Protein AF-A0A286G5F3-F1 (afdb_monomer_lite)

Structure (mmCIF, N/CA/C/O backbone):
data_AF-A0A286G5F3-F1
#
_entry.id   AF-A0A286G5F3-F1
#
loop_
_atom_site.group_PDB
_atom_site.id
_atom_site.type_symbol
_atom_site.label_atom_id
_atom_site.label_alt_id
_atom_site.label_comp_id
_atom_site.label_asym_id
_atom_site.label_entity_id
_atom_site.label_seq_id
_atom_site.pdbx_PDB_ins_code
_atom_site.Cartn_x
_atom_site.Cartn_y
_atom_site.Cartn_z
_atom_site.occupancy
_atom_site.B_iso_or_equiv
_atom_site.auth_seq_id
_atom_site.auth_comp_id
_atom_site.auth_asym_id
_atom_site.auth_atom_id
_atom_site.pdbx_PDB_model_num
ATOM 1 N N . MET A 1 1 ? -25.667 -11.606 20.851 1.00 68.31 1 MET A N 1
ATOM 2 C CA . MET A 1 1 ? -24.449 -10.849 20.526 1.00 68.31 1 MET A CA 1
ATOM 3 C C . MET A 1 1 ? -24.757 -9.372 20.740 1.00 68.31 1 MET A C 1
ATOM 5 O O . MET A 1 1 ? -25.639 -8.865 20.052 1.00 68.31 1 MET A O 1
ATOM 9 N N . PRO A 1 2 ? -24.122 -8.729 21.731 1.00 85.06 2 PRO A N 1
ATOM 10 C CA . PRO A 1 2 ? -24.279 -7.332 22.110 1.00 85.06 2 PRO A CA 1
ATOM 11 C C . PRO A 1 2 ? -23.702 -6.394 21.044 1.00 85.06 2 PRO A C 1
ATOM 13 O O . PRO A 1 2 ? -24.195 -5.283 20.865 1.00 85.06 2 PRO A O 1
ATOM 16 N N . PHE A 1 3 ? -22.714 -6.848 20.267 1.00 90.81 3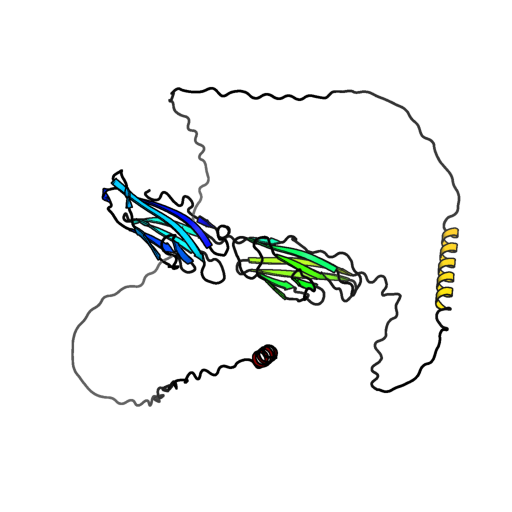 PHE A N 1
ATOM 17 C CA . PHE A 1 3 ? -22.141 -6.073 19.172 1.00 90.81 3 PHE A CA 1
ATOM 18 C C . PHE A 1 3 ? -23.091 -5.984 17.975 1.00 90.81 3 PHE A C 1
ATOM 20 O O . PHE A 1 3 ? -23.419 -6.990 17.344 1.00 90.81 3 PHE A O 1
ATOM 27 N N . ARG A 1 4 ? -23.487 -4.757 17.627 1.00 89.94 4 ARG A N 1
ATOM 28 C CA . ARG A 1 4 ? -24.246 -4.446 16.405 1.00 89.94 4 ARG A CA 1
ATOM 29 C C . ARG A 1 4 ? -23.333 -3.984 15.274 1.00 89.94 4 ARG A C 1
ATOM 31 O O . ARG A 1 4 ? -23.594 -4.296 14.114 1.00 89.94 4 ARG A O 1
ATOM 38 N N . TYR A 1 5 ? -22.260 -3.268 15.615 1.00 90.94 5 TYR A N 1
ATOM 39 C CA . TYR A 1 5 ? -21.271 -2.780 14.659 1.00 90.94 5 TYR A CA 1
ATOM 40 C C . TYR A 1 5 ? -19.834 -2.917 15.181 1.00 90.94 5 TYR A C 1
ATOM 42 O O . TYR A 1 5 ? -19.602 -2.750 16.382 1.00 90.94 5 TYR A O 1
ATOM 50 N N . PRO A 1 6 ? -18.863 -3.123 14.271 1.00 85.44 6 PRO A N 1
ATOM 51 C CA . PRO A 1 6 ? -19.042 -3.256 12.819 1.00 85.44 6 PRO A CA 1
ATOM 52 C C . PRO A 1 6 ? -19.539 -4.650 12.400 1.00 85.44 6 PRO A C 1
ATOM 54 O O . PRO A 1 6 ? -19.291 -5.643 13.074 1.00 85.44 6 PRO A O 1
ATOM 57 N N . SER A 1 7 ? -20.223 -4.724 11.254 1.00 83.56 7 SER A N 1
ATOM 58 C CA . SER A 1 7 ? -20.675 -5.994 10.661 1.00 83.56 7 SER A CA 1
ATOM 59 C C . SER A 1 7 ? -19.549 -6.764 9.962 1.00 83.56 7 SER A C 1
ATOM 61 O O . SER A 1 7 ? -19.626 -7.979 9.793 1.00 83.56 7 SER A O 1
ATOM 63 N N . ALA A 1 8 ? -18.493 -6.062 9.545 1.00 82.12 8 ALA A N 1
ATOM 64 C CA . ALA A 1 8 ? -17.309 -6.661 8.950 1.00 82.12 8 ALA A CA 1
ATOM 65 C C . ALA A 1 8 ? -16.333 -7.130 10.036 1.00 82.12 8 ALA A C 1
ATOM 67 O O . ALA A 1 8 ? -16.039 -6.383 10.962 1.00 82.12 8 ALA A O 1
ATOM 68 N N . THR A 1 9 ? -15.763 -8.325 9.873 1.00 88.94 9 THR A N 1
ATOM 69 C CA . THR A 1 9 ? -14.736 -8.892 10.770 1.00 88.94 9 THR A CA 1
ATOM 70 C C . THR A 1 9 ? -13.304 -8.676 10.271 1.00 88.94 9 THR A C 1
ATOM 72 O O . THR A 1 9 ? -12.340 -8.998 10.967 1.00 88.94 9 THR A O 1
ATOM 75 N N . ILE A 1 10 ? -13.141 -8.141 9.056 1.00 93.75 10 ILE A N 1
ATOM 76 C CA . ILE A 1 10 ? -11.840 -7.909 8.422 1.00 93.75 10 ILE A CA 1
ATOM 77 C C . ILE A 1 10 ? -11.785 -6.479 7.883 1.00 93.75 10 ILE A C 1
ATOM 79 O O . ILE A 1 10 ? -12.596 -6.080 7.047 1.00 93.75 10 ILE A O 1
ATOM 83 N N . ILE A 1 11 ? -10.784 -5.729 8.331 1.00 93.00 11 ILE A N 1
ATOM 84 C CA . ILE A 1 11 ? -10.383 -4.433 7.797 1.00 93.00 11 ILE A CA 1
ATOM 85 C C . ILE A 1 11 ? -9.268 -4.695 6.788 1.00 93.00 11 ILE A C 1
ATOM 87 O O . ILE A 1 11 ? -8.189 -5.163 7.144 1.00 93.00 11 ILE A O 1
ATOM 91 N N . ARG A 1 12 ? -9.523 -4.416 5.514 1.00 91.12 12 ARG A N 1
ATOM 92 C CA . ARG A 1 12 ? -8.544 -4.623 4.445 1.00 91.12 12 ARG A CA 1
ATOM 93 C C . ARG A 1 12 ? -7.738 -3.355 4.229 1.00 91.12 12 ARG A C 1
ATOM 95 O O . ARG A 1 12 ? -8.239 -2.249 4.422 1.00 91.12 12 ARG A O 1
ATOM 102 N N . SER A 1 13 ? -6.490 -3.505 3.812 1.00 87.81 13 SER A N 1
ATOM 103 C CA . SER A 1 13 ? -5.578 -2.372 3.660 1.00 87.81 13 SER A CA 1
ATOM 104 C C . SER A 1 13 ? -6.043 -1.321 2.647 1.00 87.81 13 SER A C 1
ATOM 106 O O . SER A 1 13 ? -5.749 -0.145 2.824 1.00 87.81 13 SER A O 1
ATOM 108 N N . TYR A 1 14 ? -6.828 -1.699 1.632 1.00 84.12 14 TYR A N 1
ATOM 109 C CA . TYR A 1 14 ? -7.424 -0.746 0.686 1.00 84.12 14 TYR A CA 1
ATOM 110 C C . TYR A 1 14 ? -8.568 0.094 1.278 1.00 84.12 14 TYR A C 1
ATOM 112 O O . TYR A 1 14 ? -9.009 1.046 0.639 1.00 84.12 14 TYR A O 1
ATOM 120 N N . HIS A 1 15 ? -9.064 -0.233 2.477 1.00 88.81 15 HIS A N 1
ATOM 121 C CA . HIS A 1 15 ? -10.005 0.631 3.188 1.00 88.81 15 HIS A CA 1
ATOM 122 C C . HIS A 1 15 ? -9.321 1.872 3.780 1.00 88.81 15 HIS A C 1
ATOM 124 O O . HIS A 1 15 ? -10.004 2.853 4.068 1.00 88.81 15 HIS A O 1
ATOM 130 N N . PHE A 1 16 ? -7.995 1.846 3.957 1.00 88.31 16 PHE A N 1
ATOM 131 C CA . PHE A 1 16 ? -7.256 2.987 4.484 1.00 88.31 16 PHE A CA 1
ATOM 132 C C . PHE A 1 16 ? -7.082 4.058 3.404 1.00 88.31 16 PHE A C 1
ATOM 134 O O . PHE A 1 16 ? -6.540 3.788 2.330 1.00 88.31 16 PHE A O 1
ATOM 141 N N . ARG A 1 17 ? -7.487 5.288 3.717 1.00 84.56 17 ARG A N 1
ATOM 142 C CA . ARG A 1 17 ? -7.207 6.497 2.933 1.00 84.56 17 ARG A CA 1
ATOM 143 C C . ARG A 1 17 ? -6.276 7.370 3.742 1.00 84.56 17 ARG A C 1
ATOM 145 O O . ARG A 1 17 ? -6.522 7.562 4.924 1.00 84.56 17 ARG A O 1
ATOM 152 N N . ASP A 1 18 ? -5.173 7.804 3.144 1.00 83.81 18 ASP A N 1
ATOM 153 C CA . ASP A 1 18 ? -4.150 8.588 3.848 1.00 83.81 18 ASP A CA 1
ATOM 154 C C . ASP A 1 18 ? -3.731 7.966 5.190 1.00 83.81 18 ASP A C 1
ATOM 156 O O . ASP A 1 18 ? -3.372 8.652 6.139 1.00 83.81 18 ASP A O 1
ATOM 160 N N . ARG A 1 19 ? -3.717 6.621 5.233 1.00 87.25 19 ARG A N 1
ATOM 161 C CA . ARG A 1 19 ? -3.332 5.798 6.397 1.00 87.25 19 ARG A CA 1
ATOM 162 C C . ARG A 1 19 ? -4.330 5.813 7.554 1.00 87.25 19 ARG A C 1
ATOM 164 O O . ARG A 1 19 ? -4.018 5.309 8.635 1.00 87.25 19 ARG A O 1
ATOM 171 N N . GLU A 1 20 ? -5.540 6.277 7.289 1.00 92.75 20 GLU A N 1
ATOM 172 C CA . GLU A 1 20 ? -6.655 6.298 8.221 1.00 92.75 20 GLU A CA 1
ATOM 173 C C . GLU A 1 20 ? -7.813 5.448 7.700 1.00 92.75 20 GLU A C 1
ATOM 175 O O . GLU A 1 20 ? -8.099 5.402 6.502 1.00 92.75 20 GLU A O 1
ATOM 180 N N . TYR A 1 21 ? -8.492 4.757 8.608 1.00 94.31 21 TYR A N 1
ATOM 181 C CA . TYR A 1 21 ? -9.730 4.052 8.308 1.00 94.31 21 TYR A CA 1
ATOM 182 C C . TYR A 1 21 ? -10.765 4.318 9.394 1.00 94.31 21 TYR A C 1
ATOM 184 O O . TYR A 1 21 ? -10.538 4.013 10.565 1.00 94.31 21 TYR A O 1
ATOM 192 N N . THR A 1 22 ? -11.914 4.854 8.997 1.00 95.69 22 THR A N 1
ATOM 193 C CA . THR A 1 22 ? -12.997 5.209 9.913 1.00 95.69 22 THR A CA 1
ATOM 194 C C . THR A 1 22 ? -14.133 4.196 9.835 1.00 95.69 22 THR A C 1
ATOM 196 O O . THR A 1 22 ? -14.591 3.853 8.745 1.00 95.69 22 THR A O 1
ATOM 199 N N . PHE A 1 23 ? -14.615 3.731 10.987 1.00 95.94 23 PHE A N 1
ATOM 200 C CA . PHE A 1 23 ? -15.735 2.798 11.082 1.00 95.94 23 PHE A CA 1
ATOM 201 C C . PHE A 1 23 ? -16.573 3.026 12.352 1.00 95.94 23 PHE A C 1
ATOM 203 O O . PHE A 1 23 ? -16.050 3.473 13.378 1.00 95.94 23 PHE A O 1
ATOM 210 N N . PRO A 1 24 ? -17.885 2.732 12.308 1.00 96.31 24 PRO A N 1
ATOM 211 C CA . PRO A 1 24 ? -18.743 2.824 13.479 1.00 96.31 24 PRO A CA 1
ATOM 212 C C . PRO A 1 24 ? -18.552 1.620 14.407 1.00 96.31 24 PRO A C 1
ATOM 214 O O . PRO A 1 24 ? -18.344 0.490 13.957 1.00 96.31 24 PRO A O 1
ATOM 217 N N . VAL A 1 25 ? -18.700 1.867 15.705 1.00 96.00 25 VAL A N 1
ATOM 218 C CA . VAL A 1 25 ? -18.761 0.849 16.753 1.00 96.00 25 VAL A CA 1
ATOM 219 C C . VAL A 1 25 ? -20.033 1.039 17.559 1.00 96.00 25 VAL A C 1
ATOM 221 O O . VAL A 1 25 ? -20.364 2.156 17.962 1.00 96.00 25 VAL A O 1
ATOM 224 N N . GLU A 1 26 ? -20.736 -0.065 17.794 1.00 96.25 26 GLU A N 1
ATOM 225 C CA . GLU A 1 26 ? -21.972 -0.080 18.566 1.00 96.25 26 GLU A CA 1
ATOM 226 C C . GLU A 1 26 ? -22.107 -1.402 19.319 1.00 96.25 26 GLU A C 1
ATOM 228 O O . GLU A 1 26 ? -22.065 -2.478 18.713 1.00 96.25 26 GLU A O 1
ATOM 233 N N . SER A 1 27 ? -22.287 -1.304 20.633 1.00 96.12 27 SER A N 1
ATOM 234 C CA . SER A 1 27 ? -22.524 -2.437 21.523 1.00 96.12 27 SER A CA 1
ATOM 235 C C . SER A 1 27 ? -23.689 -2.128 22.456 1.00 96.12 27 SER A C 1
ATOM 237 O O . SER A 1 27 ? -23.747 -1.039 23.033 1.00 96.12 27 SER A O 1
ATOM 239 N N . THR A 1 28 ? -24.620 -3.067 22.594 1.00 95.94 28 THR A N 1
ATOM 240 C CA . THR A 1 28 ? -25.788 -2.968 23.475 1.00 95.94 28 THR A CA 1
ATOM 241 C C . THR A 1 28 ? -25.760 -4.099 24.491 1.00 95.94 28 THR A C 1
ATOM 243 O O . THR A 1 28 ? -25.717 -5.261 24.100 1.00 95.94 28 THR A O 1
ATOM 246 N N . VAL A 1 29 ? -25.833 -3.757 25.773 1.00 95.19 29 VAL A N 1
ATOM 247 C CA . VAL A 1 29 ? -25.855 -4.702 26.898 1.00 95.19 29 VAL A CA 1
ATOM 248 C C . VAL A 1 29 ? -27.181 -4.570 27.655 1.00 95.19 29 VAL A C 1
ATOM 250 O O . VAL A 1 29 ? -27.823 -3.514 27.635 1.00 95.19 29 VAL A O 1
ATOM 253 N N . GLY A 1 30 ? -27.651 -5.667 28.234 1.00 93.19 30 GLY A N 1
ATOM 254 C CA . GLY A 1 30 ? -28.902 -5.755 28.971 1.00 93.19 30 GLY A CA 1
ATOM 255 C C . GLY A 1 30 ? -28.889 -4.971 30.292 1.00 93.19 30 GLY A C 1
ATOM 256 O O . GLY A 1 30 ? -27.832 -4.574 30.787 1.00 93.19 30 GLY A O 1
ATOM 257 N N . PRO A 1 31 ? -30.070 -4.752 30.896 1.00 90.12 31 PRO A N 1
ATOM 258 C CA . PRO A 1 31 ? -30.207 -4.007 32.151 1.00 90.12 31 PRO A CA 1
ATOM 259 C C . PRO A 1 31 ? -29.450 -4.648 33.324 1.00 90.12 31 PRO A C 1
ATOM 261 O O . PRO A 1 31 ? -28.993 -3.938 34.217 1.00 90.12 31 PRO A O 1
ATOM 264 N N . GLU A 1 32 ? -29.304 -5.976 33.328 1.00 88.00 32 GLU A N 1
ATOM 265 C CA . GLU A 1 32 ? -28.667 -6.726 34.422 1.00 88.00 32 GLU A CA 1
ATOM 266 C C . GLU A 1 32 ? -27.138 -6.574 34.453 1.00 88.00 32 GLU A C 1
ATOM 268 O O . GLU A 1 32 ? -26.501 -6.841 35.470 1.00 88.00 32 GLU A O 1
ATOM 273 N N . GLU A 1 33 ? -26.545 -6.116 33.352 1.00 83.38 33 GLU A N 1
ATOM 274 C CA . GLU A 1 33 ? -25.093 -6.079 33.155 1.00 83.38 33 GLU A CA 1
ATOM 275 C C . GLU A 1 33 ? -24.469 -4.751 33.636 1.00 83.38 33 GLU A C 1
ATOM 277 O O . GLU A 1 33 ? -23.268 -4.680 33.907 1.00 83.38 33 GLU A O 1
ATOM 282 N N . GLY A 1 34 ? -25.295 -3.714 33.831 1.00 76.81 34 GLY A N 1
ATOM 283 C CA . GLY A 1 34 ? -24.922 -2.433 34.437 1.00 76.81 34 GLY A CA 1
ATOM 284 C C . GLY A 1 34 ? -24.158 -1.453 33.530 1.00 76.81 34 GLY A C 1
ATOM 285 O O . GLY A 1 34 ? -23.875 -1.705 32.361 1.00 76.81 34 GLY A O 1
ATOM 286 N N . ALA A 1 35 ? -23.804 -0.291 34.098 1.00 79.56 35 ALA A N 1
ATOM 287 C CA . ALA A 1 35 ? -23.141 0.831 33.414 1.00 79.56 35 ALA A CA 1
ATOM 288 C C . ALA A 1 35 ? -21.619 0.627 33.233 1.00 79.56 35 ALA A C 1
ATOM 290 O O . ALA A 1 35 ? -20.808 1.456 33.655 1.00 79.56 35 ALA A O 1
ATOM 291 N N . GLY A 1 36 ? -21.223 -0.507 32.651 1.00 90.50 36 GLY A N 1
ATOM 292 C CA . GLY A 1 36 ? -19.822 -0.831 32.384 1.00 90.50 36 GLY A CA 1
ATOM 293 C C . GLY A 1 36 ? -19.172 0.053 31.309 1.00 90.50 36 GLY A C 1
ATOM 294 O O . GLY A 1 36 ? -19.683 1.104 30.914 1.00 90.50 36 GLY A O 1
ATOM 295 N N . GLN A 1 37 ? -18.011 -0.378 30.816 1.00 95.81 37 GLN A N 1
ATOM 296 C CA . GLN A 1 37 ? -17.289 0.289 29.730 1.00 95.81 37 GLN A CA 1
ATOM 297 C C . GLN A 1 37 ? -16.999 -0.698 28.603 1.00 95.81 37 GLN A C 1
ATOM 299 O O . GLN A 1 37 ? -16.720 -1.869 28.849 1.00 95.81 37 GLN A O 1
ATOM 304 N N . LEU A 1 38 ? -17.058 -0.214 27.366 1.00 96.31 38 LEU A N 1
ATOM 305 C CA . LEU A 1 38 ? -16.579 -0.939 26.199 1.00 96.31 38 LEU A CA 1
ATOM 306 C C . LEU A 1 38 ? -15.095 -0.613 26.029 1.00 96.31 38 LEU A C 1
ATOM 308 O O . LEU A 1 38 ? -14.748 0.537 25.755 1.00 96.31 38 LEU A O 1
ATOM 312 N N . LEU A 1 39 ? -14.236 -1.614 26.202 1.00 97.44 39 LEU A N 1
ATOM 313 C CA . LEU A 1 39 ? -12.796 -1.490 25.996 1.00 97.44 39 LEU A CA 1
ATOM 314 C C . LEU A 1 39 ? -12.461 -1.796 24.537 1.00 97.44 39 LEU A C 1
ATOM 316 O O . LEU A 1 39 ? -12.933 -2.789 23.979 1.00 97.44 39 LEU A O 1
ATOM 320 N N . ILE A 1 40 ? -11.641 -0.951 23.922 1.00 97.75 40 ILE A N 1
ATOM 321 C CA . ILE A 1 40 ? -11.211 -1.102 22.537 1.00 97.75 40 ILE A CA 1
ATOM 322 C C . ILE A 1 40 ? -9.692 -1.020 22.492 1.00 97.75 40 ILE A C 1
ATOM 324 O O . ILE A 1 40 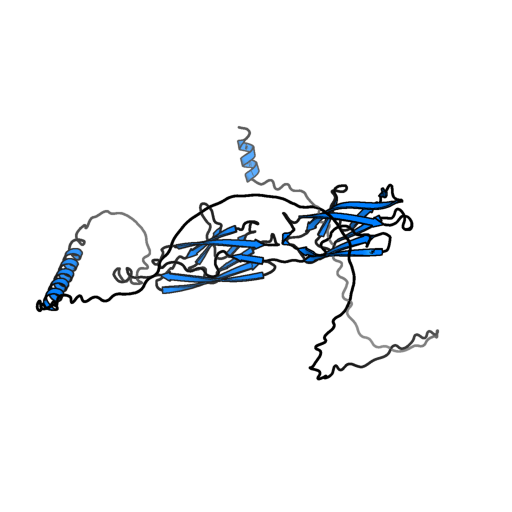? -9.117 0.038 22.726 1.00 97.75 40 ILE A O 1
ATOM 328 N N . ASP A 1 41 ? -9.052 -2.122 22.124 1.00 98.19 41 ASP A N 1
ATOM 329 C CA . ASP A 1 41 ? -7.601 -2.225 22.024 1.00 98.19 41 ASP A CA 1
ATOM 330 C C . ASP A 1 41 ? -7.168 -2.441 20.576 1.00 98.19 41 ASP A C 1
ATOM 332 O O . ASP A 1 41 ? -7.799 -3.189 19.823 1.00 98.19 41 ASP A O 1
ATOM 336 N N . VAL A 1 42 ? -6.046 -1.840 20.184 1.00 98.00 42 VAL A N 1
ATOM 337 C CA . VAL A 1 42 ? -5.424 -2.073 18.876 1.00 98.00 42 VAL A CA 1
ATOM 338 C C . VAL A 1 42 ? -4.036 -2.666 18.999 1.00 98.00 42 VAL A C 1
ATOM 340 O O . VAL A 1 42 ? -3.311 -2.467 19.971 1.00 98.00 42 VAL A O 1
ATOM 343 N N . SER A 1 43 ? -3.665 -3.433 17.979 1.00 97.50 43 SER A N 1
ATOM 344 C CA . SER A 1 43 ? -2.321 -3.996 17.872 1.00 97.50 43 SER A CA 1
ATOM 345 C C . SER A 1 43 ? -1.265 -2.901 17.677 1.00 97.50 43 SER A C 1
ATOM 347 O O . SER A 1 43 ? -1.586 -1.838 17.140 1.00 97.50 43 SER A O 1
ATOM 349 N N . PRO A 1 44 ? 0.007 -3.165 18.036 1.00 96.06 44 PRO A N 1
ATOM 350 C CA . PRO A 1 44 ? 1.120 -2.293 17.667 1.00 96.06 44 PRO A CA 1
ATOM 351 C C . PRO A 1 44 ? 1.097 -1.959 16.171 1.00 96.06 44 PRO A C 1
ATOM 353 O O . PRO A 1 44 ? 0.648 -2.773 15.368 1.00 96.06 44 PRO A O 1
ATOM 356 N N . GLY A 1 45 ? 1.569 -0.766 15.802 1.00 93.69 45 GLY A N 1
ATOM 357 C CA . GLY A 1 45 ? 1.456 -0.244 14.432 1.00 93.69 45 GLY A CA 1
ATOM 358 C C . GLY A 1 45 ? 0.142 0.485 14.144 1.00 93.69 45 GLY A C 1
ATOM 359 O O . GLY A 1 45 ? -0.024 1.030 13.056 1.00 93.69 45 GLY A O 1
ATOM 360 N N . TYR A 1 46 ? -0.765 0.557 15.120 1.00 96.75 46 TYR A N 1
ATOM 361 C CA . TYR A 1 46 ? -2.037 1.259 15.005 1.00 96.75 46 TYR A CA 1
ATOM 362 C C . TYR A 1 46 ? -2.341 2.090 16.249 1.00 96.75 46 TYR A C 1
ATOM 364 O O . TYR A 1 46 ? -1.944 1.739 17.359 1.00 96.75 46 TYR A O 1
ATOM 372 N N . LEU A 1 47 ? -3.061 3.188 16.049 1.00 97.69 47 LEU A N 1
ATOM 373 C CA . LEU A 1 47 ? -3.645 4.019 17.095 1.00 97.69 47 LEU A CA 1
ATOM 374 C C . LEU A 1 47 ? -5.119 4.273 16.772 1.00 97.69 47 LEU A C 1
ATOM 376 O O . LEU A 1 47 ? -5.538 4.205 15.619 1.00 97.69 47 LEU A O 1
ATOM 380 N N . LEU A 1 48 ? -5.899 4.561 17.801 1.00 97.38 48 LEU A N 1
ATOM 381 C CA . LEU A 1 48 ? -7.310 4.896 17.729 1.00 97.38 48 LEU A CA 1
ATOM 382 C C . LEU A 1 48 ? -7.522 6.360 18.070 1.00 97.38 48 LEU A C 1
ATOM 384 O O . LEU A 1 48 ? -6.988 6.867 19.058 1.00 97.38 48 LEU A O 1
ATOM 388 N N . VAL A 1 49 ? -8.379 6.984 17.279 1.00 96.94 49 VAL A N 1
ATOM 389 C CA . VAL A 1 49 ? -8.969 8.294 17.524 1.00 96.94 49 VAL A CA 1
ATOM 390 C C . VAL A 1 49 ? -10.483 8.120 17.548 1.00 96.94 49 VAL A C 1
ATOM 392 O O . VAL A 1 49 ? -11.027 7.278 16.829 1.00 96.94 49 VAL A O 1
ATOM 395 N N . THR A 1 50 ? -11.178 8.893 18.375 1.00 94.69 50 THR A N 1
ATOM 396 C CA . THR A 1 50 ? -12.644 8.902 18.418 1.00 94.69 50 THR A CA 1
ATOM 397 C C . THR A 1 50 ? -13.168 10.306 18.143 1.00 94.69 50 THR A C 1
ATOM 399 O O . THR A 1 50 ? -12.432 11.287 18.226 1.00 94.69 50 THR A O 1
ATOM 402 N N . SER A 1 51 ? -14.461 10.430 17.846 1.00 87.38 51 SER A N 1
ATOM 403 C CA . SER A 1 51 ? -15.098 11.746 17.704 1.00 87.38 51 SER A CA 1
ATOM 404 C C . SER A 1 51 ? -15.045 12.594 18.984 1.00 87.38 51 SER A C 1
ATOM 406 O O . SER A 1 51 ? -15.129 13.814 18.901 1.00 87.38 51 SER A O 1
ATOM 408 N N . ALA A 1 52 ? -14.937 11.960 20.157 1.00 88.12 52 ALA A N 1
ATOM 409 C CA . ALA A 1 52 ? -14.869 12.640 21.451 1.00 88.12 52 ALA A CA 1
ATOM 410 C C . ALA A 1 52 ? -13.426 12.871 21.928 1.00 88.12 52 ALA A C 1
ATOM 412 O O . ALA A 1 52 ? -13.169 13.803 22.684 1.00 88.12 52 ALA A O 1
ATOM 413 N N . GLU A 1 53 ? -12.485 12.036 21.488 1.00 92.62 53 GLU A N 1
ATOM 414 C CA . GLU A 1 53 ? -11.080 12.115 21.865 1.00 92.62 53 GLU A CA 1
ATOM 415 C C . GLU A 1 53 ? -10.187 12.083 20.623 1.00 92.62 53 GLU A C 1
ATOM 417 O O . GLU A 1 53 ? -9.997 11.041 19.994 1.00 92.62 53 GLU A O 1
ATOM 422 N N . THR A 1 54 ? -9.606 13.243 20.305 1.00 92.06 54 THR A N 1
ATOM 423 C CA . THR A 1 54 ? -8.739 13.440 19.135 1.00 92.06 54 THR A CA 1
ATOM 424 C C . THR A 1 54 ? -7.320 12.914 19.338 1.00 92.06 54 THR A C 1
ATOM 426 O O . THR A 1 54 ? -6.575 12.775 18.373 1.00 92.06 54 THR A O 1
ATOM 429 N N . THR A 1 55 ? -6.920 12.647 20.584 1.00 95.38 55 THR A N 1
ATOM 430 C CA . THR A 1 55 ? -5.573 12.174 20.916 1.00 95.38 55 THR A CA 1
ATOM 431 C C . THR A 1 55 ? -5.428 10.695 20.538 1.00 95.38 55 THR A C 1
ATOM 433 O O . THR A 1 55 ? -6.131 9.863 21.117 1.00 95.38 55 THR A O 1
ATOM 436 N N . PRO A 1 56 ? -4.511 10.331 19.622 1.00 96.12 56 PRO A N 1
ATOM 437 C CA . PRO A 1 56 ? -4.330 8.942 19.210 1.00 96.12 56 PRO A CA 1
ATOM 438 C C . PRO A 1 56 ? -3.809 8.060 20.356 1.00 96.12 56 PRO A C 1
ATOM 440 O O . PRO A 1 56 ? -2.790 8.377 20.972 1.00 96.12 56 PRO A O 1
ATOM 443 N N . LYS A 1 57 ? -4.473 6.929 20.627 1.00 97.44 57 LYS A N 1
ATOM 444 C CA . LYS A 1 57 ? -4.092 5.973 21.689 1.00 97.44 57 LYS A CA 1
ATOM 445 C C . LYS A 1 57 ? -4.175 4.523 21.222 1.00 97.44 57 LYS A C 1
ATOM 447 O O . LYS A 1 57 ? -4.957 4.196 20.342 1.00 97.44 57 LYS A O 1
ATOM 452 N N . SER A 1 58 ? -3.408 3.627 21.838 1.00 97.25 58 SER A N 1
ATOM 453 C CA . SER A 1 58 ? -3.486 2.183 21.552 1.00 97.25 58 SER A CA 1
ATOM 454 C C . SER A 1 58 ? -4.690 1.488 22.201 1.00 97.25 58 SER A C 1
ATOM 456 O O . SER A 1 58 ? -4.995 0.348 21.861 1.00 97.25 58 SER A O 1
ATOM 458 N N . SER A 1 59 ? -5.344 2.154 23.153 1.00 97.44 59 SER A N 1
ATOM 459 C CA . SER A 1 59 ? -6.525 1.670 23.861 1.00 97.44 59 SER A CA 1
ATOM 460 C C . SER A 1 59 ? -7.482 2.834 24.109 1.00 97.44 59 SER A C 1
ATOM 462 O O . SER A 1 59 ? -7.039 3.952 24.392 1.00 97.44 59 SER A O 1
ATOM 464 N N . GLN A 1 60 ? -8.775 2.577 23.959 1.00 96.50 60 GLN A N 1
ATOM 465 C CA . GLN A 1 60 ? -9.864 3.535 24.108 1.00 96.50 60 GLN A CA 1
ATOM 466 C C . GLN A 1 60 ? -11.003 2.902 24.908 1.00 96.50 60 GLN A C 1
ATOM 468 O O . GLN A 1 60 ? -11.276 1.709 24.775 1.00 96.50 60 GLN A O 1
ATOM 473 N N . THR A 1 61 ? -11.689 3.704 25.719 1.00 96.56 61 THR A N 1
ATOM 474 C CA . THR A 1 61 ? -12.862 3.263 26.480 1.00 96.56 61 THR A CA 1
ATOM 475 C C . THR A 1 61 ? -14.081 4.086 26.096 1.00 96.56 61 THR A C 1
ATOM 477 O O . THR A 1 61 ? -14.021 5.309 25.987 1.00 96.56 61 THR A O 1
ATOM 480 N N . LEU A 1 62 ? -15.209 3.409 25.885 1.00 95.81 62 LEU A N 1
ATOM 481 C CA . LEU A 1 62 ? -16.498 4.053 25.644 1.00 95.81 62 LEU A CA 1
ATOM 482 C C . LEU A 1 62 ? -17.446 3.741 26.795 1.00 95.81 62 LEU A C 1
ATOM 484 O O . LEU A 1 62 ? -17.615 2.584 27.187 1.00 95.81 62 LEU A O 1
ATOM 488 N N . HIS A 1 63 ? -18.077 4.781 27.325 1.00 95.19 63 HIS A N 1
ATOM 489 C CA . HIS A 1 63 ? -19.074 4.635 28.374 1.00 95.19 63 HIS A CA 1
ATOM 490 C C . HIS A 1 63 ? -20.409 4.190 27.785 1.00 95.19 63 HIS A C 1
ATOM 492 O O . HIS A 1 63 ? -20.862 4.712 26.765 1.00 95.19 63 HIS A O 1
ATOM 498 N N . TYR A 1 64 ? -21.042 3.237 28.458 1.00 96.25 64 TYR A N 1
ATOM 499 C CA . TYR A 1 64 ? -22.404 2.843 28.150 1.00 96.25 64 TYR A CA 1
ATOM 500 C C . TYR A 1 64 ? -23.404 3.870 28.687 1.00 96.25 64 TYR A C 1
ATOM 502 O O . TYR A 1 64 ? -23.286 4.343 29.817 1.00 96.25 64 TYR A O 1
ATOM 510 N N . VAL A 1 65 ? -24.416 4.187 27.881 1.00 96.06 65 VAL A N 1
ATOM 511 C CA . VAL A 1 65 ? -25.487 5.131 28.215 1.00 96.06 65 VAL A CA 1
ATOM 512 C C . VAL A 1 65 ? -26.811 4.382 28.319 1.00 96.06 65 VAL A C 1
ATOM 514 O O . VAL A 1 65 ? -27.202 3.686 27.378 1.00 96.06 65 VAL A O 1
ATOM 517 N N . LEU A 1 66 ? -27.502 4.545 29.451 1.00 96.44 66 LEU A N 1
ATOM 518 C CA . LEU A 1 66 ? -28.815 3.948 29.698 1.00 96.44 66 LEU A CA 1
ATOM 519 C C . LEU A 1 66 ? -29.843 4.448 28.670 1.00 96.44 66 LEU A C 1
ATOM 521 O O . LEU A 1 66 ? -29.977 5.651 28.443 1.00 96.44 66 LEU A O 1
ATOM 525 N N . GLN A 1 67 ? -30.559 3.514 28.060 1.00 97.25 67 GLN A N 1
ATOM 526 C CA . GLN A 1 67 ? -31.625 3.738 27.092 1.00 97.25 67 GLN A CA 1
ATOM 527 C C . GLN A 1 67 ? -33.007 3.667 27.763 1.00 97.25 67 GLN A C 1
ATOM 529 O O . GLN A 1 67 ? -33.158 3.209 28.896 1.00 97.25 67 GLN A O 1
ATOM 534 N N . SER A 1 68 ? -34.046 4.107 27.047 1.00 96.19 68 SER A N 1
ATOM 535 C CA . SER A 1 68 ? -35.434 4.117 27.537 1.00 96.19 68 SER A CA 1
ATOM 536 C C . SER A 1 68 ? -36.015 2.730 27.820 1.00 96.19 68 SER A C 1
ATOM 538 O O . SER A 1 68 ? -36.963 2.615 28.588 1.00 96.19 68 SER A O 1
ATOM 540 N N . ASP A 1 69 ? -35.480 1.691 27.182 1.00 95.00 69 ASP A N 1
ATOM 541 C CA . ASP A 1 69 ? -35.895 0.296 27.357 1.00 95.00 69 ASP A CA 1
ATOM 542 C C . ASP A 1 69 ? -35.151 -0.409 28.507 1.00 95.00 69 ASP A C 1
ATOM 544 O O . ASP A 1 69 ? -35.339 -1.604 28.725 1.00 95.00 69 ASP A O 1
ATOM 548 N N . GLY A 1 70 ? -34.309 0.324 29.244 1.00 95.19 70 GLY A N 1
ATOM 549 C CA . GLY A 1 70 ? -33.473 -0.205 30.320 1.00 95.19 70 GLY A CA 1
ATOM 550 C C . GLY A 1 70 ? -32.155 -0.822 29.845 1.00 95.19 70 GLY A C 1
ATOM 551 O O . GLY A 1 70 ? -31.318 -1.152 30.681 1.00 95.19 70 GLY A O 1
ATOM 552 N N . SER A 1 71 ? -31.933 -0.959 28.535 1.00 95.25 71 SER A N 1
ATOM 553 C CA . SER A 1 71 ? -30.649 -1.415 28.000 1.00 95.25 71 SER A CA 1
ATOM 554 C C . SER A 1 71 ? -29.583 -0.325 28.090 1.00 95.25 71 SER A C 1
ATOM 556 O O . SER A 1 71 ? -29.866 0.859 28.261 1.00 95.25 71 SER A O 1
ATOM 558 N N . TYR A 1 72 ? -28.328 -0.718 27.951 1.00 96.50 72 TYR A N 1
ATOM 559 C CA . TYR A 1 72 ? -27.182 0.175 27.952 1.00 96.50 72 TYR A CA 1
ATOM 560 C C . TYR A 1 72 ? -26.532 0.153 26.568 1.00 96.50 72 TYR A C 1
ATOM 562 O O . TYR A 1 72 ? -26.239 -0.912 26.029 1.00 96.50 72 TYR A O 1
ATOM 570 N N . LEU A 1 73 ? -26.253 1.327 25.997 1.00 96.38 73 LEU A N 1
ATOM 571 C CA . LEU A 1 73 ? -25.673 1.469 24.657 1.00 96.38 73 LEU A CA 1
ATOM 572 C C . LEU A 1 73 ? -24.332 2.207 24.701 1.00 96.38 73 LEU A C 1
ATOM 574 O O . LEU A 1 73 ? -24.264 3.340 25.173 1.00 96.38 73 LEU A O 1
ATOM 578 N N . ALA A 1 74 ? -23.286 1.601 24.144 1.00 96.12 74 ALA A N 1
ATOM 579 C CA . ALA A 1 74 ? -22.029 2.270 23.825 1.00 96.12 74 ALA A CA 1
ATOM 580 C C . ALA A 1 74 ? -21.932 2.454 22.307 1.00 96.12 74 ALA A C 1
ATOM 582 O O . ALA A 1 74 ? -22.024 1.483 21.552 1.00 96.12 74 ALA A O 1
ATOM 583 N N . ARG A 1 75 ? -21.745 3.699 21.851 1.00 96.19 75 ARG A N 1
ATOM 584 C CA . ARG A 1 75 ? -21.695 4.039 20.423 1.00 96.19 75 ARG A CA 1
ATOM 585 C C . ARG A 1 75 ? -20.653 5.113 20.146 1.00 96.19 75 ARG A C 1
ATOM 587 O O . ARG A 1 75 ? -20.664 6.158 20.790 1.00 96.19 75 ARG A O 1
ATOM 594 N N . ALA A 1 76 ? -19.795 4.883 19.158 1.00 96.25 76 ALA A N 1
ATOM 595 C CA . ALA A 1 76 ? -18.857 5.890 18.672 1.00 96.25 76 ALA A CA 1
ATOM 596 C C . ALA A 1 76 ? -18.470 5.647 17.211 1.00 96.25 76 ALA A C 1
ATOM 598 O O . ALA A 1 76 ? -18.681 4.569 16.656 1.00 96.25 76 ALA A O 1
ATOM 599 N N . THR A 1 77 ? -17.858 6.660 16.602 1.00 96.50 77 THR A N 1
ATOM 600 C CA . THR A 1 77 ? -17.109 6.505 15.353 1.00 96.50 77 THR A CA 1
ATOM 601 C C . THR A 1 77 ? -15.626 6.467 15.693 1.00 96.50 77 THR A C 1
ATOM 603 O O . THR A 1 77 ? -15.124 7.386 16.344 1.00 96.50 77 THR A O 1
ATOM 606 N N . LEU A 1 78 ? -14.948 5.395 15.287 1.00 96.56 78 LEU A N 1
ATOM 607 C CA . LEU A 1 78 ? -13.519 5.207 15.506 1.00 96.56 78 LEU A CA 1
ATOM 608 C C . LEU A 1 78 ? -12.760 5.453 14.210 1.00 96.56 78 LEU A C 1
ATOM 610 O O . LEU A 1 78 ? -13.166 4.969 13.155 1.00 96.56 78 LEU A O 1
ATOM 614 N N . THR A 1 79 ? -11.623 6.129 14.313 1.00 97.31 79 THR A N 1
ATOM 615 C CA . THR A 1 79 ? -10.630 6.225 13.246 1.00 97.31 79 THR A CA 1
ATOM 616 C C . THR A 1 79 ? -9.387 5.459 13.670 1.00 97.31 79 THR A C 1
ATOM 618 O O . THR A 1 79 ? -8.743 5.778 14.668 1.00 97.31 79 THR A O 1
ATOM 621 N N . LEU A 1 80 ? -9.064 4.423 12.905 1.00 96.62 80 LEU A N 1
ATOM 622 C CA . LEU A 1 80 ? -7.850 3.637 13.035 1.00 96.62 80 LEU A CA 1
ATOM 623 C C . LEU A 1 80 ? -6.743 4.296 12.212 1.00 96.62 80 LEU A C 1
ATOM 625 O O . LEU A 1 80 ? -6.833 4.361 10.987 1.00 96.62 80 LEU A O 1
ATOM 629 N N . VAL A 1 81 ? -5.696 4.757 12.886 1.00 95.44 81 VAL A N 1
ATOM 630 C CA . VAL A 1 81 ? -4.553 5.459 12.297 1.00 95.44 81 VAL A CA 1
ATOM 631 C C . VAL A 1 81 ? -3.351 4.522 12.285 1.00 95.44 81 VAL A C 1
ATOM 633 O O . VAL A 1 81 ? -2.926 4.033 13.333 1.00 95.44 81 VAL A O 1
ATOM 636 N N . ALA A 1 82 ? -2.786 4.254 11.111 1.00 92.44 82 ALA A N 1
ATOM 637 C CA . ALA A 1 82 ? -1.593 3.421 10.999 1.00 92.44 82 ALA A CA 1
ATOM 638 C C . ALA A 1 82 ? -0.319 4.207 11.347 1.00 92.44 82 ALA A C 1
ATOM 640 O O . ALA A 1 82 ? -0.030 5.246 10.753 1.00 92.44 82 ALA A O 1
ATOM 641 N N . THR A 1 83 ? 0.490 3.674 12.259 1.00 90.06 83 THR A N 1
ATOM 642 C CA . THR A 1 83 ? 1.778 4.250 12.662 1.00 90.06 83 THR A CA 1
ATOM 643 C C . THR A 1 83 ? 2.936 3.587 11.909 1.00 90.06 83 THR A C 1
ATOM 645 O O . THR A 1 83 ? 2.893 2.405 11.584 1.00 90.06 83 THR A O 1
ATOM 648 N N . GLY A 1 84 ? 3.984 4.348 11.571 1.00 83.00 84 GLY A N 1
ATOM 649 C CA . GLY A 1 84 ? 5.177 3.834 10.870 1.00 83.00 84 GLY A CA 1
ATOM 650 C C . GLY A 1 84 ? 5.286 4.311 9.423 1.00 83.00 84 GLY A C 1
ATOM 651 O O . GLY A 1 84 ? 4.793 5.388 9.113 1.00 83.00 84 GLY A O 1
ATOM 652 N N . SER A 1 85 ? 5.899 3.540 8.524 1.00 71.44 85 SER A N 1
ATOM 653 C CA . SER A 1 85 ? 6.043 3.873 7.091 1.00 71.44 85 SER A CA 1
ATOM 654 C C . SER A 1 85 ? 5.149 3.045 6.159 1.00 71.44 85 SER A C 1
ATOM 656 O O . SER A 1 85 ? 5.086 3.342 4.972 1.00 71.44 85 SER A O 1
ATOM 658 N N . GLY A 1 86 ? 4.441 2.037 6.676 1.00 73.31 86 GLY A N 1
ATOM 659 C CA . GLY A 1 86 ? 3.535 1.178 5.912 1.00 73.31 86 GLY A CA 1
ATOM 660 C C . GLY A 1 86 ? 2.417 0.608 6.782 1.00 73.31 86 GLY A C 1
ATOM 661 O O . GLY A 1 86 ? 2.401 0.821 7.993 1.00 73.31 86 GLY A O 1
ATOM 662 N N . LEU A 1 87 ? 1.470 -0.093 6.157 1.00 84.00 87 LEU A N 1
ATOM 663 C CA . LEU A 1 87 ? 0.457 -0.881 6.866 1.00 84.00 87 LEU A CA 1
ATOM 664 C C . LEU A 1 87 ? 1.069 -2.219 7.288 1.00 84.00 87 LEU A C 1
ATOM 666 O O . LEU A 1 87 ? 1.907 -2.763 6.563 1.00 84.00 87 LEU A O 1
ATOM 670 N N . ILE A 1 88 ? 0.661 -2.740 8.444 1.00 88.81 88 ILE A N 1
ATOM 671 C CA . ILE A 1 88 ? 1.107 -4.039 8.961 1.00 88.81 88 ILE A CA 1
ATOM 672 C C . ILE A 1 88 ? -0.100 -4.920 9.309 1.00 88.81 88 ILE A C 1
ATOM 674 O O . ILE A 1 88 ? -1.208 -4.430 9.459 1.00 88.81 88 ILE A O 1
ATOM 678 N N . ASN A 1 89 ? 0.064 -6.236 9.421 1.00 92.44 89 ASN A N 1
ATOM 679 C CA . ASN A 1 89 ? -1.054 -7.068 9.862 1.00 92.44 89 ASN A CA 1
ATOM 680 C C . ASN A 1 89 ? -1.320 -6.770 11.338 1.00 92.44 89 ASN A C 1
ATOM 682 O O . ASN A 1 89 ? -0.384 -6.595 12.120 1.00 92.44 89 ASN A O 1
ATOM 686 N N . GLY A 1 90 ? -2.588 -6.722 11.724 1.00 95.00 90 GLY A N 1
ATOM 687 C CA . GLY A 1 90 ? -2.968 -6.355 13.080 1.00 95.00 90 GLY A CA 1
ATOM 688 C C . GLY A 1 90 ? -4.383 -6.781 13.419 1.00 95.00 90 GLY A C 1
ATOM 689 O O . GLY A 1 90 ? -5.028 -7.526 12.684 1.00 95.00 90 GLY A O 1
ATOM 690 N N . ARG A 1 91 ? -4.873 -6.299 14.554 1.00 96.56 91 ARG A N 1
ATOM 691 C CA . ARG A 1 91 ? -6.262 -6.468 14.970 1.00 96.56 91 ARG A CA 1
ATOM 692 C C . ARG A 1 91 ? -6.730 -5.319 15.850 1.00 96.56 91 ARG A C 1
ATOM 694 O O . ARG A 1 91 ? -5.927 -4.746 16.592 1.00 96.56 91 ARG A O 1
ATOM 701 N N . VAL A 1 92 ? -8.030 -5.064 15.795 1.00 97.50 92 VAL A N 1
ATOM 702 C CA . VAL A 1 92 ? -8.794 -4.274 16.763 1.00 97.50 92 VAL A CA 1
ATOM 703 C C . VAL A 1 92 ? -9.607 -5.258 17.600 1.00 97.50 92 VAL A C 1
ATOM 705 O O . VAL A 1 92 ? -10.255 -6.145 17.048 1.00 97.50 92 VAL A O 1
ATOM 708 N N . THR A 1 93 ? -9.550 -5.137 18.918 1.00 97.69 93 THR A N 1
ATOM 709 C CA . THR A 1 93 ? -10.279 -5.992 19.859 1.00 97.69 93 THR A CA 1
ATOM 710 C C . THR A 1 93 ? -11.263 -5.128 20.622 1.00 97.69 93 THR A C 1
ATOM 712 O O . THR A 1 93 ? -10.852 -4.178 21.276 1.00 97.69 93 THR A O 1
ATOM 715 N N . LEU A 1 94 ? -12.545 -5.454 20.535 1.00 97.19 94 LEU A N 1
ATOM 716 C CA . LEU A 1 94 ? -13.604 -4.826 21.308 1.00 97.19 94 LEU A CA 1
ATOM 717 C C . LEU A 1 94 ? -14.022 -5.811 22.392 1.00 97.19 94 LEU A C 1
ATOM 719 O O . LEU A 1 94 ? -14.292 -6.971 22.081 1.00 97.19 94 LEU A O 1
ATOM 723 N N . ARG A 1 95 ? -14.069 -5.367 23.645 1.00 97.00 95 ARG A N 1
ATOM 724 C CA . ARG A 1 95 ? -14.493 -6.178 24.785 1.00 97.00 95 ARG A CA 1
ATOM 725 C C . ARG A 1 95 ? -15.542 -5.435 25.588 1.00 97.00 95 ARG A C 1
ATOM 727 O O . ARG A 1 95 ? -15.282 -4.338 26.082 1.00 97.00 95 ARG A O 1
ATOM 734 N N . ASP A 1 96 ? -16.712 -6.039 25.707 1.00 95.06 96 ASP A N 1
ATOM 735 C CA . ASP A 1 96 ? -17.809 -5.484 26.485 1.00 95.06 96 ASP A CA 1
ATOM 736 C C . ASP A 1 96 ? -17.684 -5.838 27.992 1.00 95.06 96 ASP A C 1
ATOM 738 O O . ASP A 1 96 ? -16.787 -6.590 28.392 1.00 95.06 96 ASP A O 1
ATOM 742 N N . PRO A 1 97 ? -18.577 -5.314 28.849 1.00 94.00 97 PRO A N 1
ATOM 743 C CA . PRO A 1 97 ? -18.612 -5.647 30.273 1.00 94.00 97 PRO A CA 1
ATOM 744 C C . PRO A 1 97 ? -18.943 -7.117 30.571 1.00 94.00 97 PRO A C 1
ATOM 746 O O . PRO A 1 97 ? -18.602 -7.606 31.647 1.00 94.00 97 PRO A O 1
ATOM 749 N N . THR A 1 98 ? -19.578 -7.830 29.635 1.00 92.56 98 THR A N 1
ATOM 750 C CA . THR A 1 98 ? -19.932 -9.253 29.774 1.00 92.56 98 THR A CA 1
ATOM 751 C C . THR A 1 98 ? -18.777 -10.195 29.409 1.00 92.56 98 THR A C 1
ATOM 753 O O . THR A 1 98 ? -18.891 -11.411 29.562 1.00 92.56 98 THR A O 1
ATOM 756 N N . ASN A 1 99 ? -17.625 -9.637 29.010 1.00 92.75 99 ASN A N 1
ATOM 757 C CA . ASN A 1 99 ? -16.465 -10.321 28.433 1.00 92.75 99 ASN A CA 1
ATOM 758 C C . ASN A 1 99 ? -16.717 -10.953 27.055 1.00 92.75 99 ASN A C 1
ATOM 760 O O . ASN A 1 99 ? -15.898 -11.761 26.602 1.00 92.75 99 ASN A O 1
ATOM 764 N N . GLU A 1 100 ? -17.781 -10.573 26.349 1.00 94.12 100 GLU A N 1
ATOM 765 C CA . GLU A 1 100 ? -17.898 -10.876 24.930 1.00 94.12 100 GLU A CA 1
ATOM 766 C C . GLU A 1 100 ? -16.862 -10.059 24.146 1.00 94.12 100 GLU A C 1
ATOM 768 O O . GLU A 1 100 ? -16.616 -8.876 24.408 1.00 94.12 100 GLU A O 1
ATOM 773 N N . VAL A 1 101 ? -16.211 -10.714 23.183 1.00 95.25 101 VAL A N 1
ATOM 774 C CA . VAL A 1 101 ? -15.103 -10.134 22.421 1.00 95.25 101 VAL A CA 1
ATOM 775 C C . VAL A 1 101 ? -15.409 -10.170 20.930 1.00 95.25 101 VAL A C 1
ATOM 777 O O . VAL A 1 101 ? -15.622 -11.240 20.361 1.00 95.25 101 VAL A O 1
ATOM 780 N N . LEU A 1 102 ? -15.328 -9.010 20.280 1.00 96.06 102 LEU A N 1
ATOM 781 C CA . LEU A 1 102 ? -15.320 -8.886 18.825 1.00 96.06 102 LEU A CA 1
ATOM 782 C C . LEU A 1 102 ? -13.906 -8.545 18.347 1.00 96.06 102 LEU A C 1
ATOM 784 O O . LEU A 1 102 ? -13.292 -7.581 18.805 1.00 96.06 102 LEU A O 1
ATOM 788 N N . ILE A 1 103 ? -13.388 -9.334 17.406 1.00 96.44 103 ILE A N 1
ATOM 789 C CA . ILE A 1 103 ? -12.058 -9.134 16.821 1.00 96.44 103 ILE A CA 1
ATOM 790 C C . ILE A 1 103 ? -12.209 -8.723 15.361 1.00 96.44 103 ILE A C 1
ATOM 792 O O . ILE A 1 103 ? -12.805 -9.444 14.561 1.00 96.44 103 ILE A O 1
ATOM 796 N N . LEU A 1 104 ? -11.612 -7.586 15.013 1.00 96.50 104 LEU A N 1
ATOM 797 C CA . LEU A 1 104 ? -11.497 -7.092 13.647 1.00 96.50 104 LEU A CA 1
ATOM 798 C C . LEU A 1 104 ? -10.059 -7.293 13.189 1.00 96.50 104 LEU A C 1
ATOM 800 O O . LEU A 1 104 ? -9.153 -6.625 13.686 1.00 96.50 104 LEU A O 1
ATOM 804 N N . ASN A 1 105 ? -9.830 -8.205 12.252 1.00 96.75 105 ASN A N 1
ATOM 805 C CA . ASN A 1 105 ? -8.488 -8.441 11.727 1.00 96.75 105 ASN A CA 1
ATOM 806 C C . ASN A 1 105 ? -8.127 -7.365 10.704 1.00 96.75 105 ASN A C 1
ATOM 808 O O . ASN A 1 105 ? -8.887 -7.123 9.772 1.00 96.75 105 ASN A O 1
ATOM 812 N N . VAL A 1 106 ? -6.958 -6.749 10.845 1.00 94.25 106 VAL A N 1
ATOM 813 C CA . VAL A 1 106 ? -6.389 -5.844 9.845 1.00 94.25 106 VAL A CA 1
ATOM 814 C C . VAL A 1 106 ? -5.500 -6.667 8.919 1.00 94.25 106 VAL A C 1
ATOM 816 O O . VAL A 1 106 ? -4.438 -7.135 9.332 1.00 94.25 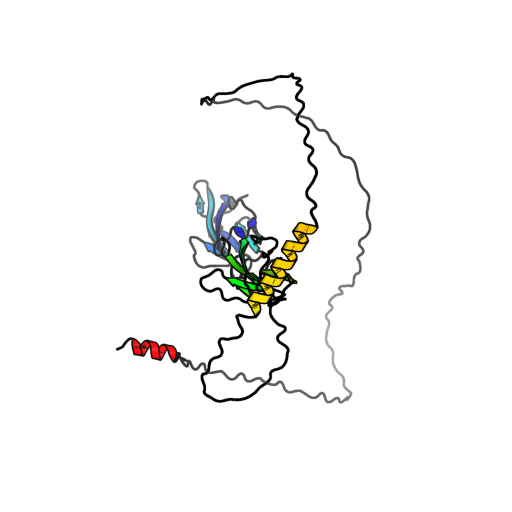106 VAL A O 1
ATOM 819 N N . ALA A 1 107 ? -5.958 -6.870 7.686 1.00 91.56 107 ALA A N 1
ATOM 820 C CA . ALA A 1 107 ? -5.283 -7.676 6.677 1.00 91.56 107 ALA A CA 1
ATOM 821 C C . ALA A 1 107 ? -4.614 -6.785 5.625 1.00 91.56 107 ALA A C 1
ATOM 823 O O . ALA A 1 107 ? -5.272 -5.971 4.965 1.00 91.56 107 ALA A O 1
ATOM 824 N N . ILE A 1 108 ? -3.303 -6.961 5.446 1.00 86.06 108 ILE A N 1
ATOM 825 C CA . ILE A 1 108 ? -2.567 -6.329 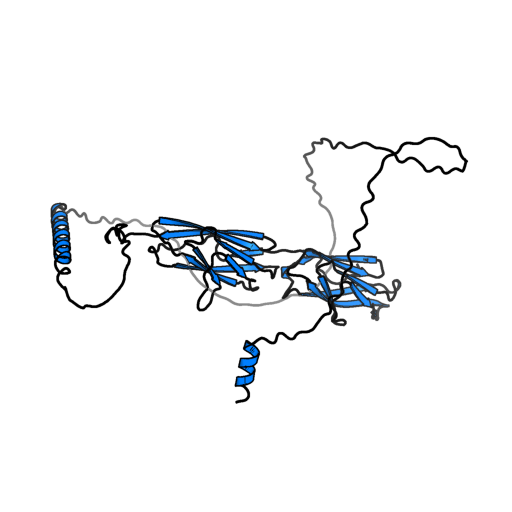4.354 1.00 86.06 108 ILE A CA 1
ATOM 826 C C . ILE A 1 108 ? -2.830 -7.100 3.065 1.00 86.06 108 ILE A C 1
ATOM 828 O O . ILE A 1 108 ? -2.305 -8.191 2.852 1.00 86.06 108 ILE A O 1
ATOM 832 N N . GLU A 1 109 ? -3.579 -6.485 2.164 1.00 84.94 109 GLU A N 1
ATOM 833 C CA . GLU A 1 109 ? -3.789 -6.986 0.814 1.00 84.94 109 GLU A CA 1
ATOM 834 C C . GLU A 1 109 ? -3.239 -5.954 -0.153 1.00 84.94 109 GLU A C 1
ATOM 836 O O . GLU A 1 109 ? -3.919 -5.015 -0.564 1.00 84.94 109 GLU A O 1
ATOM 841 N N . THR A 1 110 ? -1.951 -6.097 -0.458 1.00 82.81 110 THR A N 1
ATOM 842 C CA . THR A 1 110 ? -1.295 -5.206 -1.411 1.00 82.81 110 THR A CA 1
ATOM 843 C C . THR A 1 110 ? -1.288 -5.829 -2.784 1.00 82.81 110 THR A C 1
ATOM 845 O O . THR A 1 110 ? -1.002 -7.015 -2.955 1.00 82.81 110 THR A O 1
ATOM 848 N N . GLN A 1 111 ? -1.604 -5.012 -3.777 1.00 87.06 111 GLN A N 1
ATOM 849 C CA . GLN A 1 111 ? -1.569 -5.419 -5.170 1.00 87.06 111 GLN A CA 1
ATOM 850 C C . GLN A 1 111 ? -0.769 -4.389 -5.952 1.00 87.06 111 GLN A C 1
ATOM 852 O O . GLN A 1 111 ? -0.978 -3.184 -5.823 1.00 87.06 111 GLN A O 1
ATOM 857 N N . LEU A 1 112 ? 0.185 -4.881 -6.739 1.00 91.31 112 LEU A N 1
ATOM 858 C CA . LEU A 1 112 ? 1.034 -4.059 -7.589 1.00 91.31 112 LEU A CA 1
ATOM 859 C C . LEU A 1 112 ? 0.642 -4.283 -9.046 1.00 91.31 112 LEU A C 1
ATOM 861 O O . LEU A 1 112 ? 0.896 -5.348 -9.622 1.00 91.31 112 LEU A O 1
ATOM 865 N N . PHE A 1 113 ? 0.072 -3.251 -9.651 1.00 93.88 113 PHE A N 1
ATOM 866 C CA . PHE A 1 113 ? -0.321 -3.241 -11.048 1.00 93.88 113 PHE A CA 1
ATOM 867 C C . PHE A 1 113 ? 0.628 -2.391 -11.874 1.00 93.88 113 PHE A C 1
ATOM 869 O O . PHE A 1 113 ? 1.150 -1.368 -11.432 1.00 93.88 113 PHE A O 1
ATOM 876 N N . THR A 1 114 ? 0.819 -2.824 -13.111 1.00 96.62 114 THR A N 1
ATOM 877 C CA . THR A 1 114 ? 1.581 -2.103 -14.117 1.00 96.62 114 THR A CA 1
ATOM 878 C C . THR A 1 114 ? 0.767 -2.080 -15.398 1.00 96.62 114 THR A C 1
ATOM 880 O O . THR A 1 114 ? 0.173 -3.091 -15.769 1.00 96.62 114 THR A O 1
ATOM 883 N N . SER A 1 115 ? 0.755 -0.940 -16.086 1.00 97.25 115 SER A N 1
ATOM 884 C CA . SER A 1 115 ? 0.086 -0.785 -17.393 1.00 97.25 115 SER A CA 1
ATOM 885 C C . SER A 1 115 ? 0.601 -1.762 -18.457 1.00 97.25 115 SER A C 1
ATOM 887 O O . SER A 1 115 ? -0.120 -2.091 -19.391 1.00 97.25 115 SER A O 1
ATOM 889 N N . HIS A 1 116 ? 1.832 -2.252 -18.296 1.00 96.56 116 HIS A N 1
ATOM 890 C CA . HIS A 1 116 ? 2.471 -3.196 -19.202 1.00 96.56 116 HIS A CA 1
ATOM 891 C C . HIS A 1 116 ? 2.954 -4.433 -18.440 1.00 96.56 116 HIS A C 1
ATOM 893 O O . HIS A 1 116 ? 3.457 -4.329 -17.319 1.00 96.56 116 HIS A O 1
ATOM 899 N N . SER A 1 117 ? 2.842 -5.610 -19.054 1.00 96.50 117 SER A N 1
ATOM 900 C CA . SER A 1 117 ? 3.494 -6.843 -18.584 1.00 96.50 117 SER A CA 1
ATOM 901 C C . SER A 1 117 ? 4.915 -6.996 -19.137 1.00 96.50 117 SER A C 1
ATOM 903 O O . SER A 1 117 ? 5.741 -7.659 -18.517 1.00 96.50 117 SER A O 1
ATOM 905 N N . ALA A 1 118 ? 5.198 -6.355 -20.273 1.00 97.62 118 ALA A N 1
ATOM 906 C CA . ALA A 1 118 ? 6.481 -6.281 -20.962 1.00 97.62 118 ALA A CA 1
ATOM 907 C C . ALA A 1 118 ? 6.562 -4.955 -21.732 1.00 97.62 118 ALA A C 1
ATOM 909 O O . ALA A 1 118 ? 5.541 -4.473 -22.223 1.00 97.62 118 ALA A O 1
ATOM 910 N N . ILE A 1 119 ? 7.758 -4.384 -21.875 1.00 98.12 119 ILE A N 1
ATOM 911 C CA . ILE A 1 119 ? 7.976 -3.153 -22.646 1.00 98.12 119 ILE A CA 1
ATOM 912 C C . ILE A 1 119 ? 8.828 -3.496 -23.863 1.00 98.12 119 ILE A C 1
ATOM 914 O O . ILE A 1 119 ? 9.960 -3.957 -23.725 1.00 98.12 119 ILE A O 1
ATOM 918 N N . THR A 1 120 ? 8.279 -3.273 -25.056 1.00 98.25 120 THR A N 1
ATOM 919 C CA . THR A 1 120 ? 8.994 -3.460 -26.323 1.00 98.25 120 THR A CA 1
ATOM 920 C C . THR A 1 120 ? 9.056 -2.129 -27.049 1.00 98.25 120 THR A C 1
ATOM 922 O O . THR A 1 120 ? 8.023 -1.560 -27.390 1.00 98.25 120 THR A O 1
ATOM 925 N N . PHE A 1 121 ? 10.268 -1.630 -27.257 1.00 98.12 121 PHE A N 1
ATOM 926 C CA . PHE A 1 121 ? 10.514 -0.415 -28.013 1.00 98.12 121 PHE A CA 1
ATOM 927 C C . PHE A 1 121 ? 10.443 -0.705 -29.514 1.00 98.12 121 PHE A C 1
ATOM 929 O O . PHE A 1 121 ? 10.880 -1.780 -29.944 1.00 98.12 121 PHE A O 1
ATOM 936 N N . PRO A 1 122 ? 9.921 0.241 -30.316 1.00 96.06 122 PRO A N 1
ATOM 937 C CA . PRO A 1 122 ? 10.046 0.159 -31.762 1.00 96.06 122 PRO A CA 1
ATOM 938 C C . PRO A 1 122 ? 11.525 0.144 -32.163 1.00 96.06 122 PRO A C 1
ATOM 940 O O . PRO A 1 122 ? 12.408 0.520 -31.388 1.00 96.06 122 PRO A O 1
ATOM 943 N N . GLN A 1 123 ? 11.793 -0.313 -33.380 1.00 95.31 123 GLN A N 1
ATOM 944 C CA . GLN A 1 123 ? 13.135 -0.281 -33.946 1.00 95.31 123 GLN A CA 1
ATOM 945 C C . GLN A 1 123 ? 13.605 1.174 -34.096 1.00 95.31 123 GLN A C 1
ATOM 947 O O . GLN A 1 123 ? 12.873 1.991 -34.649 1.00 95.31 123 GLN A O 1
ATOM 952 N N . THR A 1 124 ? 14.812 1.482 -33.616 1.00 94.69 124 THR A N 1
ATOM 953 C CA . THR A 1 124 ? 15.416 2.826 -33.693 1.00 94.69 124 THR A CA 1
ATOM 954 C C . THR A 1 124 ? 16.815 2.779 -34.302 1.00 94.69 124 THR A C 1
ATOM 956 O O . THR A 1 124 ? 17.402 1.703 -34.473 1.00 94.69 124 THR A O 1
ATOM 959 N N . GLU A 1 125 ? 17.386 3.935 -34.623 1.00 93.12 125 GLU A N 1
ATOM 960 C CA . GLU A 1 125 ? 18.802 4.016 -34.977 1.00 93.12 125 GLU A CA 1
ATOM 961 C C . GLU A 1 125 ? 19.699 4.012 -33.724 1.00 93.12 125 GLU A C 1
ATOM 963 O O . GLU A 1 125 ? 19.252 4.354 -32.621 1.00 93.12 125 GLU A O 1
ATOM 968 N N . PRO A 1 126 ? 20.976 3.603 -33.841 1.00 93.75 126 PRO A N 1
ATOM 969 C CA . PRO A 1 126 ? 21.955 3.835 -32.785 1.00 93.75 126 PRO A CA 1
ATOM 970 C C . PRO A 1 126 ? 22.030 5.326 -32.422 1.00 93.75 126 PRO A C 1
ATOM 972 O O . PRO A 1 126 ? 22.017 6.175 -33.304 1.00 93.75 126 PRO A O 1
ATOM 975 N N . GLN A 1 127 ? 22.156 5.634 -31.130 1.00 92.44 127 GLN A N 1
ATOM 976 C CA . GLN A 1 127 ? 22.148 6.984 -30.536 1.00 92.44 127 GLN A CA 1
ATOM 977 C C . GLN A 1 127 ? 20.798 7.718 -30.553 1.00 92.44 127 GLN A C 1
ATOM 979 O O . GLN A 1 127 ? 20.653 8.728 -29.865 1.00 92.44 127 GLN A O 1
ATOM 984 N N . GLU A 1 128 ? 19.788 7.202 -31.250 1.00 94.44 128 GLU A N 1
ATOM 985 C CA . GLU A 1 128 ? 18.431 7.736 -31.184 1.00 94.44 128 GLU A CA 1
ATOM 986 C C . GLU A 1 128 ? 17.700 7.208 -29.943 1.00 94.44 128 GLU A C 1
ATOM 988 O O . GLU A 1 128 ? 17.841 6.046 -29.561 1.00 94.44 128 GLU A O 1
ATOM 993 N N . SER A 1 129 ? 16.911 8.057 -29.283 1.00 94.56 129 SER A N 1
ATOM 994 C CA . SER A 1 129 ? 16.180 7.666 -28.079 1.00 94.56 129 SER A CA 1
ATOM 995 C C . SER A 1 129 ? 14.691 7.455 -28.336 1.00 94.56 129 SER A C 1
ATOM 997 O O . SER A 1 129 ? 14.015 8.364 -28.810 1.00 94.56 129 SER A O 1
ATOM 999 N N . GLY A 1 130 ? 14.162 6.309 -27.908 1.00 94.88 130 GLY A N 1
ATOM 1000 C CA . GLY A 1 130 ? 12.725 6.059 -27.776 1.00 94.88 130 GLY A CA 1
ATOM 1001 C C . GLY A 1 130 ? 12.284 6.108 -26.313 1.00 94.88 130 GLY A C 1
ATOM 1002 O O . GLY A 1 130 ? 13.066 5.797 -25.414 1.00 94.88 130 GLY A O 1
ATOM 1003 N N . SER A 1 131 ? 11.028 6.473 -26.050 1.00 95.69 131 SER A N 1
ATOM 1004 C CA . SER A 1 131 ? 10.462 6.464 -24.695 1.00 95.69 131 SER A CA 1
ATOM 1005 C C . SER A 1 131 ? 9.066 5.848 -24.662 1.00 95.69 131 SER A C 1
ATOM 1007 O O . SER A 1 131 ? 8.289 6.007 -25.599 1.00 95.69 131 SER A O 1
ATOM 1009 N N . ILE A 1 132 ? 8.766 5.121 -23.586 1.00 96.62 132 ILE A N 1
ATOM 1010 C CA . ILE A 1 132 ? 7.458 4.522 -23.310 1.00 96.62 132 ILE A CA 1
ATOM 1011 C C . ILE A 1 132 ? 7.067 4.875 -21.877 1.00 96.62 132 ILE A C 1
ATOM 1013 O O . ILE A 1 132 ? 7.861 4.725 -20.945 1.00 96.62 132 ILE A O 1
ATOM 1017 N N . ASN A 1 133 ? 5.826 5.323 -21.698 1.00 96.69 133 ASN A N 1
ATOM 1018 C CA . ASN A 1 133 ? 5.273 5.602 -20.380 1.00 96.69 133 ASN A CA 1
ATOM 1019 C C . ASN A 1 133 ? 4.776 4.309 -19.725 1.00 96.69 133 ASN A C 1
ATOM 1021 O O . ASN A 1 133 ? 4.006 3.552 -20.314 1.00 96.69 133 ASN A O 1
ATOM 1025 N N . LEU A 1 134 ? 5.188 4.082 -18.481 1.00 96.81 134 LEU A N 1
ATOM 1026 C CA . LEU A 1 134 ? 4.727 2.992 -17.634 1.00 96.81 134 LEU A CA 1
ATOM 1027 C C . LEU A 1 134 ? 3.980 3.580 -16.436 1.00 96.81 134 LEU A C 1
ATOM 1029 O O . LEU A 1 134 ? 4.573 4.215 -15.569 1.00 96.81 134 LEU A O 1
ATOM 1033 N N . THR A 1 135 ? 2.680 3.329 -16.356 1.00 96.75 135 THR A N 1
ATOM 1034 C CA . THR A 1 135 ? 1.895 3.591 -15.144 1.00 96.75 135 THR A CA 1
ATOM 1035 C C . THR A 1 135 ? 2.032 2.428 -14.166 1.00 96.75 135 THR A C 1
ATOM 1037 O O . THR A 1 135 ? 1.866 1.268 -14.565 1.00 96.75 135 THR A O 1
ATOM 1040 N N . ILE A 1 136 ? 2.325 2.744 -12.905 1.00 95.81 136 ILE A N 1
ATOM 1041 C CA . ILE A 1 136 ? 2.435 1.810 -11.781 1.00 95.81 136 ILE A CA 1
ATOM 1042 C C . ILE A 1 136 ? 1.412 2.210 -10.722 1.00 95.81 136 ILE A C 1
ATOM 1044 O O . ILE A 1 136 ? 1.386 3.362 -10.292 1.00 95.81 136 ILE A O 1
ATOM 1048 N N . ILE A 1 137 ? 0.593 1.256 -10.288 1.00 92.62 137 ILE A N 1
ATOM 1049 C CA . ILE A 1 137 ? -0.423 1.452 -9.252 1.00 92.62 137 ILE A CA 1
ATOM 1050 C C . ILE A 1 137 ? -0.131 0.473 -8.120 1.00 92.62 137 ILE A C 1
ATOM 1052 O O . ILE A 1 137 ? 0.019 -0.728 -8.354 1.00 92.62 137 ILE A O 1
ATOM 1056 N N . GLN A 1 138 ? -0.072 0.982 -6.893 1.00 89.44 138 GLN A N 1
ATOM 1057 C CA . GLN A 1 138 ? 0.024 0.168 -5.688 1.00 89.44 138 GLN A CA 1
ATOM 1058 C C . GLN A 1 138 ? -1.270 0.323 -4.892 1.00 89.44 138 GLN A C 1
ATOM 1060 O O . GLN A 1 138 ? -1.539 1.376 -4.322 1.00 89.44 138 GLN A O 1
ATOM 1065 N N . GLN A 1 139 ? -2.085 -0.727 -4.871 1.00 85.06 139 GLN A N 1
ATOM 1066 C CA . GLN A 1 139 ? -3.316 -0.757 -4.088 1.00 85.06 139 GLN A CA 1
ATOM 1067 C C . GLN A 1 139 ? -3.050 -1.319 -2.696 1.00 85.06 139 GLN A C 1
ATOM 1069 O O . GLN A 1 139 ? -2.217 -2.211 -2.519 1.00 85.06 139 GLN A O 1
ATOM 1074 N N . GLY A 1 140 ? -3.774 -0.792 -1.708 1.00 78.25 140 GLY A N 1
ATOM 1075 C CA . GLY A 1 140 ? -3.711 -1.270 -0.329 1.00 78.25 140 GLY A CA 1
ATOM 1076 C C . GLY A 1 140 ? -2.399 -0.962 0.396 1.00 78.25 140 GLY A C 1
ATOM 1077 O O . GLY A 1 140 ? -2.145 -1.548 1.443 1.00 78.25 140 GLY A O 1
ATOM 1078 N N . ALA A 1 141 ? -1.548 -0.085 -0.141 1.00 79.50 141 ALA A N 1
ATOM 1079 C CA . ALA A 1 141 ? -0.384 0.450 0.556 1.00 79.50 141 ALA A CA 1
ATOM 1080 C C . ALA A 1 141 ? 0.055 1.781 -0.056 1.00 79.50 141 ALA A C 1
ATOM 1082 O O . ALA A 1 141 ? 0.056 1.937 -1.273 1.00 79.50 141 ALA A O 1
ATOM 1083 N N . HIS A 1 142 ? 0.491 2.699 0.805 1.00 80.56 142 HIS A N 1
ATOM 1084 C CA . HIS A 1 142 ? 1.127 3.952 0.415 1.00 80.56 142 HIS A CA 1
ATOM 1085 C C . HIS A 1 142 ? 2.584 3.930 0.881 1.00 80.56 142 HIS A C 1
ATOM 1087 O O . HIS A 1 142 ? 2.937 4.513 1.905 1.00 80.56 142 HIS A O 1
ATOM 1093 N N . THR A 1 143 ? 3.410 3.145 0.189 1.00 85.38 143 THR A N 1
ATOM 1094 C CA . THR A 1 143 ? 4.821 2.944 0.537 1.00 85.38 143 THR A CA 1
ATOM 1095 C C . THR A 1 143 ? 5.726 3.272 -0.650 1.00 85.38 143 THR A C 1
ATOM 1097 O O . THR A 1 143 ? 5.273 3.231 -1.793 1.00 85.38 143 THR A O 1
ATOM 1100 N N . PRO A 1 144 ? 7.007 3.614 -0.419 1.00 91.75 144 PRO A N 1
ATOM 1101 C CA . PRO A 1 144 ? 7.948 3.808 -1.513 1.00 91.75 144 PRO A CA 1
ATOM 1102 C C . PRO A 1 144 ? 8.115 2.533 -2.345 1.00 91.75 144 PRO A C 1
ATOM 1104 O O . PRO A 1 144 ? 8.268 1.437 -1.797 1.00 91.75 144 PRO A O 1
ATOM 1107 N N . ILE A 1 145 ? 8.141 2.700 -3.664 1.00 94.94 145 ILE A N 1
ATOM 1108 C CA . ILE A 1 145 ? 8.558 1.684 -4.624 1.00 94.94 145 ILE A CA 1
ATOM 1109 C C . ILE A 1 145 ? 9.961 2.015 -5.126 1.00 94.94 145 ILE A C 1
ATOM 1111 O O . ILE A 1 145 ? 10.288 3.178 -5.375 1.00 94.94 145 ILE A O 1
ATOM 1115 N N . VAL A 1 146 ? 10.784 0.984 -5.287 1.00 97.06 146 VAL A N 1
ATOM 1116 C CA . VAL A 1 146 ? 12.131 1.083 -5.851 1.00 97.06 146 VAL A CA 1
ATOM 1117 C C . VAL A 1 146 ? 12.127 0.410 -7.213 1.00 97.06 146 VAL A C 1
ATOM 1119 O O . VAL A 1 146 ? 11.736 -0.748 -7.353 1.00 97.06 146 VAL A O 1
ATOM 1122 N N . LEU A 1 147 ? 12.551 1.154 -8.223 1.00 98.06 147 LEU A N 1
ATOM 1123 C CA . LEU A 1 147 ? 12.641 0.723 -9.606 1.00 98.06 147 LEU A CA 1
ATOM 1124 C C . LEU A 1 147 ? 14.113 0.633 -9.985 1.00 98.06 147 LEU A C 1
ATOM 1126 O O . LEU A 1 147 ? 14.850 1.591 -9.753 1.00 98.06 147 LEU A O 1
ATOM 1130 N N . SER A 1 148 ? 14.539 -0.471 -10.585 1.00 98.12 148 SER A N 1
ATOM 1131 C CA . SER A 1 148 ? 15.916 -0.637 -11.053 1.00 98.12 148 SER A CA 1
ATOM 1132 C C . SER A 1 148 ? 15.982 -1.375 -12.384 1.00 98.12 148 SER A C 1
ATOM 1134 O O . SER A 1 148 ? 15.174 -2.263 -12.660 1.00 98.12 148 SER A O 1
ATOM 1136 N N . ILE A 1 149 ? 16.939 -0.991 -13.228 1.00 98.31 149 ILE A N 1
ATOM 1137 C CA . ILE A 1 149 ? 17.219 -1.666 -14.499 1.00 98.31 149 ILE A CA 1
ATOM 1138 C C . ILE A 1 149 ? 18.582 -2.359 -14.435 1.00 98.31 149 ILE A C 1
ATOM 1140 O O . ILE A 1 149 ? 19.575 -1.759 -14.031 1.00 98.31 149 ILE A O 1
ATOM 1144 N N . ASP A 1 150 ? 18.636 -3.613 -14.884 1.00 97.56 150 ASP A N 1
ATOM 1145 C CA . ASP A 1 150 ? 19.861 -4.424 -14.919 1.00 97.56 150 ASP A CA 1
ATOM 1146 C C . ASP A 1 150 ? 20.852 -4.045 -16.043 1.00 97.56 150 ASP A C 1
ATOM 1148 O O . ASP A 1 150 ? 22.048 -4.297 -15.915 1.00 97.56 150 ASP A O 1
ATOM 1152 N N . ASN A 1 151 ? 20.393 -3.391 -17.114 1.00 95.75 151 ASN A N 1
ATOM 1153 C CA . ASN A 1 151 ? 21.221 -2.889 -18.218 1.00 95.75 151 ASN A CA 1
ATOM 1154 C C . ASN A 1 151 ? 21.069 -1.360 -18.399 1.00 95.75 151 ASN A C 1
ATOM 1156 O O . ASN A 1 151 ? 20.379 -0.890 -19.313 1.00 95.75 151 ASN A O 1
ATOM 1160 N N . PRO A 1 152 ? 21.720 -0.559 -17.538 1.00 96.62 152 PRO A N 1
ATOM 1161 C CA . PRO A 1 152 ? 21.559 0.894 -17.517 1.00 96.62 152 PRO A CA 1
ATOM 1162 C C . PRO A 1 152 ? 22.265 1.621 -18.669 1.00 96.62 152 PRO A C 1
ATOM 1164 O O . PRO A 1 152 ? 22.065 2.817 -18.857 1.00 96.62 152 PRO A O 1
ATOM 1167 N N . GLN A 1 153 ? 23.104 0.924 -19.444 1.00 96.12 153 GLN A N 1
ATOM 1168 C CA . GLN A 1 153 ? 23.810 1.517 -20.585 1.00 96.12 153 GLN A CA 1
ATOM 1169 C C . GLN A 1 153 ? 22.865 1.858 -21.740 1.00 96.12 153 GLN A C 1
ATOM 1171 O O . GLN A 1 153 ? 23.173 2.722 -22.554 1.00 96.12 153 GLN A O 1
ATOM 1176 N N . GLN A 1 154 ? 21.740 1.148 -21.832 1.00 96.94 154 GLN A N 1
ATOM 1177 C CA . GLN A 1 154 ? 20.812 1.231 -22.962 1.00 96.94 154 GLN A CA 1
ATOM 1178 C C . GLN A 1 154 ? 19.414 1.647 -22.533 1.00 96.94 154 GLN A C 1
ATOM 1180 O O . GLN A 1 154 ? 18.648 2.148 -23.350 1.00 96.94 154 GLN A O 1
ATOM 1185 N N . PHE A 1 155 ? 19.076 1.437 -21.264 1.00 98.12 155 PHE A N 1
ATOM 1186 C CA . PHE A 1 155 ? 17.763 1.729 -20.725 1.00 98.12 155 PHE A CA 1
ATOM 1187 C C . PHE A 1 155 ? 17.891 2.631 -19.500 1.00 98.12 155 PHE A C 1
ATOM 1189 O O . PHE A 1 155 ? 18.788 2.464 -18.678 1.00 98.12 155 PHE A O 1
ATOM 1196 N N . SER A 1 156 ? 16.983 3.591 -19.367 1.00 97.75 156 SER A N 1
ATOM 1197 C CA . SER A 1 156 ? 16.951 4.511 -18.227 1.00 97.75 156 SER A CA 1
ATOM 1198 C C . SER A 1 156 ? 15.519 4.844 -17.821 1.00 97.75 156 SER A C 1
ATOM 1200 O O . SER A 1 156 ? 14.597 4.767 -18.631 1.00 97.75 156 SER A O 1
ATOM 1202 N N . LEU A 1 157 ? 15.333 5.213 -16.560 1.00 97.69 157 LEU A N 1
ATOM 1203 C CA . LEU A 1 157 ? 14.059 5.545 -15.931 1.00 97.69 157 LEU A CA 1
ATOM 1204 C C . LEU A 1 157 ? 14.015 7.023 -15.588 1.00 97.69 157 LEU A C 1
ATOM 1206 O O . LEU A 1 157 ? 15.034 7.594 -15.221 1.00 97.69 157 LEU A O 1
ATOM 1210 N N . ALA A 1 158 ? 12.837 7.624 -15.633 1.00 96.56 158 ALA A N 1
ATOM 1211 C CA . ALA A 1 158 ? 12.602 8.937 -15.055 1.00 96.56 158 ALA A CA 1
ATOM 1212 C C . ALA A 1 158 ? 11.149 9.086 -14.605 1.00 96.56 158 ALA A C 1
ATOM 1214 O O . ALA A 1 158 ? 10.260 8.390 -15.099 1.00 96.56 158 ALA A O 1
ATOM 1215 N N . THR A 1 159 ? 10.882 10.025 -13.703 1.00 92.88 159 THR A N 1
ATOM 1216 C CA . THR A 1 159 ? 9.510 10.472 -13.440 1.00 92.88 159 THR A CA 1
ATOM 1217 C C . THR A 1 159 ? 8.961 11.211 -14.660 1.00 92.88 159 THR A C 1
ATOM 1219 O O . THR A 1 159 ? 9.697 11.901 -15.368 1.00 92.88 159 THR A O 1
ATOM 1222 N N . ALA A 1 160 ? 7.664 11.059 -14.940 1.00 84.31 160 ALA A N 1
ATOM 1223 C CA . ALA A 1 160 ? 7.023 11.849 -15.984 1.00 84.31 160 ALA A CA 1
ATOM 1224 C C . ALA A 1 160 ? 7.010 13.334 -15.567 1.00 84.31 160 ALA A C 1
ATOM 1226 O O . ALA A 1 160 ? 6.500 13.679 -14.504 1.00 84.31 160 ALA A O 1
ATOM 1227 N N . GLY A 1 161 ? 7.596 14.213 -16.383 1.00 79.62 161 GLY A N 1
ATOM 1228 C CA . GLY A 1 161 ? 7.708 15.638 -16.074 1.00 79.62 161 GLY A CA 1
ATOM 1229 C C . GLY A 1 161 ? 8.388 16.443 -17.181 1.00 79.62 161 GLY A C 1
ATOM 1230 O O . GLY A 1 161 ? 8.878 15.891 -18.166 1.00 79.62 161 GLY A O 1
ATOM 1231 N N . LYS A 1 162 ? 8.419 17.770 -17.020 1.00 70.69 162 LYS A N 1
ATOM 1232 C CA . LYS A 1 162 ? 9.124 18.689 -17.923 1.00 70.69 162 LYS A CA 1
ATOM 1233 C C . LYS A 1 162 ? 10.617 18.626 -17.574 1.00 70.69 162 LYS A C 1
ATOM 1235 O O . LYS A 1 162 ? 11.015 19.175 -16.556 1.00 70.69 162 LYS A O 1
ATOM 1240 N N . ASN A 1 163 ? 11.412 17.943 -18.398 1.00 77.88 163 ASN A N 1
ATOM 1241 C CA . ASN A 1 163 ? 12.836 17.605 -18.188 1.00 77.88 163 ASN A CA 1
ATOM 1242 C C . ASN A 1 163 ? 13.077 16.424 -17.226 1.00 77.88 163 ASN A C 1
ATOM 1244 O O . ASN A 1 163 ? 13.600 16.609 -16.125 1.00 77.88 163 ASN A O 1
ATOM 1248 N N . PRO A 1 164 ? 12.716 15.198 -17.642 1.00 86.06 164 PRO A N 1
ATOM 1249 C CA . PRO A 1 164 ? 12.965 13.999 -16.852 1.00 86.06 164 PRO A CA 1
ATOM 1250 C C . PRO A 1 164 ? 14.466 13.784 -16.602 1.00 86.06 164 PRO A C 1
ATOM 1252 O O . PRO A 1 164 ? 15.263 13.710 -17.541 1.00 86.06 164 PRO A O 1
ATOM 1255 N N . HIS A 1 165 ? 14.858 13.637 -15.334 1.00 90.38 165 HIS A N 1
ATOM 1256 C CA . HIS A 1 165 ? 16.204 13.188 -14.984 1.00 90.38 165 HIS A CA 1
ATOM 1257 C C . HIS A 1 165 ? 16.277 11.665 -15.110 1.00 90.38 165 HIS A C 1
ATOM 1259 O O . HIS A 1 165 ? 15.630 10.942 -14.355 1.00 90.38 165 HIS A O 1
ATOM 1265 N N . HIS A 1 166 ? 17.037 11.190 -16.095 1.00 91.44 166 HIS A N 1
ATOM 1266 C CA . HIS A 1 166 ? 17.112 9.774 -16.429 1.00 91.44 166 HIS A CA 1
ATOM 1267 C C . HIS A 1 166 ? 18.198 9.047 -15.631 1.00 91.44 166 HIS A C 1
ATOM 1269 O O . HIS A 1 166 ? 19.377 9.380 -15.735 1.00 91.44 166 HIS A O 1
ATOM 1275 N N . THR A 1 167 ? 17.806 8.012 -14.894 1.00 95.81 167 THR A N 1
ATOM 1276 C CA . THR A 1 167 ? 18.671 7.224 -14.007 1.00 95.81 167 THR A CA 1
ATOM 1277 C C . THR A 1 167 ? 18.450 5.722 -14.194 1.00 95.81 167 THR A C 1
ATOM 1279 O O . THR A 1 167 ? 17.464 5.280 -14.777 1.00 95.81 167 THR A O 1
ATOM 1282 N N . ALA A 1 168 ? 19.378 4.902 -13.699 1.00 95.56 168 ALA A N 1
ATOM 1283 C CA . ALA A 1 168 ? 19.208 3.445 -13.656 1.00 95.56 168 ALA A CA 1
ATOM 1284 C C . ALA A 1 168 ? 18.227 2.997 -12.560 1.00 95.56 168 ALA A C 1
ATOM 1286 O O . ALA A 1 168 ? 17.558 1.974 -12.699 1.00 95.56 168 ALA A O 1
ATOM 1287 N N . ASN A 1 169 ? 18.172 3.776 -11.476 1.00 97.12 169 ASN A N 1
ATOM 1288 C CA . ASN A 1 169 ? 17.384 3.507 -10.284 1.00 97.12 169 ASN A CA 1
ATOM 1289 C C . ASN A 1 169 ? 16.486 4.703 -9.980 1.00 97.12 169 ASN A C 1
ATOM 1291 O O . ASN A 1 169 ? 16.951 5.846 -10.004 1.00 97.12 169 ASN A O 1
ATOM 1295 N N . LEU A 1 170 ? 15.227 4.440 -9.659 1.00 96.44 170 LEU A N 1
ATOM 1296 C CA . LEU A 1 170 ? 14.243 5.460 -9.326 1.00 96.44 170 LEU A CA 1
ATOM 1297 C C . LEU A 1 170 ? 13.434 5.009 -8.110 1.00 96.44 170 LEU A C 1
ATOM 1299 O O . LEU A 1 170 ? 12.844 3.934 -8.123 1.00 96.44 170 LEU A O 1
ATOM 1303 N N . THR A 1 171 ? 13.377 5.851 -7.082 1.00 96.19 171 THR A N 1
ATOM 1304 C CA . THR A 1 171 ? 12.515 5.634 -5.915 1.00 96.19 171 THR A CA 1
ATOM 1305 C C . THR A 1 171 ? 11.398 6.660 -5.938 1.00 96.19 171 THR A C 1
ATOM 1307 O O . THR A 1 171 ? 11.659 7.853 -6.085 1.00 96.19 171 THR A O 1
ATOM 1310 N N . LEU A 1 172 ? 10.155 6.211 -5.795 1.00 93.56 172 LEU A N 1
ATOM 1311 C CA . LEU A 1 172 ? 8.994 7.096 -5.734 1.00 93.56 172 LEU A CA 1
ATOM 1312 C C . LEU A 1 172 ? 7.905 6.502 -4.848 1.00 93.56 172 LEU A C 1
ATOM 1314 O O . LEU A 1 172 ? 7.879 5.298 -4.622 1.00 93.56 172 LEU A O 1
ATOM 1318 N N . ILE A 1 173 ? 6.989 7.334 -4.363 1.00 91.25 173 ILE A N 1
ATOM 1319 C CA . ILE A 1 173 ? 5.769 6.872 -3.698 1.00 91.25 173 ILE A CA 1
ATOM 1320 C C . ILE A 1 173 ? 4.635 7.011 -4.719 1.00 91.25 173 ILE A C 1
ATOM 1322 O O . ILE A 1 173 ? 4.386 8.130 -5.180 1.00 91.25 173 ILE A O 1
ATOM 1326 N N . PRO A 1 174 ? 3.999 5.909 -5.156 1.00 88.19 174 PRO A N 1
ATOM 1327 C CA . PRO A 1 174 ? 2.958 5.989 -6.160 1.00 88.19 174 PRO A CA 1
ATOM 1328 C C . PRO A 1 174 ? 1.722 6.690 -5.590 1.00 88.19 174 PRO A C 1
ATOM 1330 O O . PRO A 1 174 ? 1.327 6.450 -4.445 1.00 88.19 174 PRO A O 1
ATOM 1333 N N . ALA A 1 175 ? 1.101 7.554 -6.393 1.00 84.94 175 ALA A N 1
ATOM 1334 C CA . ALA A 1 175 ? -0.212 8.090 -6.059 1.00 84.94 175 ALA A CA 1
ATOM 1335 C C . ALA A 1 175 ? -1.251 6.957 -6.045 1.00 84.94 175 ALA A C 1
ATOM 1337 O O . ALA A 1 175 ? -1.058 5.918 -6.682 1.00 84.94 175 ALA A O 1
ATOM 1338 N N . PHE A 1 176 ? -2.373 7.164 -5.351 1.00 73.75 176 PHE A N 1
ATOM 1339 C CA . PHE A 1 176 ? -3.445 6.165 -5.272 1.00 73.75 176 PHE A CA 1
ATOM 1340 C C . PHE A 1 176 ? -4.015 5.805 -6.656 1.00 73.75 176 PHE A C 1
ATOM 1342 O O . PHE A 1 176 ? -4.275 4.639 -6.942 1.00 73.75 176 PHE A O 1
ATOM 1349 N N . GLU A 1 177 ? -4.129 6.797 -7.544 1.00 83.38 177 GLU A N 1
ATOM 1350 C CA . GLU A 1 177 ? -4.554 6.617 -8.942 1.00 83.38 177 GLU A CA 1
ATOM 1351 C C . GLU A 1 177 ? -3.445 6.046 -9.846 1.00 83.38 177 GLU A C 1
ATOM 1353 O O . GLU A 1 177 ? -3.689 5.673 -10.993 1.00 83.38 177 GLU A O 1
ATOM 1358 N N . GLY A 1 178 ? -2.225 5.934 -9.318 1.00 90.12 178 GLY A N 1
ATOM 1359 C CA . GLY A 1 178 ? -1.032 5.489 -10.022 1.00 90.12 178 GLY A CA 1
ATOM 1360 C C . GLY A 1 178 ? -0.041 6.610 -10.303 1.00 90.12 178 GLY A C 1
ATOM 1361 O O . GLY A 1 178 ? -0.392 7.778 -10.444 1.00 90.12 178 GLY A O 1
ATOM 1362 N N . SER A 1 179 ? 1.226 6.228 -10.428 1.00 93.94 179 SER A N 1
ATOM 1363 C CA . SER A 1 179 ? 2.295 7.116 -10.878 1.00 93.94 179 SER A CA 1
ATOM 1364 C C . SER A 1 179 ? 2.802 6.679 -12.240 1.00 93.94 179 SER A C 1
ATOM 1366 O O . SER A 1 179 ? 3.026 5.493 -12.486 1.00 93.94 179 SER A O 1
ATOM 1368 N N . THR A 1 180 ? 3.000 7.650 -13.127 1.00 95.69 180 THR A N 1
ATOM 1369 C CA . THR A 1 180 ? 3.552 7.410 -14.461 1.00 95.69 180 THR A CA 1
ATOM 1370 C C . THR A 1 180 ? 5.046 7.702 -14.463 1.00 95.69 180 THR A C 1
ATOM 1372 O O . THR A 1 180 ? 5.487 8.783 -14.067 1.00 95.69 180 THR A O 1
ATOM 1375 N N . ILE A 1 181 ? 5.827 6.732 -14.929 1.00 96.31 181 ILE A N 1
ATOM 1376 C CA . ILE A 1 181 ? 7.260 6.874 -15.179 1.00 96.31 181 ILE A CA 1
ATOM 1377 C C . ILE A 1 181 ? 7.537 6.772 -16.677 1.00 96.31 181 ILE A C 1
ATOM 1379 O O . ILE A 1 181 ? 6.799 6.123 -17.415 1.00 96.31 181 ILE A O 1
ATOM 1383 N N . CYS A 1 182 ? 8.623 7.385 -17.120 1.00 96.94 182 CYS A N 1
ATOM 1384 C CA . CYS A 1 182 ? 9.135 7.278 -18.475 1.00 96.94 182 CYS A CA 1
ATOM 1385 C C . CYS A 1 182 ? 10.288 6.269 -18.497 1.00 96.94 182 CYS A C 1
ATOM 1387 O O . CYS A 1 182 ? 11.286 6.439 -17.793 1.00 96.94 182 CYS A O 1
ATOM 1389 N N . VAL A 1 183 ? 10.153 5.219 -19.306 1.00 97.62 183 VAL A N 1
ATOM 1390 C CA . VAL A 1 183 ? 11.231 4.274 -19.606 1.00 97.62 183 VAL A CA 1
ATOM 1391 C C . VAL A 1 183 ? 11.811 4.658 -20.958 1.00 97.62 183 VAL A C 1
ATOM 1393 O O . VAL A 1 183 ? 11.101 4.675 -21.962 1.00 97.62 183 VAL A O 1
ATOM 1396 N N . ARG A 1 184 ? 13.101 4.975 -20.992 1.00 97.38 184 ARG A N 1
ATOM 1397 C CA . ARG A 1 184 ? 13.820 5.401 -22.193 1.00 97.38 184 ARG A CA 1
ATOM 1398 C C . ARG A 1 184 ? 14.775 4.315 -22.657 1.00 97.38 184 ARG A C 1
ATOM 1400 O O . ARG A 1 184 ? 15.468 3.723 -21.834 1.00 97.38 184 ARG A O 1
ATOM 1407 N N . TYR A 1 185 ? 14.840 4.114 -23.966 1.00 98.25 185 TYR A N 1
ATOM 1408 C CA . TYR A 1 185 ? 15.777 3.237 -24.654 1.00 98.25 185 TYR A CA 1
ATOM 1409 C C . TYR A 1 185 ? 16.670 4.070 -25.578 1.00 98.25 185 TYR A C 1
ATOM 1411 O O . TYR A 1 185 ? 16.165 4.833 -26.398 1.00 98.25 185 TYR A O 1
ATOM 1419 N N . THR A 1 186 ? 17.987 3.941 -25.430 1.00 97.25 186 THR A N 1
ATOM 1420 C CA . THR A 1 186 ? 19.004 4.642 -26.225 1.00 97.25 186 THR A CA 1
ATOM 1421 C C . THR A 1 186 ? 20.124 3.654 -26.563 1.00 97.25 186 THR A C 1
ATOM 1423 O O . THR A 1 186 ? 21.027 3.432 -25.753 1.00 97.25 186 THR A O 1
ATOM 1426 N N . PRO A 1 187 ? 20.067 2.985 -27.724 1.00 96.88 187 PRO A N 1
ATOM 1427 C CA . PRO A 1 187 ? 21.052 1.983 -28.091 1.00 96.88 187 PRO A CA 1
ATOM 1428 C C . PRO A 1 187 ? 22.367 2.622 -28.534 1.00 96.88 187 PRO A C 1
ATOM 1430 O O . PRO A 1 187 ? 22.403 3.394 -29.482 1.00 96.88 187 PRO A O 1
ATOM 1433 N N . GLY A 1 188 ? 23.483 2.228 -27.920 1.00 94.81 188 GLY A N 1
ATOM 1434 C CA . GLY A 1 188 ? 24.809 2.675 -28.366 1.00 94.81 188 GLY A CA 1
ATOM 1435 C C . GLY A 1 188 ? 25.308 2.013 -29.660 1.00 94.81 188 GLY A C 1
ATOM 1436 O O . GLY A 1 188 ? 26.240 2.512 -30.283 1.00 94.81 188 GLY A O 1
ATOM 1437 N N . ARG A 1 189 ? 24.716 0.881 -30.066 1.00 94.44 189 ARG A N 1
ATOM 1438 C CA . ARG A 1 189 ? 25.119 0.084 -31.239 1.00 94.44 189 ARG A CA 1
ATOM 1439 C C . ARG A 1 189 ? 23.917 -0.578 -31.905 1.00 94.44 189 ARG A C 1
ATOM 1441 O O . ARG A 1 189 ? 22.867 -0.681 -31.285 1.00 94.44 189 ARG A O 1
ATOM 1448 N N . ALA A 1 190 ? 24.075 -1.057 -33.136 1.00 94.62 190 ALA A N 1
ATOM 1449 C CA . ALA A 1 190 ? 23.066 -1.894 -33.782 1.00 94.62 190 ALA A CA 1
ATOM 1450 C C . ALA A 1 190 ? 22.965 -3.273 -33.099 1.00 94.62 190 ALA A C 1
ATOM 1452 O O . ALA A 1 190 ? 23.953 -3.784 -32.568 1.00 94.62 190 ALA A O 1
ATOM 1453 N N . GLY A 1 191 ? 21.780 -3.880 -33.140 1.00 95.56 191 GLY A N 1
ATOM 1454 C CA . GLY A 1 191 ? 21.504 -5.192 -32.561 1.00 95.56 191 GLY A CA 1
ATOM 1455 C C . GLY A 1 191 ? 20.224 -5.231 -31.731 1.00 95.56 191 GLY A C 1
ATOM 1456 O O . GLY A 1 191 ? 19.501 -4.242 -31.603 1.00 95.56 191 GLY A O 1
ATOM 1457 N N . GLN A 1 192 ? 19.936 -6.406 -31.178 1.00 97.31 192 GLN A N 1
ATOM 1458 C CA . GLN A 1 192 ? 18.860 -6.588 -30.209 1.00 97.31 192 GLN A CA 1
ATOM 1459 C C . GLN A 1 192 ? 19.381 -6.354 -28.795 1.00 97.31 192 GLN A C 1
ATOM 1461 O O . GLN A 1 192 ? 20.474 -6.796 -28.434 1.00 97.31 192 GLN A O 1
ATOM 1466 N N . HIS A 1 193 ? 18.570 -5.682 -27.989 1.00 97.88 193 HIS A N 1
ATOM 1467 C CA . HIS A 1 193 ? 18.891 -5.321 -26.621 1.00 97.88 193 HIS A CA 1
ATOM 1468 C C . HIS A 1 193 ? 17.777 -5.759 -25.690 1.00 97.88 193 HIS A C 1
ATOM 1470 O O . HIS A 1 193 ? 16.592 -5.548 -25.954 1.00 97.88 193 HIS A O 1
ATOM 1476 N N . THR A 1 194 ? 18.173 -6.356 -24.575 1.00 98.31 194 THR A N 1
ATOM 1477 C CA . THR A 1 194 ? 17.250 -6.821 -23.550 1.00 98.31 194 THR A CA 1
ATOM 1478 C C . THR A 1 194 ? 17.704 -6.340 -22.188 1.00 98.31 194 THR A C 1
ATOM 1480 O O . THR A 1 194 ? 18.905 -6.273 -21.917 1.00 98.31 194 THR A O 1
ATOM 1483 N N . ALA A 1 195 ? 16.734 -6.044 -21.339 1.00 98.38 195 ALA A N 1
ATOM 1484 C CA . ALA A 1 195 ? 16.940 -5.705 -19.943 1.00 98.38 195 ALA A CA 1
ATOM 1485 C C . ALA A 1 195 ? 15.731 -6.165 -19.121 1.00 98.38 195 ALA A C 1
ATOM 1487 O O . ALA A 1 195 ? 14.731 -6.657 -19.659 1.00 98.38 195 ALA A O 1
ATOM 1488 N N . ARG A 1 196 ? 15.809 -6.008 -17.808 1.00 98.56 196 ARG A N 1
ATOM 1489 C CA . ARG A 1 196 ? 14.728 -6.251 -16.861 1.00 98.56 196 ARG A CA 1
ATOM 1490 C C . ARG A 1 196 ? 14.559 -5.014 -15.999 1.00 98.56 196 ARG A C 1
ATOM 1492 O O . ARG A 1 196 ? 15.517 -4.528 -15.405 1.00 98.56 196 ARG A O 1
ATOM 1499 N N . LEU A 1 197 ? 13.323 -4.540 -15.922 1.00 98.50 197 LEU A N 1
ATOM 1500 C CA . LEU A 1 197 ? 12.895 -3.560 -14.940 1.00 98.50 197 LEU A CA 1
ATOM 1501 C C . LEU A 1 197 ? 12.391 -4.307 -13.708 1.00 98.50 197 LEU A C 1
ATOM 1503 O O . LEU A 1 197 ? 11.375 -5.002 -13.768 1.00 98.50 197 LEU A O 1
ATOM 1507 N N . LEU A 1 198 ? 13.106 -4.166 -12.602 1.00 98.31 198 LEU A N 1
ATOM 1508 C CA . LEU A 1 198 ? 12.707 -4.665 -11.299 1.00 98.31 198 LEU A CA 1
ATOM 1509 C C . LEU A 1 198 ? 11.905 -3.581 -10.576 1.00 98.31 198 LEU A C 1
ATOM 1511 O O . LEU A 1 198 ? 12.353 -2.445 -10.460 1.00 98.31 198 LEU A O 1
ATOM 1515 N N . ILE A 1 199 ? 10.721 -3.939 -10.093 1.00 97.69 199 ILE A N 1
ATOM 1516 C CA . ILE A 1 199 ? 9.828 -3.086 -9.312 1.00 97.69 199 ILE A CA 1
ATOM 1517 C C . ILE A 1 199 ? 9.686 -3.730 -7.940 1.00 97.69 199 ILE A C 1
ATOM 1519 O O . ILE A 1 199 ? 9.077 -4.793 -7.806 1.00 97.69 199 ILE A O 1
ATOM 1523 N N . GLN A 1 200 ? 10.261 -3.102 -6.925 1.00 96.50 200 GLN A N 1
ATOM 1524 C CA . GLN A 1 200 ? 10.273 -3.601 -5.558 1.00 96.50 200 GLN A CA 1
ATOM 1525 C C . GLN A 1 200 ? 9.393 -2.726 -4.679 1.00 96.50 200 GLN A C 1
ATOM 1527 O O . GLN A 1 200 ? 9.521 -1.503 -4.661 1.00 96.50 200 GLN A O 1
ATOM 1532 N N . THR A 1 201 ? 8.520 -3.369 -3.919 1.00 92.50 201 THR A N 1
ATOM 1533 C CA . THR A 1 201 ? 7.813 -2.770 -2.790 1.00 92.50 201 THR A CA 1
ATOM 1534 C C . THR A 1 201 ? 8.206 -3.534 -1.521 1.00 92.50 201 THR A C 1
ATOM 1536 O O . THR A 1 201 ? 8.767 -4.629 -1.617 1.00 92.50 201 THR A O 1
ATOM 1539 N N . PRO A 1 202 ? 7.880 -3.029 -0.319 1.00 87.19 202 PRO A N 1
ATOM 1540 C CA . PRO A 1 202 ? 8.085 -3.783 0.920 1.00 87.19 202 PRO A CA 1
ATOM 1541 C C . PRO A 1 202 ? 7.347 -5.131 0.978 1.00 87.19 202 PRO A C 1
ATOM 1543 O O . PRO A 1 202 ? 7.659 -5.958 1.828 1.00 87.19 202 PRO A O 1
ATOM 1546 N N . TYR A 1 203 ? 6.357 -5.345 0.107 1.00 85.69 203 TYR A N 1
ATOM 1547 C CA . TYR A 1 203 ? 5.445 -6.489 0.169 1.00 85.69 203 TYR A CA 1
ATOM 1548 C C . TYR A 1 203 ? 5.580 -7.434 -1.024 1.00 85.69 203 TYR A C 1
ATOM 1550 O O . TYR A 1 203 ? 5.247 -8.611 -0.922 1.00 85.69 203 TYR A O 1
ATOM 1558 N N . THR A 1 204 ? 6.024 -6.929 -2.175 1.00 91.12 204 THR A N 1
ATOM 1559 C CA . THR A 1 204 ? 6.100 -7.712 -3.406 1.00 91.12 204 THR A CA 1
ATOM 1560 C C . THR A 1 204 ? 7.218 -7.219 -4.312 1.00 91.12 204 THR A C 1
ATOM 1562 O O . THR A 1 204 ? 7.619 -6.058 -4.274 1.00 91.12 204 THR A O 1
ATOM 1565 N N . THR A 1 205 ? 7.724 -8.117 -5.148 1.00 95.31 205 THR A N 1
ATOM 1566 C CA . THR A 1 205 ? 8.685 -7.800 -6.201 1.00 95.31 205 THR A CA 1
ATOM 1567 C C . THR A 1 205 ? 8.116 -8.264 -7.530 1.00 95.31 205 THR A C 1
ATOM 1569 O O . THR A 1 205 ? 7.646 -9.394 -7.655 1.00 95.31 205 THR A O 1
ATOM 1572 N N . ARG A 1 206 ? 8.169 -7.393 -8.535 1.00 96.62 206 ARG A N 1
ATOM 1573 C CA . ARG A 1 206 ? 7.698 -7.667 -9.891 1.00 96.62 206 ARG A CA 1
ATOM 1574 C C . ARG A 1 206 ? 8.791 -7.331 -10.892 1.00 96.62 206 ARG A C 1
ATOM 1576 O O . ARG A 1 206 ? 9.477 -6.328 -10.749 1.00 96.62 206 ARG A O 1
ATOM 1583 N N . THR A 1 207 ? 8.916 -8.150 -11.927 1.00 98.00 207 THR A N 1
ATOM 1584 C CA . THR A 1 207 ? 9.933 -7.972 -12.968 1.00 98.00 207 THR A CA 1
ATOM 1585 C C . THR A 1 207 ? 9.258 -7.836 -14.321 1.00 98.00 207 THR A C 1
ATOM 1587 O O . THR A 1 207 ? 8.430 -8.672 -14.681 1.00 98.00 207 THR A O 1
ATOM 1590 N N . LEU A 1 208 ? 9.604 -6.792 -15.072 1.00 98.19 208 LEU A N 1
ATOM 1591 C CA . LEU A 1 208 ? 9.108 -6.542 -16.423 1.00 98.19 208 LEU A CA 1
ATOM 1592 C C . LEU A 1 208 ? 10.270 -6.690 -17.414 1.00 98.19 208 LEU A C 1
ATOM 1594 O O . LEU A 1 208 ? 11.294 -6.022 -17.251 1.00 98.19 208 LEU A O 1
ATOM 1598 N N . PRO A 1 209 ? 10.150 -7.529 -18.453 1.00 98.44 209 PRO A N 1
ATOM 1599 C CA . PRO A 1 209 ? 11.150 -7.584 -19.506 1.00 98.44 209 PRO A CA 1
ATOM 1600 C C . PRO A 1 209 ? 11.088 -6.316 -20.366 1.00 98.44 209 PRO A C 1
ATOM 1602 O O . PRO A 1 209 ? 10.010 -5.877 -20.775 1.00 98.44 209 PRO A O 1
ATOM 1605 N N . LEU A 1 210 ? 12.261 -5.763 -20.664 1.00 98.62 210 LEU A N 1
ATOM 1606 C CA . LEU A 1 210 ? 12.470 -4.660 -21.595 1.00 98.62 210 LEU A CA 1
ATOM 1607 C C . LEU A 1 210 ? 13.152 -5.205 -22.853 1.00 98.62 210 LEU A C 1
ATOM 1609 O O . LEU A 1 210 ? 14.123 -5.963 -22.760 1.00 98.62 210 LEU A O 1
ATOM 1613 N N . ARG A 1 211 ? 12.655 -4.827 -24.028 1.00 98.50 211 ARG A N 1
ATOM 1614 C CA . ARG A 1 211 ? 13.210 -5.226 -25.325 1.00 98.50 211 ARG A CA 1
ATOM 1615 C C . ARG A 1 211 ? 13.309 -4.021 -26.239 1.00 98.50 211 ARG A C 1
ATOM 1617 O O . ARG A 1 211 ? 12.359 -3.255 -26.342 1.00 98.50 211 ARG A O 1
ATOM 1624 N N . GLY A 1 212 ? 14.430 -3.880 -26.923 1.00 97.69 212 GLY A N 1
ATOM 1625 C CA . GLY A 1 212 ? 14.624 -2.886 -27.968 1.00 97.69 212 GLY A CA 1
ATOM 1626 C C . GLY A 1 212 ? 15.441 -3.470 -29.108 1.00 97.69 212 GLY A C 1
ATOM 1627 O O . GLY A 1 212 ? 16.175 -4.446 -28.932 1.00 97.69 212 GLY A O 1
ATOM 1628 N N . GLN A 1 213 ? 15.309 -2.879 -30.287 1.00 96.94 213 GLN A N 1
ATOM 1629 C CA . GLN A 1 213 ? 16.091 -3.256 -31.455 1.00 96.94 213 GLN A CA 1
ATOM 1630 C C . GLN A 1 213 ? 16.652 -2.002 -32.108 1.00 96.94 213 GLN A C 1
ATOM 1632 O O . GLN A 1 213 ? 15.957 -0.999 -32.232 1.00 96.94 213 GLN A O 1
ATOM 1637 N N . ALA A 1 214 ? 17.920 -2.060 -32.494 1.00 95.75 214 ALA A N 1
ATOM 1638 C CA . ALA A 1 214 ? 18.588 -1.003 -33.228 1.00 95.75 214 ALA A CA 1
ATOM 1639 C C . ALA A 1 214 ? 19.067 -1.526 -34.583 1.00 95.75 214 ALA A C 1
ATOM 1641 O O . ALA A 1 214 ? 19.772 -2.538 -34.640 1.00 95.75 214 ALA A O 1
ATOM 1642 N N . SER A 1 215 ? 18.714 -0.852 -35.675 1.00 91.12 215 SER A N 1
ATOM 1643 C CA . SER A 1 215 ? 19.197 -1.198 -37.017 1.00 91.12 215 SER A CA 1
ATOM 1644 C C . SER A 1 215 ? 20.243 -0.211 -37.498 1.00 91.12 215 SER A C 1
ATOM 1646 O O . SER A 1 215 ? 19.984 0.983 -37.561 1.00 91.12 215 SER A O 1
ATOM 1648 N N . GLY A 1 216 ? 21.409 -0.717 -37.890 1.00 77.25 216 GLY A N 1
ATOM 1649 C CA . GLY A 1 216 ? 22.511 0.096 -38.404 1.00 77.25 216 GLY A CA 1
ATOM 1650 C C . GLY A 1 216 ? 22.539 0.209 -39.926 1.00 77.25 216 GLY A C 1
ATOM 1651 O O . GLY A 1 216 ? 23.630 0.138 -40.482 1.00 77.25 216 GLY A O 1
ATOM 1652 N N . TRP A 1 217 ? 21.390 0.335 -40.608 1.00 66.31 217 TRP A N 1
ATOM 1653 C CA . TRP A 1 217 ? 21.344 0.295 -42.084 1.00 66.31 217 TRP A CA 1
ATOM 1654 C C . TRP A 1 217 ? 22.300 1.331 -42.708 1.00 66.31 217 TRP A C 1
ATOM 1656 O O . TRP A 1 217 ? 22.980 1.031 -43.685 1.00 66.31 217 TRP A O 1
ATOM 1666 N N . LEU A 1 218 ? 22.452 2.515 -42.109 1.00 59.62 218 LEU A N 1
ATOM 1667 C CA . LEU A 1 218 ? 23.262 3.596 -42.684 1.00 59.62 218 LEU A CA 1
ATOM 1668 C C . LEU A 1 218 ? 24.723 3.662 -42.189 1.00 59.62 218 LEU A C 1
ATOM 1670 O O . LEU A 1 218 ? 25.494 4.479 -42.685 1.00 59.62 218 LEU A O 1
ATOM 1674 N N . GLY A 1 219 ? 25.154 2.776 -41.283 1.00 52.56 219 GLY A N 1
ATOM 1675 C CA . GLY A 1 219 ? 26.522 2.782 -40.735 1.00 52.56 219 GLY A CA 1
ATOM 1676 C C . GLY A 1 219 ? 27.590 2.120 -41.615 1.00 52.56 219 GLY A C 1
ATOM 1677 O O . GLY A 1 219 ? 28.774 2.243 -41.327 1.00 52.56 219 GLY A O 1
ATOM 1678 N N . TRP A 1 220 ? 27.208 1.411 -42.683 1.00 52.91 220 TRP A N 1
ATOM 1679 C CA . TRP A 1 220 ? 28.171 0.733 -43.568 1.00 52.91 220 TRP A CA 1
ATOM 1680 C C . TRP A 1 220 ? 28.659 1.581 -44.748 1.00 52.91 220 TRP A C 1
ATOM 1682 O O . TRP A 1 220 ? 29.644 1.211 -45.378 1.00 52.91 220 TRP A O 1
ATOM 1692 N N . VAL A 1 221 ? 28.035 2.731 -45.031 1.00 55.22 221 VAL A N 1
ATOM 1693 C CA . VAL A 1 221 ? 28.485 3.638 -46.112 1.00 55.22 221 VAL A CA 1
ATOM 1694 C C . VAL A 1 221 ? 29.300 4.827 -45.571 1.00 55.22 221 VAL A C 1
ATOM 1696 O O . VAL A 1 221 ? 29.953 5.538 -46.330 1.00 55.22 221 VAL A O 1
ATOM 1699 N N . GLY A 1 222 ? 29.329 5.019 -44.250 1.00 47.59 222 GLY A N 1
ATOM 1700 C CA . GLY A 1 222 ? 30.153 6.019 -43.575 1.00 47.59 222 GLY A CA 1
ATOM 1701 C C . GLY A 1 222 ? 31.369 5.379 -42.918 1.00 47.59 222 GLY A C 1
ATOM 1702 O O . GLY A 1 222 ? 31.273 4.920 -41.791 1.00 47.59 222 GLY A O 1
ATOM 1703 N N . LEU A 1 223 ? 32.480 5.345 -43.655 1.00 49.50 223 LEU A N 1
ATOM 1704 C CA . LEU A 1 223 ? 33.866 5.352 -43.174 1.00 49.50 223 LEU A CA 1
ATOM 1705 C C . LEU A 1 223 ? 34.148 4.691 -41.813 1.00 49.50 223 LEU A C 1
ATOM 1707 O O . LEU A 1 223 ? 33.885 5.231 -40.744 1.00 49.50 223 LEU A O 1
ATOM 1711 N N . SER A 1 224 ? 34.881 3.585 -41.891 1.00 45.84 224 SER A N 1
ATOM 1712 C CA . SER A 1 224 ? 35.858 3.178 -40.891 1.00 45.84 224 SER A CA 1
ATOM 1713 C C . SER A 1 224 ? 36.728 4.367 -40.441 1.00 45.84 224 SER A C 1
ATOM 1715 O O . SER A 1 224 ? 37.778 4.631 -41.033 1.00 45.84 224 SER A O 1
ATOM 1717 N N . GLU A 1 225 ? 36.332 5.083 -39.390 1.00 47.25 225 GLU A N 1
ATOM 1718 C CA . GLU A 1 225 ? 37.278 5.875 -38.611 1.00 47.25 225 GLU A CA 1
ATOM 1719 C C . GLU A 1 225 ? 38.199 4.895 -37.886 1.00 47.25 225 GLU A C 1
ATOM 1721 O O . GLU A 1 225 ? 37.878 4.281 -36.869 1.00 47.25 225 GLU A O 1
ATOM 1726 N N . TRP A 1 226 ? 39.348 4.690 -38.520 1.00 45.44 226 TRP A N 1
ATOM 1727 C CA . TRP A 1 226 ? 40.517 4.030 -37.975 1.00 45.44 226 TRP A CA 1
ATOM 1728 C C . TRP A 1 226 ? 40.859 4.540 -36.564 1.00 45.44 226 TRP A C 1
ATOM 1730 O O . TRP A 1 226 ? 40.874 5.752 -36.328 1.00 45.44 226 TRP A O 1
ATOM 1740 N N . PRO A 1 227 ? 41.261 3.652 -35.640 1.00 47.47 227 PRO A N 1
ATOM 1741 C CA . PRO A 1 227 ? 41.785 4.053 -34.347 1.00 47.47 227 PRO A CA 1
ATOM 1742 C C . PRO A 1 227 ? 43.218 4.561 -34.543 1.00 47.47 227 PRO A C 1
ATOM 1744 O O . PRO A 1 227 ? 44.159 3.774 -34.618 1.00 47.47 227 PRO A O 1
ATOM 1747 N N . GLY A 1 228 ? 43.408 5.876 -34.670 1.00 49.78 228 GLY A N 1
ATOM 1748 C CA . GLY A 1 228 ? 44.748 6.374 -34.976 1.00 49.78 228 GLY A CA 1
ATOM 1749 C C . GLY A 1 228 ? 44.963 7.878 -35.024 1.00 49.78 228 GLY A C 1
ATOM 1750 O O . GLY A 1 228 ? 45.653 8.328 -35.927 1.00 49.78 228 GLY A O 1
ATOM 1751 N N . ARG A 1 229 ? 44.462 8.667 -34.065 1.00 36.78 229 ARG A N 1
ATOM 1752 C CA . ARG A 1 229 ? 45.073 9.975 -33.746 1.00 36.78 229 ARG A CA 1
ATOM 1753 C C . ARG A 1 229 ? 44.993 10.289 -32.254 1.00 36.78 229 ARG A C 1
ATOM 1755 O O . ARG A 1 229 ? 44.068 10.932 -31.778 1.00 36.78 229 ARG A O 1
ATOM 1762 N N . ARG A 1 230 ? 46.037 9.888 -31.526 1.00 46.12 230 ARG A N 1
ATOM 1763 C CA . ARG A 1 230 ? 46.565 10.724 -30.443 1.00 46.12 230 ARG A CA 1
ATOM 1764 C C . ARG A 1 230 ? 47.425 11.791 -31.109 1.00 46.12 230 ARG A C 1
ATOM 1766 O O . ARG A 1 230 ? 48.477 11.448 -31.634 1.00 46.12 230 ARG A O 1
ATOM 1773 N N . ILE A 1 231 ? 46.996 13.047 -31.095 1.00 38.06 231 ILE A N 1
ATOM 1774 C CA . ILE A 1 231 ? 47.901 14.185 -31.271 1.00 38.06 231 ILE A CA 1
ATOM 1775 C C . ILE A 1 231 ? 47.557 15.201 -30.184 1.00 38.06 231 ILE A C 1
ATOM 1777 O O . ILE A 1 231 ? 46.458 15.746 -30.137 1.00 38.06 231 ILE A O 1
ATOM 1781 N N . LEU A 1 232 ? 48.519 15.345 -29.276 1.00 41.78 232 LEU A N 1
ATOM 1782 C CA . LEU A 1 232 ? 48.730 16.483 -28.396 1.00 41.78 232 LEU A CA 1
ATOM 1783 C C . LEU A 1 232 ? 48.963 17.764 -29.212 1.00 41.78 232 LEU A C 1
ATOM 1785 O O . LEU A 1 232 ? 49.509 17.704 -30.308 1.00 41.78 232 LEU A O 1
ATOM 1789 N N . ASN A 1 233 ? 48.694 18.886 -28.552 1.00 35.75 233 ASN A N 1
ATOM 1790 C CA . ASN A 1 233 ? 49.159 20.245 -28.830 1.00 35.75 233 ASN A CA 1
ATOM 1791 C C . ASN A 1 233 ? 48.373 21.107 -29.831 1.00 35.75 233 ASN A C 1
ATOM 1793 O O . ASN A 1 233 ? 48.383 20.901 -31.038 1.00 35.75 233 ASN A O 1
ATOM 1797 N N . ASP A 1 234 ? 47.706 22.095 -29.235 1.00 34.56 234 ASP A N 1
ATOM 1798 C CA . ASP A 1 234 ? 48.164 23.490 -29.154 1.00 34.56 234 ASP A CA 1
ATOM 1799 C C . ASP A 1 234 ? 48.262 24.337 -30.440 1.00 34.56 234 ASP A C 1
ATOM 1801 O O . ASP A 1 234 ? 48.855 23.967 -31.446 1.00 34.56 234 ASP A O 1
ATOM 1805 N N . SER A 1 235 ? 47.728 25.550 -30.281 1.00 38.50 235 SER A N 1
ATOM 1806 C CA . SER A 1 235 ? 48.003 26.791 -31.010 1.00 38.50 235 SER A CA 1
ATOM 1807 C C . SER A 1 235 ? 47.632 26.918 -32.506 1.00 38.50 235 SER A C 1
ATOM 1809 O O . SER A 1 235 ? 48.389 26.588 -33.409 1.00 38.50 235 SER A O 1
ATOM 1811 N N . SER A 1 236 ? 46.581 27.720 -32.724 1.00 39.31 236 SER A N 1
ATOM 1812 C CA . SER A 1 236 ? 46.623 28.947 -33.549 1.00 39.31 236 SER A CA 1
ATOM 1813 C C . SER A 1 236 ? 46.448 28.885 -35.086 1.00 39.31 236 SER A C 1
ATOM 1815 O O . SER A 1 236 ? 47.121 28.153 -35.794 1.00 39.31 236 SER A O 1
ATOM 1817 N N . VAL A 1 237 ? 45.586 29.808 -35.552 1.00 39.66 237 VAL A N 1
ATOM 1818 C CA . VAL A 1 237 ? 45.558 30.520 -36.851 1.00 39.66 237 VAL A CA 1
ATOM 1819 C C . VAL A 1 237 ? 45.328 29.719 -38.144 1.00 39.66 237 VAL A C 1
ATOM 1821 O O . VAL A 1 237 ? 46.073 28.822 -38.507 1.00 39.66 237 VAL A O 1
ATOM 1824 N N . GLY A 1 238 ? 44.380 30.222 -38.948 1.00 34.41 238 GLY A N 1
ATOM 1825 C CA . GLY A 1 238 ? 44.573 30.284 -40.401 1.00 34.41 238 GLY A CA 1
ATOM 1826 C C . GLY A 1 238 ? 43.468 29.668 -41.247 1.00 34.41 238 GLY A C 1
ATOM 1827 O O . GLY A 1 238 ? 43.419 28.464 -41.463 1.00 34.41 238 GLY A O 1
ATOM 1828 N N . GLN A 1 239 ? 42.623 30.536 -41.801 1.00 43.06 239 GLN A N 1
ATOM 1829 C CA . GLN A 1 239 ? 41.787 30.268 -42.969 1.00 43.06 239 GLN A CA 1
ATOM 1830 C C . GLN A 1 239 ? 42.594 29.617 -44.110 1.00 43.06 239 GLN A C 1
ATOM 1832 O O . GLN A 1 239 ? 43.675 30.095 -44.435 1.00 43.06 239 GLN A O 1
ATOM 1837 N N . SER A 1 240 ? 42.027 28.637 -44.818 1.00 33.75 240 SER A N 1
ATOM 1838 C CA . SER A 1 240 ? 41.839 28.742 -46.275 1.00 33.75 240 SER A CA 1
ATOM 1839 C C . SER A 1 240 ? 41.045 27.563 -46.845 1.00 33.75 240 SER A C 1
ATOM 1841 O O . SER A 1 240 ? 40.975 26.462 -46.309 1.00 33.75 240 SER A O 1
ATOM 1843 N N . SER A 1 241 ? 40.384 27.884 -47.944 1.00 46.12 241 SER A N 1
ATOM 1844 C CA . SER A 1 241 ? 39.475 27.111 -48.773 1.00 46.12 241 SER A CA 1
ATOM 1845 C C . SER A 1 241 ? 40.034 25.815 -49.368 1.00 46.12 241 SER A C 1
ATOM 1847 O O . SER A 1 241 ? 41.118 25.819 -49.941 1.00 46.12 241 SER A O 1
ATOM 1849 N N . SER A 1 242 ? 39.183 24.791 -49.485 1.00 41.34 242 SER A N 1
ATOM 1850 C CA . SER A 1 242 ? 39.103 24.005 -50.729 1.00 41.34 242 SER A CA 1
ATOM 1851 C C . SER A 1 242 ? 37.716 23.367 -50.915 1.00 41.34 242 SER A C 1
ATOM 1853 O O . SER A 1 242 ? 37.402 22.279 -50.444 1.00 41.34 242 SER A O 1
ATOM 1855 N N . ARG A 1 243 ? 36.846 24.072 -51.650 1.00 49.53 243 ARG A N 1
ATOM 1856 C CA . ARG A 1 243 ? 35.618 23.521 -52.244 1.00 49.53 243 ARG A CA 1
ATOM 1857 C C . ARG A 1 243 ? 35.968 22.867 -53.586 1.00 49.53 243 ARG A C 1
ATOM 1859 O O . ARG A 1 243 ? 35.780 23.513 -54.609 1.00 49.53 243 ARG A O 1
ATOM 1866 N N . VAL A 1 244 ? 36.490 21.634 -53.619 1.00 51.25 244 VAL A N 1
ATOM 1867 C CA . VAL A 1 244 ? 36.664 20.909 -54.908 1.00 51.25 244 VAL A CA 1
ATOM 1868 C C . VAL A 1 244 ? 36.327 19.404 -54.872 1.00 51.25 244 VAL A C 1
ATOM 1870 O O . VAL A 1 244 ? 36.063 18.839 -55.926 1.00 51.25 244 VAL A O 1
ATOM 1873 N N . SER A 1 245 ? 36.197 18.719 -53.729 1.00 49.84 245 SER A N 1
ATOM 1874 C CA . SER A 1 245 ? 36.023 17.245 -53.766 1.00 49.84 245 SER A CA 1
ATOM 1875 C C . SER A 1 245 ? 34.579 16.720 -53.871 1.00 49.84 245 SER A C 1
ATOM 1877 O O . SER A 1 245 ? 34.382 15.540 -54.147 1.00 49.84 245 SER A O 1
ATOM 1879 N N . GLN A 1 246 ? 33.546 17.560 -53.729 1.00 53.44 246 GLN A N 1
ATOM 1880 C CA . GLN A 1 246 ? 32.148 17.082 -53.704 1.00 53.44 246 GLN A CA 1
ATOM 1881 C C . GLN A 1 246 ? 31.552 16.742 -55.083 1.00 53.44 246 GLN A C 1
ATOM 1883 O O . GLN A 1 246 ? 30.518 16.083 -55.153 1.00 53.44 246 GLN A O 1
ATOM 1888 N N . LYS A 1 247 ? 32.190 17.140 -56.194 1.00 48.66 247 LYS A N 1
ATOM 1889 C CA . LYS A 1 247 ? 31.660 16.871 -57.546 1.00 48.66 247 LYS A CA 1
ATOM 1890 C C . LYS A 1 247 ? 32.080 15.521 -58.137 1.00 48.66 247 LYS A C 1
ATOM 1892 O O . LYS A 1 247 ? 31.442 15.075 -59.084 1.00 48.66 247 LYS A O 1
ATOM 1897 N N . LEU A 1 248 ? 33.086 14.843 -57.573 1.00 54.00 248 LEU A N 1
ATOM 1898 C CA . LEU A 1 248 ? 33.505 13.525 -58.071 1.00 54.00 248 LEU A CA 1
ATOM 1899 C C . LEU A 1 248 ? 32.644 12.376 -57.516 1.00 54.00 248 LEU A C 1
ATOM 1901 O O . LEU A 1 248 ? 32.413 11.393 -58.212 1.00 54.00 248 LEU A O 1
ATOM 1905 N N . GLY A 1 249 ? 32.123 12.513 -56.290 1.00 55.34 249 GLY A N 1
ATOM 1906 C CA . GLY A 1 249 ? 31.324 11.463 -55.643 1.00 55.34 249 GLY A CA 1
ATOM 1907 C C . GLY A 1 249 ? 29.947 11.244 -56.280 1.00 55.34 249 GLY A C 1
ATOM 1908 O O . GLY A 1 249 ? 29.491 10.111 -56.395 1.00 55.34 249 GLY A O 1
ATOM 1909 N N . LEU A 1 250 ? 29.304 12.313 -56.763 1.00 59.91 250 LEU A N 1
ATOM 1910 C CA . LEU A 1 250 ? 27.990 12.222 -57.414 1.00 59.91 250 LEU A CA 1
ATOM 1911 C C . LEU A 1 250 ? 28.056 11.533 -58.783 1.00 59.91 250 LEU A C 1
ATOM 1913 O O . LEU A 1 250 ? 27.141 10.795 -59.138 1.00 59.91 250 LEU A O 1
ATOM 1917 N N . LEU A 1 251 ? 29.146 11.713 -59.533 1.00 60.16 251 LEU A N 1
ATOM 1918 C CA . LEU A 1 251 ? 29.281 11.144 -60.877 1.00 60.16 251 LEU A CA 1
ATOM 1919 C C . LEU A 1 251 ? 29.418 9.610 -60.837 1.00 60.16 251 LEU A C 1
ATOM 1921 O O . LEU A 1 251 ? 28.922 8.925 -61.725 1.00 60.16 251 LEU A O 1
ATOM 1925 N N . LEU A 1 252 ? 29.999 9.070 -59.761 1.00 67.62 252 LEU A N 1
ATOM 1926 C CA . LEU A 1 252 ? 30.163 7.629 -59.544 1.00 67.62 252 LEU A CA 1
ATOM 1927 C C . LEU A 1 252 ? 28.850 6.933 -59.125 1.00 67.62 252 LEU A C 1
ATOM 1929 O O . LEU A 1 252 ? 28.616 5.779 -59.476 1.00 67.62 252 LEU A O 1
ATOM 1933 N N . LEU A 1 253 ? 27.949 7.642 -58.434 1.00 67.50 253 LEU A N 1
ATOM 1934 C CA . LEU A 1 253 ? 26.618 7.122 -58.089 1.00 67.50 253 LEU A CA 1
ATOM 1935 C C . LEU A 1 253 ? 25.690 7.038 -59.312 1.00 67.50 253 LEU A C 1
ATOM 1937 O O . LEU A 1 253 ? 24.961 6.057 -59.461 1.00 67.50 253 LEU A O 1
ATOM 1941 N N . PHE A 1 254 ? 25.751 8.019 -60.221 1.00 72.12 254 PHE A N 1
ATOM 1942 C CA . PHE A 1 254 ? 24.950 7.994 -61.451 1.00 72.12 254 PHE A CA 1
ATOM 1943 C C . PHE A 1 254 ? 25.400 6.905 -62.437 1.00 72.12 254 PHE A C 1
ATOM 1945 O O . PHE A 1 254 ? 24.552 6.303 -63.098 1.00 72.12 254 PHE A O 1
ATOM 1952 N N . THR A 1 255 ? 26.698 6.591 -62.516 1.00 70.81 255 THR A N 1
ATOM 1953 C CA . THR A 1 255 ? 27.189 5.512 -63.392 1.00 70.81 255 THR A CA 1
ATOM 1954 C C . THR A 1 255 ? 26.790 4.123 -62.889 1.00 70.81 255 THR A C 1
ATOM 1956 O O . THR A 1 255 ? 26.393 3.282 -63.697 1.00 70.81 255 THR A O 1
ATOM 1959 N N . LEU A 1 256 ? 26.803 3.887 -61.571 1.00 72.00 256 LEU A N 1
ATOM 1960 C CA . LEU A 1 256 ? 26.335 2.622 -60.989 1.00 72.00 256 LEU A CA 1
ATOM 1961 C C . LEU A 1 256 ? 24.818 2.425 -61.136 1.00 72.00 256 LEU A C 1
ATOM 1963 O O . LEU A 1 256 ? 24.381 1.327 -61.481 1.00 72.00 256 LEU A O 1
ATOM 1967 N N . ALA A 1 257 ? 24.016 3.478 -60.945 1.00 71.19 257 ALA A N 1
ATOM 1968 C CA . ALA A 1 257 ? 22.568 3.408 -61.152 1.00 71.19 257 ALA A CA 1
ATOM 1969 C C . ALA A 1 257 ? 22.200 3.157 -62.630 1.00 71.19 257 ALA A C 1
ATOM 1971 O O . ALA A 1 257 ? 21.287 2.382 -62.918 1.00 71.19 257 ALA A O 1
ATOM 1972 N N . GLY A 1 258 ? 22.948 3.749 -63.570 1.00 69.00 258 GLY A N 1
ATOM 1973 C CA . GLY A 1 258 ? 22.769 3.518 -65.006 1.00 69.00 258 GLY A CA 1
ATOM 1974 C C . GLY A 1 258 ? 23.053 2.072 -65.428 1.00 69.00 258 GLY A C 1
ATOM 1975 O O . GLY A 1 258 ? 22.279 1.492 -66.189 1.00 69.00 258 GLY A O 1
ATOM 1976 N N . LEU A 1 259 ? 24.110 1.454 -64.890 1.00 73.56 259 LEU A N 1
ATOM 1977 C CA . LEU A 1 259 ? 24.449 0.056 -65.190 1.00 73.56 259 LEU A CA 1
ATOM 1978 C C . LEU A 1 259 ? 23.406 -0.937 -64.648 1.00 73.56 259 LEU A C 1
ATOM 1980 O O . LEU A 1 259 ? 23.078 -1.906 -65.333 1.00 73.56 259 LEU A O 1
ATOM 1984 N N . ALA A 1 260 ? 22.830 -0.677 -63.470 1.00 71.31 260 ALA A N 1
ATOM 1985 C CA . ALA A 1 260 ? 21.770 -1.517 -62.907 1.00 71.31 260 ALA A CA 1
ATOM 1986 C C . ALA A 1 260 ? 20.456 -1.439 -63.714 1.00 71.31 260 ALA A C 1
ATOM 1988 O O . ALA A 1 260 ? 19.794 -2.458 -63.916 1.00 71.31 260 ALA A O 1
ATOM 1989 N N . GLY A 1 261 ? 20.100 -0.255 -64.230 1.00 70.19 261 GLY A N 1
ATOM 1990 C CA . GLY A 1 261 ? 18.909 -0.073 -65.068 1.00 70.19 261 GLY A CA 1
ATOM 1991 C C . GLY A 1 261 ? 18.989 -0.809 -66.411 1.00 70.19 261 GLY A C 1
ATOM 1992 O O . GLY A 1 261 ? 18.004 -1.401 -66.852 1.00 70.19 261 GLY A O 1
ATOM 1993 N N . ILE A 1 262 ? 20.170 -0.838 -67.039 1.00 70.00 262 ILE A N 1
ATOM 1994 C CA . ILE A 1 262 ? 20.384 -1.535 -68.320 1.00 70.00 262 ILE A CA 1
ATOM 1995 C C . ILE A 1 262 ? 20.338 -3.061 -68.133 1.00 70.00 262 ILE A C 1
ATOM 1997 O O . ILE A 1 262 ? 19.750 -3.759 -68.958 1.00 70.00 262 ILE A O 1
ATOM 2001 N N . ALA A 1 263 ? 20.880 -3.587 -67.029 1.00 71.06 263 ALA A N 1
ATOM 2002 C CA . ALA A 1 263 ? 20.814 -5.018 -66.724 1.00 71.06 263 ALA A CA 1
ATOM 2003 C C . ALA A 1 263 ? 19.372 -5.511 -66.486 1.00 71.06 263 ALA A C 1
ATOM 2005 O O . ALA A 1 263 ? 19.018 -6.610 -66.912 1.00 71.06 263 ALA A O 1
ATOM 2006 N N . TYR A 1 264 ? 18.516 -4.687 -65.869 1.00 68.44 264 TYR A N 1
ATOM 2007 C CA . TYR A 1 264 ? 17.110 -5.031 -65.630 1.00 68.44 264 TYR A CA 1
ATOM 2008 C C . TYR A 1 264 ? 16.290 -5.130 -66.927 1.00 68.44 264 TYR A C 1
ATOM 2010 O O . TYR A 1 264 ? 15.420 -5.992 -67.049 1.00 68.44 264 TYR A O 1
ATOM 2018 N N . LEU A 1 265 ? 16.602 -4.300 -67.927 1.00 65.25 265 LEU A N 1
ATOM 2019 C CA . LEU A 1 265 ? 15.937 -4.341 -69.234 1.00 65.25 265 LEU A CA 1
ATOM 2020 C C . LEU A 1 265 ? 16.364 -5.545 -70.090 1.00 65.25 265 LEU A C 1
ATOM 2022 O O . LEU A 1 265 ? 15.578 -5.999 -70.915 1.00 65.25 265 LEU A O 1
ATOM 2026 N N . TYR A 1 266 ? 17.562 -6.098 -69.874 1.00 66.75 266 TYR A N 1
ATOM 2027 C CA . TYR A 1 266 ? 18.031 -7.295 -70.587 1.00 66.75 266 TYR A CA 1
ATOM 2028 C C . TYR A 1 266 ? 17.557 -8.619 -69.970 1.00 66.75 266 TYR A C 1
ATOM 2030 O O . TYR A 1 266 ? 17.550 -9.633 -70.665 1.00 66.75 266 TYR A O 1
ATOM 2038 N N . TRP A 1 267 ? 17.145 -8.637 -68.696 1.00 64.25 267 TRP A N 1
ATOM 2039 C CA . TRP A 1 267 ? 16.688 -9.869 -68.035 1.00 64.25 267 TRP A CA 1
ATOM 2040 C C . TRP A 1 267 ? 15.203 -10.183 -68.279 1.00 64.25 267 TRP A C 1
ATOM 2042 O O . TRP A 1 267 ? 14.788 -11.329 -68.129 1.00 64.25 267 TRP A O 1
ATOM 2052 N N . ASN A 1 268 ? 14.395 -9.206 -68.701 1.00 51.47 268 ASN A N 1
ATOM 2053 C CA . ASN A 1 268 ? 12.987 -9.423 -69.037 1.00 51.47 268 ASN A CA 1
ATOM 2054 C C . ASN A 1 268 ? 12.774 -9.366 -70.556 1.00 51.47 268 ASN A C 1
ATOM 2056 O O . ASN A 1 268 ? 12.479 -8.293 -71.089 1.00 51.47 268 ASN A O 1
ATOM 2060 N N . PRO A 1 269 ? 12.883 -10.494 -71.283 1.00 53.28 269 PRO A N 1
ATOM 2061 C CA . PRO A 1 269 ? 12.407 -10.539 -72.652 1.00 53.28 269 PRO A CA 1
ATOM 2062 C C . PRO A 1 269 ? 10.889 -10.320 -72.662 1.00 53.28 269 PRO A C 1
ATOM 2064 O O . PRO A 1 269 ? 10.103 -11.133 -72.176 1.00 53.28 269 PRO A O 1
ATOM 2067 N N . LEU A 1 270 ? 10.491 -9.182 -73.226 1.00 52.84 270 LEU A N 1
ATOM 2068 C CA . LEU A 1 270 ? 9.150 -8.925 -73.730 1.00 52.84 270 LEU A CA 1
ATOM 2069 C C . LEU A 1 270 ? 8.681 -10.102 -74.594 1.00 52.84 270 LEU A C 1
ATOM 2071 O O . LEU A 1 270 ? 9.295 -10.407 -75.614 1.00 52.84 270 LEU A O 1
ATOM 2075 N N . GLY A 1 271 ? 7.541 -10.686 -74.227 1.00 47.09 271 GLY A N 1
ATOM 2076 C CA . GLY A 1 271 ? 6.706 -11.436 -75.161 1.00 47.09 271 GLY A CA 1
ATOM 2077 C C . GLY A 1 271 ? 6.165 -12.750 -74.615 1.00 47.09 271 GLY A C 1
ATOM 2078 O O . GLY A 1 271 ? 6.831 -13.771 -74.692 1.00 47.09 271 GLY A O 1
ATOM 2079 N N . ALA A 1 272 ? 4.914 -12.737 -74.153 1.00 44.97 272 ALA A N 1
ATOM 2080 C CA . ALA A 1 272 ? 3.839 -13.497 -74.799 1.00 44.97 272 ALA A CA 1
ATOM 2081 C C . ALA A 1 272 ? 2.543 -13.370 -73.987 1.00 44.97 272 ALA A C 1
ATOM 2083 O O . ALA A 1 272 ? 2.332 -13.997 -72.952 1.00 44.97 272 ALA A O 1
ATOM 2084 N N . SER A 1 273 ? 1.671 -12.529 -74.523 1.00 51.47 273 SER A N 1
ATOM 2085 C CA . SER A 1 273 ? 0.218 -12.603 -74.458 1.00 51.47 273 SER A CA 1
ATOM 2086 C C . SER A 1 273 ? -0.352 -14.017 -74.280 1.00 51.47 273 SER A C 1
ATOM 2088 O O . SER A 1 273 ? -0.055 -14.912 -75.068 1.00 51.47 273 SER A O 1
ATOM 2090 N N . ARG A 1 274 ? -1.285 -14.162 -73.328 1.00 41.41 274 ARG A N 1
ATOM 2091 C CA . ARG A 1 274 ? -2.528 -14.948 -73.464 1.00 41.41 274 ARG A CA 1
ATOM 2092 C C . ARG A 1 274 ? -3.488 -14.621 -72.315 1.00 41.41 274 ARG A C 1
ATOM 2094 O O . ARG A 1 274 ? -3.327 -15.090 -71.195 1.00 41.41 274 ARG A O 1
ATOM 2101 N N . GLN A 1 275 ? -4.499 -13.812 -72.626 1.00 48.03 275 GLN A N 1
ATOM 2102 C CA . GLN A 1 275 ? -5.790 -13.866 -71.939 1.00 48.03 275 GLN A CA 1
ATOM 2103 C C . GLN A 1 275 ? -6.488 -15.190 -72.285 1.00 48.03 275 GLN A C 1
ATOM 2105 O O . GLN A 1 275 ? -6.324 -15.697 -73.399 1.00 48.03 275 GLN A O 1
ATOM 2110 N N . PRO A 1 276 ? -7.337 -15.692 -71.381 1.00 47.75 276 PRO A N 1
ATOM 2111 C CA . PRO A 1 276 ? -8.688 -16.038 -71.809 1.00 47.75 276 PRO A CA 1
ATOM 2112 C C . PRO A 1 276 ? -9.765 -15.342 -70.968 1.00 47.75 276 PRO A C 1
ATOM 2114 O O . PRO A 1 276 ? -9.634 -15.158 -69.760 1.00 47.75 276 PRO A O 1
ATOM 2117 N N . LEU A 1 277 ? -10.824 -14.959 -71.681 1.00 42.94 277 LEU A N 1
ATOM 2118 C CA . LEU A 1 277 ? -12.081 -14.373 -71.220 1.00 42.94 277 LEU A CA 1
ATOM 2119 C C . LEU A 1 277 ? -12.914 -15.341 -70.338 1.00 42.94 277 LEU A C 1
ATOM 2121 O O . LEU A 1 277 ? -12.632 -16.540 -70.303 1.00 42.94 277 LEU A O 1
ATOM 2125 N N . PRO A 1 278 ? -13.963 -14.830 -69.659 1.00 57.38 278 PRO A N 1
ATOM 2126 C CA . PRO A 1 278 ? -14.721 -15.525 -68.630 1.00 57.38 278 PRO A CA 1
ATOM 2127 C C . PRO A 1 278 ? -15.833 -16.397 -69.223 1.00 57.38 278 PRO A C 1
ATOM 2129 O O . PRO A 1 278 ? -16.368 -16.114 -70.292 1.00 57.38 278 PRO A O 1
ATOM 2132 N N . SER A 1 279 ? -16.231 -17.431 -68.486 1.00 47.56 279 SER A N 1
ATOM 2133 C CA . SER A 1 279 ? -17.479 -18.159 -68.721 1.00 47.56 279 SER A CA 1
ATOM 2134 C C . SER A 1 279 ? -18.380 -17.982 -67.505 1.00 47.56 279 SER A C 1
ATOM 2136 O O . SER A 1 279 ? -18.050 -18.421 -66.407 1.00 47.56 279 SER A O 1
ATOM 2138 N N . ALA A 1 280 ? -19.493 -17.289 -67.726 1.00 45.03 280 ALA A N 1
ATOM 2139 C CA . ALA A 1 280 ? -20.676 -17.319 -66.884 1.00 45.03 280 ALA A CA 1
ATOM 2140 C C . ALA A 1 280 ? -21.478 -18.586 -67.207 1.00 45.03 280 ALA A C 1
ATOM 2142 O O . ALA A 1 280 ? -21.642 -18.863 -68.391 1.00 45.03 280 ALA A O 1
ATOM 2143 N N . VAL A 1 281 ? -21.994 -19.291 -66.194 1.00 47.31 281 VAL A N 1
ATOM 2144 C CA . VAL A 1 281 ? -23.314 -19.951 -66.210 1.00 47.31 281 VAL A CA 1
ATOM 2145 C C . VAL A 1 281 ? -23.823 -20.044 -64.766 1.00 47.31 281 VAL A C 1
ATOM 2147 O O . VAL A 1 281 ? -23.095 -20.436 -63.855 1.00 47.31 281 VAL A O 1
ATOM 2150 N N . ASP A 1 282 ? -25.079 -19.637 -64.628 1.00 40.28 282 ASP A N 1
ATOM 2151 C CA . ASP A 1 282 ? -25.969 -19.621 -63.473 1.00 40.28 282 ASP A CA 1
ATOM 2152 C C . ASP A 1 282 ? -26.262 -20.992 -62.843 1.00 40.28 282 ASP A C 1
ATOM 2154 O O . ASP A 1 282 ? -26.155 -22.024 -63.502 1.00 40.28 282 ASP A O 1
ATOM 2158 N N . SER A 1 283 ? -26.725 -20.973 -61.586 1.00 43.12 283 SER A N 1
ATOM 2159 C CA . SER A 1 283 ? -27.927 -21.666 -61.054 1.00 43.12 283 SER A CA 1
ATOM 2160 C C . SER A 1 283 ? -27.866 -21.585 -59.513 1.00 43.12 283 SER A C 1
ATOM 2162 O O . SER A 1 283 ? -26.981 -22.179 -58.909 1.00 43.12 283 SER A O 1
ATOM 2164 N N . GLU A 1 284 ? -28.544 -20.660 -58.830 1.00 40.31 284 GLU A N 1
ATOM 2165 C CA . GLU A 1 284 ? -29.984 -20.603 -58.514 1.00 40.31 284 GLU A CA 1
ATOM 2166 C C . GLU A 1 284 ? -30.389 -21.458 -57.281 1.00 40.31 284 GLU A C 1
ATOM 2168 O O . GLU A 1 284 ? -29.958 -22.592 -57.103 1.00 40.31 284 GLU A O 1
ATOM 2173 N N . ILE A 1 285 ? -31.309 -20.875 -56.497 1.00 39.41 285 ILE A N 1
ATOM 2174 C CA . ILE A 1 285 ? -32.266 -21.479 -55.544 1.00 39.41 285 ILE A CA 1
ATOM 2175 C C . ILE A 1 285 ? -31.812 -21.700 -54.085 1.00 39.41 285 ILE A C 1
ATOM 2177 O O . ILE A 1 285 ? -31.219 -22.714 -53.732 1.00 39.41 285 ILE A O 1
ATOM 2181 N N . ALA A 1 286 ? -32.223 -20.761 -53.215 1.00 39.03 286 ALA A N 1
ATOM 2182 C CA . ALA A 1 286 ? -33.159 -20.969 -52.083 1.00 39.03 286 ALA A CA 1
ATOM 2183 C C . ALA A 1 286 ? -32.893 -19.936 -50.959 1.00 39.03 286 ALA A C 1
ATOM 2185 O O . ALA A 1 286 ? -31.922 -20.046 -50.220 1.00 39.03 286 ALA A O 1
ATOM 2186 N N . SER A 1 287 ? -33.639 -18.822 -50.893 1.00 41.25 287 SER A N 1
ATOM 2187 C CA . SER A 1 287 ? -34.792 -18.616 -49.978 1.00 41.25 287 SER A CA 1
ATOM 2188 C C . SER A 1 287 ? -34.452 -18.862 -48.497 1.00 41.25 287 SER A C 1
ATOM 2190 O O . SER A 1 287 ? -34.204 -19.991 -48.096 1.00 41.25 287 SER A O 1
ATOM 2192 N N . SER A 1 288 ? -34.470 -17.878 -47.593 1.00 41.53 288 SER A N 1
ATOM 2193 C CA . SER A 1 288 ? -35.639 -17.095 -47.134 1.00 41.53 288 SER A CA 1
ATOM 2194 C C . SER A 1 288 ? -35.106 -15.919 -46.279 1.00 41.53 288 SER A C 1
ATOM 2196 O O . SER A 1 288 ? -34.189 -16.125 -45.493 1.00 41.53 288 SER A O 1
ATOM 2198 N N . ALA A 1 289 ? -35.478 -14.647 -46.483 1.00 40.38 289 ALA A N 1
ATOM 2199 C CA . ALA A 1 289 ? -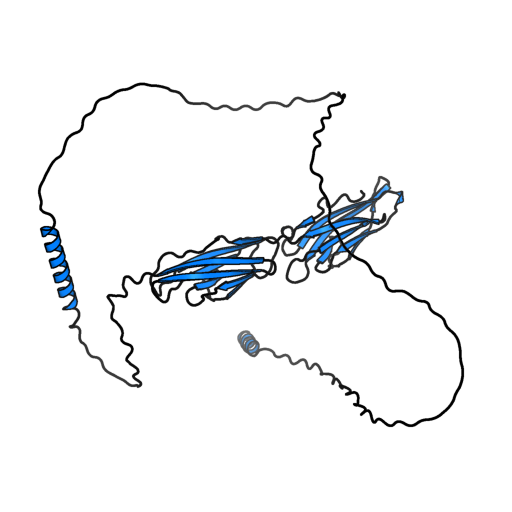36.684 -13.986 -45.950 1.00 40.38 289 ALA A CA 1
ATOM 2200 C C . ALA A 1 289 ? -36.878 -14.270 -44.432 1.00 40.38 289 ALA A C 1
ATOM 2202 O O . ALA A 1 289 ? -36.975 -15.423 -44.045 1.00 40.38 289 ALA A O 1
ATOM 2203 N N . SER A 1 290 ? -36.999 -13.320 -43.494 1.00 38.25 290 SER A N 1
ATOM 2204 C CA . SER A 1 290 ? -37.703 -12.034 -43.560 1.00 38.25 290 SER A CA 1
ATOM 2205 C C . SER A 1 290 ? -37.431 -11.169 -42.309 1.00 38.25 290 SER A C 1
ATOM 2207 O O . SER A 1 290 ? -37.367 -11.704 -41.211 1.00 38.25 290 SER A O 1
ATOM 2209 N N . ARG A 1 291 ? -37.413 -9.840 -42.514 1.00 36.69 291 ARG A N 1
ATOM 2210 C CA . ARG A 1 291 ? -38.179 -8.784 -41.797 1.00 36.69 291 ARG A CA 1
ATOM 2211 C C . ARG A 1 291 ? -38.052 -8.632 -40.268 1.00 36.69 291 ARG A C 1
ATOM 2213 O O . ARG A 1 291 ? -38.429 -9.510 -39.512 1.00 36.69 291 ARG A O 1
ATOM 2220 N N . THR A 1 292 ? -37.465 -7.537 -39.769 1.00 34.75 292 THR A N 1
ATOM 2221 C CA . THR A 1 292 ? -38.014 -6.166 -39.542 1.00 34.75 292 THR A CA 1
ATOM 2222 C C . THR A 1 292 ? -39.076 -6.008 -38.442 1.00 34.75 292 THR A C 1
ATOM 2224 O O . THR A 1 292 ? -40.199 -6.466 -38.609 1.00 34.75 292 THR A O 1
ATOM 2227 N N . VAL A 1 293 ? -38.722 -5.132 -37.480 1.00 37.22 293 VAL A N 1
ATOM 2228 C CA . VAL A 1 293 ? -39.504 -3.970 -36.982 1.00 37.22 293 VAL A CA 1
ATOM 2229 C C . VAL A 1 293 ? -40.587 -4.236 -35.922 1.00 37.22 293 VAL A C 1
ATOM 2231 O O . VAL A 1 293 ? -41.657 -4.740 -36.236 1.00 37.22 293 VAL A O 1
ATOM 2234 N N . SER A 1 294 ? -40.365 -3.771 -34.682 1.00 35.16 294 SER A N 1
ATOM 2235 C CA . SER A 1 294 ? -41.037 -2.583 -34.091 1.00 35.16 294 SER A CA 1
ATOM 2236 C C . SER A 1 294 ? -40.970 -2.540 -32.564 1.00 35.16 294 SER A C 1
ATOM 2238 O O . SER A 1 294 ? -41.077 -3.559 -31.888 1.00 35.16 294 SER A O 1
ATOM 2240 N N . ASP A 1 295 ? -40.887 -1.307 -32.075 1.00 40.00 295 ASP A N 1
ATOM 2241 C CA . ASP A 1 295 ? -41.170 -0.798 -30.735 1.00 40.00 295 ASP A CA 1
ATOM 2242 C C . ASP A 1 295 ? -42.412 -1.383 -30.033 1.00 40.00 295 ASP A C 1
ATOM 2244 O O . ASP A 1 295 ? -43.410 -1.719 -30.670 1.00 40.00 295 ASP A O 1
ATOM 2248 N N . SER A 1 296 ? -42.432 -1.345 -28.694 1.00 36.06 296 SER A N 1
ATOM 2249 C CA . SER A 1 296 ? -43.333 -0.427 -27.968 1.00 36.06 296 SER A CA 1
ATOM 2250 C C . SER A 1 296 ? -43.289 -0.579 -26.439 1.00 36.06 296 SER A C 1
ATOM 2252 O O . SER A 1 296 ? -43.119 -1.647 -25.860 1.00 36.06 296 SER A O 1
ATOM 2254 N N . VAL A 1 297 ? -43.443 0.589 -25.823 1.00 44.38 297 VAL A N 1
ATOM 2255 C CA . VAL A 1 297 ? -43.681 0.950 -24.422 1.00 44.38 297 VAL A CA 1
ATOM 2256 C C . VAL A 1 297 ? -44.868 0.198 -23.800 1.00 44.38 297 VAL A C 1
ATOM 2258 O O . VAL A 1 297 ? -45.912 0.109 -24.439 1.00 44.38 297 VAL A O 1
ATOM 2261 N N . SER A 1 298 ? -44.781 -0.198 -22.519 1.00 35.12 298 SER A N 1
ATOM 2262 C CA . SER A 1 298 ? -45.790 0.148 -21.489 1.00 35.12 298 SER A CA 1
ATOM 2263 C C . SER A 1 298 ? -45.489 -0.418 -20.101 1.00 35.12 298 SER A C 1
ATOM 2265 O O . SER A 1 298 ? -45.209 -1.597 -19.912 1.00 35.12 298 SER A O 1
ATOM 2267 N N . ALA A 1 299 ? -45.614 0.470 -19.118 1.00 43.41 299 ALA A N 1
ATOM 2268 C CA . ALA A 1 299 ? -45.668 0.194 -17.693 1.00 43.41 299 ALA A CA 1
ATOM 2269 C C . ALA A 1 299 ? -47.019 -0.419 -17.287 1.00 43.41 299 ALA A C 1
ATOM 2271 O O . ALA A 1 299 ? -48.050 0.032 -17.779 1.00 43.41 299 ALA A O 1
ATOM 2272 N N . SER A 1 300 ? -47.044 -1.328 -16.303 1.00 33.56 300 SER A N 1
ATOM 2273 C CA . SER A 1 300 ? -48.094 -1.326 -15.268 1.00 33.56 300 SER A CA 1
ATOM 2274 C C . SER A 1 300 ? -47.900 -2.361 -14.155 1.00 33.56 300 SER A C 1
ATOM 2276 O O . SER A 1 300 ? -47.704 -3.541 -14.414 1.00 33.56 300 SER A O 1
ATOM 2278 N N . ARG A 1 301 ? -48.135 -1.866 -12.933 1.00 37.28 301 ARG A N 1
ATOM 2279 C CA . ARG A 1 301 ? -48.899 -2.468 -11.821 1.00 37.28 301 ARG A CA 1
ATOM 2280 C C . ARG A 1 301 ? -48.386 -3.703 -11.061 1.00 37.28 301 ARG A C 1
ATOM 2282 O O . ARG A 1 301 ? -48.555 -4.850 -11.449 1.00 37.28 301 ARG A O 1
ATOM 2289 N N . VAL A 1 302 ? -47.966 -3.379 -9.836 1.00 47.53 302 VAL A N 1
ATOM 2290 C CA . VAL A 1 302 ? -48.294 -4.014 -8.541 1.00 47.53 302 VAL A CA 1
ATOM 2291 C C . VAL A 1 302 ? -49.624 -4.792 -8.522 1.00 47.53 302 VAL A C 1
ATOM 2293 O O . VAL A 1 302 ? -50.635 -4.279 -9.011 1.00 47.53 302 VAL A O 1
ATOM 2296 N N . PRO A 1 303 ? -49.665 -5.922 -7.789 1.00 53.97 303 PRO A N 1
ATOM 2297 C CA . PRO A 1 303 ? -50.754 -6.146 -6.836 1.00 53.97 303 PRO A CA 1
ATOM 2298 C C . PRO A 1 303 ? -50.264 -6.523 -5.412 1.00 53.97 303 PRO A C 1
ATOM 2300 O O . PRO A 1 303 ? -49.110 -6.922 -5.237 1.00 53.97 303 PRO A O 1
ATOM 2303 N N . PRO A 1 304 ? -51.126 -6.374 -4.385 1.00 55.00 304 PRO A N 1
ATOM 2304 C CA . PRO A 1 304 ? -50.788 -6.545 -2.971 1.00 55.00 304 PRO A CA 1
ATOM 2305 C C . PRO A 1 304 ? -51.204 -7.912 -2.384 1.00 55.00 304 PRO A C 1
ATOM 2307 O O . PRO A 1 304 ? -52.158 -8.524 -2.845 1.00 55.00 304 PRO A O 1
ATOM 2310 N N . GLY A 1 305 ? -50.544 -8.296 -1.283 1.00 35.47 305 GLY A N 1
ATOM 2311 C CA . GLY A 1 305 ? -51.183 -8.816 -0.060 1.00 35.47 305 GLY A CA 1
ATOM 2312 C C . GLY A 1 305 ? -51.684 -10.271 0.018 1.00 35.47 305 GLY A C 1
ATOM 2313 O O . GLY A 1 305 ? -52.741 -10.593 -0.502 1.00 35.47 305 GLY A O 1
ATOM 2314 N N . GLY A 1 306 ? -51.010 -11.059 0.873 1.00 36.72 306 GLY A N 1
ATOM 2315 C CA . GLY A 1 306 ? -51.635 -11.911 1.905 1.00 36.72 306 GLY A CA 1
ATOM 2316 C C . GLY A 1 306 ? -52.089 -13.332 1.536 1.00 36.72 306 GLY A C 1
ATOM 2317 O O . GLY A 1 306 ? -53.121 -13.502 0.907 1.00 36.72 306 GLY A O 1
ATOM 2318 N N . HIS A 1 307 ? -51.399 -14.360 2.048 1.00 33.88 307 HIS A N 1
ATOM 2319 C CA . HIS A 1 307 ? -51.870 -15.223 3.153 1.00 33.88 307 HIS A CA 1
ATOM 2320 C C . HIS A 1 307 ? -50.976 -16.463 3.356 1.00 33.88 307 HIS A C 1
ATOM 2322 O O . HIS A 1 307 ? -50.353 -16.976 2.432 1.00 33.88 307 HIS A O 1
ATOM 2328 N N . LEU A 1 308 ? -50.935 -16.893 4.623 1.00 44.41 308 LEU A N 1
ATOM 2329 C CA . LEU A 1 308 ? -50.401 -18.141 5.174 1.00 44.41 308 LEU A CA 1
ATOM 2330 C C . LEU A 1 308 ? -50.576 -19.369 4.264 1.00 44.41 308 LEU A C 1
ATOM 2332 O O . LEU A 1 308 ? -51.682 -19.601 3.798 1.00 44.41 308 LEU A O 1
ATOM 2336 N N . HIS A 1 309 ? -49.537 -20.211 4.185 1.00 39.47 309 HIS A N 1
ATOM 2337 C CA . HIS A 1 309 ? -49.614 -21.669 4.386 1.00 39.47 309 HIS A CA 1
ATOM 2338 C C . HIS A 1 309 ? -48.196 -22.287 4.411 1.00 39.47 309 HIS A C 1
ATOM 2340 O O . HIS A 1 309 ? -47.531 -22.409 3.390 1.00 39.47 309 HIS A O 1
ATOM 2346 N N . THR A 1 310 ? -47.733 -22.705 5.591 1.00 40.72 310 THR A N 1
ATOM 2347 C CA . THR A 1 310 ? -46.986 -23.968 5.779 1.00 40.72 310 THR A CA 1
ATOM 2348 C C . THR A 1 310 ? -48.024 -25.107 5.807 1.00 40.72 310 THR A C 1
ATOM 2350 O O . THR A 1 310 ? -49.161 -24.817 6.204 1.00 40.72 310 THR A O 1
ATOM 2353 N N . PRO A 1 311 ? -47.729 -26.370 5.409 1.00 48.47 311 PRO A N 1
ATOM 2354 C CA . PRO A 1 311 ? -46.575 -27.160 5.877 1.00 48.47 311 PRO A CA 1
ATOM 2355 C C . PRO A 1 311 ? -46.001 -28.205 4.869 1.00 48.47 311 PRO A C 1
ATOM 2357 O O . PRO A 1 311 ? -46.413 -28.277 3.715 1.00 48.47 311 PRO A O 1
ATOM 2360 N N . THR A 1 312 ? -45.099 -29.054 5.393 1.00 36.72 312 THR A N 1
ATOM 2361 C CA . THR A 1 312 ? -44.792 -30.447 4.971 1.00 36.72 312 THR A CA 1
ATOM 2362 C C . THR A 1 312 ? -43.574 -30.601 4.041 1.00 36.72 312 THR A C 1
ATOM 2364 O O . THR A 1 312 ? -43.599 -30.205 2.887 1.00 36.72 312 THR A O 1
ATOM 2367 N N . GLU A 1 313 ? -42.387 -30.931 4.563 1.00 34.16 313 GLU A N 1
ATOM 2368 C CA . GLU A 1 313 ? -41.860 -32.259 4.967 1.00 34.16 313 GLU A CA 1
ATOM 2369 C C . GLU A 1 313 ? -41.193 -33.030 3.805 1.00 34.16 313 GLU A C 1
ATOM 2371 O O . GLU A 1 313 ? -41.779 -33.227 2.750 1.00 34.16 313 GLU A O 1
ATOM 2376 N N . ARG A 1 314 ? -39.968 -33.514 4.079 1.00 36.34 314 ARG A N 1
ATOM 2377 C CA . ARG A 1 314 ? -39.250 -34.636 3.437 1.00 36.34 314 ARG A CA 1
ATOM 2378 C C . ARG A 1 314 ? -39.011 -34.590 1.915 1.00 36.34 314 ARG A C 1
ATOM 2380 O O . ARG A 1 314 ? -39.865 -34.949 1.119 1.00 36.34 314 ARG A O 1
ATOM 2387 N N . ASN A 1 315 ? -37.733 -34.497 1.536 1.00 40.25 315 ASN A N 1
ATOM 2388 C CA . ASN A 1 315 ? -37.026 -35.734 1.191 1.00 40.25 315 ASN A CA 1
ATOM 2389 C C . ASN A 1 315 ? -35.502 -35.608 1.227 1.00 40.25 315 ASN A C 1
ATOM 2391 O O . ASN A 1 315 ? -34.898 -34.601 0.872 1.00 40.25 315 ASN A O 1
ATOM 2395 N N . ARG A 1 316 ? -34.930 -36.698 1.726 1.00 39.28 316 ARG A N 1
ATOM 2396 C CA . ARG A 1 316 ? -33.543 -36.972 2.066 1.00 39.28 316 ARG A CA 1
ATOM 2397 C C . ARG A 1 316 ? -33.072 -38.063 1.108 1.00 39.28 316 ARG A C 1
ATOM 2399 O O . ARG A 1 316 ? -33.651 -39.140 1.113 1.00 39.28 316 ARG A O 1
ATOM 2406 N N . THR A 1 317 ? -31.994 -37.803 0.381 1.00 45.16 317 THR A N 1
ATOM 2407 C CA . THR A 1 317 ? -31.135 -38.813 -0.265 1.00 45.16 317 THR A CA 1
ATOM 2408 C C . THR A 1 317 ? -29.754 -38.160 -0.318 1.00 45.16 317 THR A C 1
ATOM 2410 O O . THR A 1 317 ? -29.580 -37.167 -1.009 1.00 45.16 317 THR A O 1
ATOM 2413 N N . GLN A 1 318 ? -28.838 -38.415 0.619 1.00 39.75 318 GLN A N 1
ATOM 2414 C CA . GLN A 1 318 ? -28.013 -39.622 0.746 1.00 39.75 318 GLN A CA 1
ATOM 2415 C C . GLN A 1 318 ? -27.319 -39.989 -0.576 1.00 39.75 318 GLN A C 1
ATOM 2417 O O . GLN A 1 318 ? -27.842 -40.759 -1.371 1.00 39.75 318 GLN A O 1
ATOM 2422 N N . GLN A 1 319 ? -26.110 -39.459 -0.766 1.00 41.44 319 GLN A N 1
ATOM 2423 C CA . GLN A 1 319 ? -25.026 -40.183 -1.420 1.00 41.44 319 GLN A CA 1
ATOM 2424 C C . GLN A 1 319 ? -23.766 -39.999 -0.574 1.00 41.44 319 GLN A C 1
ATOM 2426 O O . GLN A 1 319 ? -23.233 -38.903 -0.421 1.00 41.44 319 GLN A O 1
ATOM 2431 N N . GLN A 1 320 ? -23.376 -41.105 0.045 1.00 41.25 320 GLN A N 1
ATOM 2432 C CA . GLN A 1 320 ? -22.174 -41.322 0.826 1.00 41.25 320 GLN A CA 1
ATOM 2433 C C . GLN A 1 320 ? -21.565 -42.602 0.253 1.00 41.25 320 GLN A C 1
ATOM 2435 O O . GLN A 1 320 ? -22.253 -43.619 0.230 1.00 41.25 320 GLN A O 1
ATOM 2440 N N . ALA A 1 321 ? -20.342 -42.503 -0.259 1.00 37.56 321 ALA A N 1
ATOM 2441 C CA . ALA A 1 321 ? -19.365 -43.561 -0.546 1.00 37.56 321 ALA A CA 1
ATOM 2442 C C . ALA A 1 321 ? -18.289 -42.892 -1.416 1.00 37.56 321 ALA A C 1
ATOM 2444 O O . ALA A 1 321 ? -18.618 -42.106 -2.296 1.00 37.56 321 ALA A O 1
ATOM 2445 N N . ASP A 1 322 ? -16.993 -43.095 -1.293 1.00 37.28 322 ASP A N 1
ATOM 2446 C CA . ASP A 1 322 ? -16.147 -43.850 -0.386 1.00 37.28 322 ASP A CA 1
ATOM 2447 C C . ASP A 1 322 ? -14.741 -43.355 -0.739 1.00 37.28 322 ASP A C 1
ATOM 2449 O O . ASP A 1 322 ? -14.418 -43.268 -1.925 1.00 37.28 322 ASP A O 1
ATOM 2453 N N . GLN A 1 323 ? -13.904 -43.036 0.249 1.00 40.22 323 GLN A N 1
ATOM 2454 C CA . GLN A 1 323 ? -12.482 -43.389 0.191 1.00 40.22 323 GLN A CA 1
ATOM 2455 C C . GLN A 1 323 ? -11.808 -43.122 1.534 1.00 40.22 323 GLN A C 1
ATOM 2457 O O . GLN A 1 323 ? -11.630 -41.993 1.988 1.00 40.22 323 GLN A O 1
ATOM 2462 N N . ARG A 1 324 ? -11.459 -44.239 2.165 1.00 39.62 324 ARG A N 1
ATOM 2463 C CA . ARG A 1 324 ? -10.747 -44.393 3.422 1.00 39.62 324 ARG A CA 1
ATOM 2464 C C . ARG A 1 324 ? -9.556 -45.298 3.121 1.00 39.62 324 ARG A C 1
ATOM 2466 O O . ARG A 1 324 ? -9.781 -46.430 2.720 1.00 39.62 324 ARG A O 1
ATOM 2473 N N . THR A 1 325 ? -8.348 -44.788 3.333 1.00 38.81 325 THR A N 1
ATOM 2474 C CA . THR A 1 325 ? -7.130 -45.529 3.731 1.00 38.81 325 THR A CA 1
ATOM 2475 C C . THR A 1 325 ? -6.090 -44.459 4.076 1.00 38.81 325 THR A C 1
ATOM 2477 O O . THR A 1 325 ? -5.756 -43.633 3.234 1.00 38.81 325 THR A O 1
ATOM 2480 N N . ASP A 1 326 ? -5.852 -44.208 5.363 1.00 36.22 326 ASP A N 1
ATOM 2481 C CA . ASP A 1 326 ? -4.886 -44.899 6.246 1.00 36.22 326 ASP A CA 1
ATOM 2482 C C . ASP A 1 326 ? -3.475 -44.306 6.098 1.00 36.22 326 ASP A C 1
ATOM 2484 O O . ASP A 1 326 ? -2.857 -44.349 5.043 1.00 36.22 326 ASP A O 1
ATOM 2488 N N . LEU A 1 327 ? -3.069 -43.503 7.090 1.00 42.72 327 LEU A N 1
ATOM 2489 C CA . LEU A 1 327 ? -2.167 -43.883 8.192 1.00 42.72 327 LEU A CA 1
ATOM 2490 C C . LEU A 1 327 ? -0.719 -44.035 7.721 1.00 42.72 327 LEU A C 1
ATOM 2492 O O . LEU A 1 327 ? -0.418 -44.945 6.964 1.00 42.72 327 LEU A O 1
ATOM 2496 N N . THR A 1 328 ? 0.192 -43.221 8.277 1.00 38.59 328 THR A N 1
ATOM 2497 C CA . THR A 1 328 ? 1.375 -43.722 9.010 1.00 38.59 328 THR A CA 1
ATOM 2498 C C . THR A 1 328 ? 2.154 -42.588 9.706 1.00 38.59 328 THR A C 1
ATOM 2500 O O . THR A 1 328 ? 2.740 -41.716 9.080 1.00 38.59 328 THR A O 1
ATOM 2503 N N . ARG A 1 329 ? 2.159 -42.697 11.043 1.00 40.12 329 ARG A N 1
ATOM 2504 C CA . ARG A 1 329 ? 3.209 -42.400 12.042 1.00 40.12 329 ARG A CA 1
ATOM 2505 C C . ARG A 1 329 ? 3.895 -41.031 12.128 1.00 40.12 329 ARG A C 1
ATOM 2507 O O . ARG A 1 329 ? 4.872 -40.723 11.457 1.00 40.12 329 ARG A O 1
ATOM 2514 N N . ARG A 1 330 ? 3.527 -40.375 13.228 1.00 43.78 330 ARG A N 1
ATOM 2515 C CA . ARG A 1 330 ? 4.373 -39.589 14.137 1.00 43.78 330 ARG A CA 1
ATOM 2516 C C . ARG A 1 330 ? 5.264 -40.519 14.987 1.00 43.78 330 ARG A C 1
ATOM 2518 O O . ARG A 1 330 ? 4.785 -41.586 15.380 1.00 43.78 330 ARG A O 1
ATOM 2525 N N . PRO A 1 331 ? 6.477 -40.086 15.373 1.00 48.78 331 PRO A N 1
ATOM 2526 C CA . PRO A 1 331 ? 7.024 -40.487 16.663 1.00 48.78 331 PRO A CA 1
ATOM 2527 C C . PRO A 1 331 ? 7.481 -39.285 17.508 1.00 48.78 331 PRO A C 1
ATOM 2529 O O . PRO A 1 331 ? 8.187 -38.385 17.063 1.00 48.78 331 PRO A O 1
ATOM 2532 N N . THR A 1 332 ? 7.070 -39.307 18.767 1.00 41.28 332 THR A N 1
ATOM 2533 C CA . THR A 1 332 ? 7.721 -38.703 19.943 1.00 41.28 332 THR A CA 1
ATOM 2534 C C . THR A 1 332 ? 7.478 -39.749 21.032 1.00 41.28 332 THR A C 1
ATOM 2536 O O . THR A 1 332 ? 6.355 -40.268 21.067 1.00 41.28 332 THR A O 1
ATOM 2539 N N . PRO A 1 333 ? 8.480 -40.173 21.823 1.00 48.91 333 PRO A N 1
ATOM 2540 C CA . PRO A 1 333 ? 8.713 -39.498 23.112 1.00 48.91 333 PRO A CA 1
ATOM 2541 C C . PRO A 1 333 ? 10.144 -39.641 23.693 1.00 48.91 333 PRO A C 1
ATOM 2543 O O . PRO A 1 333 ? 10.919 -40.473 23.234 1.00 48.91 333 PRO A O 1
ATOM 2546 N N . GLN A 1 334 ? 10.453 -38.835 24.719 1.00 34.59 334 GLN A N 1
ATOM 2547 C CA . GLN A 1 334 ? 11.092 -39.186 26.016 1.00 34.59 334 GLN A CA 1
ATOM 2548 C C . GLN A 1 334 ? 11.668 -37.900 26.642 1.00 34.59 334 GLN A C 1
ATOM 2550 O O . GLN A 1 334 ? 12.462 -37.208 26.013 1.00 34.59 334 GLN A O 1
ATOM 2555 N N . ASP A 1 335 ? 11.093 -37.375 27.726 1.00 35.88 335 ASP A N 1
ATOM 2556 C CA . ASP A 1 335 ? 11.205 -37.791 29.141 1.00 35.88 335 ASP A CA 1
ATOM 2557 C C . ASP A 1 335 ? 12.602 -37.594 29.755 1.00 35.88 335 ASP A C 1
ATOM 2559 O O . ASP A 1 335 ? 13.566 -38.278 29.422 1.00 35.88 335 ASP A O 1
ATOM 2563 N N . SER A 1 336 ? 12.681 -36.651 30.697 1.00 40.44 336 SER A N 1
ATOM 2564 C CA . SER A 1 336 ? 13.545 -36.662 31.894 1.00 40.44 336 SER A CA 1
ATOM 2565 C C . SER A 1 336 ? 13.103 -35.490 32.786 1.00 40.44 336 SER A C 1
ATOM 2567 O O . SER A 1 336 ? 13.240 -34.322 32.441 1.00 40.44 336 SER A O 1
ATOM 2569 N N . GLU A 1 337 ? 12.237 -35.784 33.753 1.00 40.69 337 GLU A N 1
ATOM 2570 C CA . GLU A 1 337 ? 12.562 -35.922 35.183 1.00 40.69 337 GLU A CA 1
ATOM 2571 C C . GLU A 1 337 ? 12.754 -34.590 35.929 1.00 40.69 337 GLU A C 1
ATOM 2573 O O . GLU A 1 337 ? 13.830 -34.004 36.013 1.00 40.69 337 GLU A O 1
ATOM 2578 N N . GLN A 1 338 ? 11.658 -34.174 36.566 1.00 39.03 338 GLN A N 1
ATOM 2579 C CA . GLN A 1 338 ? 11.634 -33.351 37.772 1.00 39.03 338 GLN A CA 1
ATOM 2580 C C . GLN A 1 338 ? 12.039 -34.208 38.982 1.00 39.03 338 GLN A C 1
ATOM 2582 O O . GLN A 1 338 ? 11.428 -35.250 39.222 1.00 39.03 338 GLN A O 1
ATOM 2587 N N . LYS A 1 339 ? 12.977 -33.732 39.813 1.00 44.09 339 LYS A N 1
ATOM 2588 C CA . LYS A 1 339 ? 13.173 -34.263 41.172 1.00 44.09 339 LYS A CA 1
ATOM 2589 C C . LYS A 1 339 ? 13.472 -33.159 42.199 1.00 44.09 339 LYS A C 1
ATOM 2591 O O . LYS A 1 339 ? 14.513 -32.518 42.170 1.00 44.09 339 LYS A O 1
ATOM 2596 N N . SER A 1 340 ? 12.463 -32.955 43.048 1.00 40.84 340 SER A N 1
ATOM 2597 C CA . SER A 1 340 ? 12.418 -32.568 44.471 1.00 40.84 340 SER A CA 1
ATOM 2598 C C . SER A 1 340 ? 13.540 -31.762 45.153 1.00 40.84 340 SER A C 1
ATOM 2600 O O . SER A 1 340 ? 14.692 -32.176 45.250 1.00 40.84 340 SER A O 1
ATOM 2602 N N . VAL A 1 341 ? 13.066 -30.718 45.836 1.00 41.69 341 VAL A N 1
ATOM 2603 C CA . VAL A 1 341 ? 13.599 -30.034 47.026 1.00 41.69 341 VAL A CA 1
ATOM 2604 C C . VAL A 1 341 ? 13.902 -31.006 48.180 1.00 41.69 341 VAL A C 1
ATOM 2606 O O . VAL A 1 341 ? 13.064 -31.846 48.499 1.00 41.69 341 VAL A O 1
ATOM 2609 N N . THR A 1 342 ? 15.027 -30.828 48.885 1.00 41.72 342 THR A N 1
ATOM 2610 C CA . THR A 1 342 ? 15.127 -31.061 50.342 1.00 41.72 342 THR A CA 1
ATOM 2611 C C . THR A 1 342 ? 16.222 -30.178 50.950 1.00 41.72 342 THR A C 1
ATOM 2613 O O . THR A 1 342 ? 17.366 -30.153 50.506 1.00 41.72 342 THR A O 1
ATOM 2616 N N . GLU A 1 343 ? 15.817 -29.447 51.976 1.00 42.69 343 GLU A N 1
ATOM 2617 C CA . GLU A 1 343 ? 16.574 -28.587 52.876 1.00 42.69 343 GLU A CA 1
ATOM 2618 C C . GLU A 1 343 ? 17.100 -29.416 54.066 1.00 42.69 343 GLU A C 1
ATOM 2620 O O . GLU A 1 343 ? 16.327 -30.182 54.631 1.00 42.69 343 GLU A O 1
ATOM 2625 N N . MET A 1 344 ? 18.370 -29.264 54.481 1.00 35.19 344 MET A N 1
ATOM 2626 C CA . MET A 1 344 ? 18.782 -29.334 55.899 1.00 35.19 344 MET A CA 1
ATOM 2627 C C . MET A 1 344 ? 20.264 -28.956 56.142 1.00 35.19 344 MET A C 1
ATOM 2629 O O . MET A 1 344 ? 21.185 -29.585 55.640 1.00 35.19 344 MET A O 1
ATOM 2633 N N . ARG A 1 345 ? 20.430 -27.944 57.010 1.00 35.12 345 ARG A N 1
ATOM 2634 C CA . ARG A 1 345 ? 21.343 -27.821 58.174 1.00 35.12 345 ARG A CA 1
ATOM 2635 C C . ARG A 1 345 ? 22.872 -28.062 58.079 1.00 35.12 345 ARG A C 1
ATOM 2637 O O . ARG A 1 345 ? 23.346 -29.180 57.972 1.00 35.12 345 ARG A O 1
ATOM 2644 N N . LYS A 1 346 ? 23.588 -26.971 58.421 1.00 36.84 346 LYS A N 1
ATOM 2645 C CA . LYS A 1 346 ? 24.623 -26.787 59.482 1.00 36.84 346 LYS A CA 1
ATOM 2646 C C . LYS A 1 346 ? 25.718 -27.859 59.681 1.00 36.84 346 LYS A C 1
ATOM 2648 O O . LYS A 1 346 ? 25.427 -28.940 60.175 1.00 36.84 346 LYS A O 1
ATOM 2653 N N . GLY A 1 347 ? 26.986 -27.418 59.619 1.00 32.75 347 GLY A N 1
ATOM 2654 C CA . GLY A 1 347 ? 28.049 -27.962 60.483 1.00 32.75 347 GLY A CA 1
ATOM 2655 C C . GLY A 1 347 ? 29.503 -27.817 60.006 1.00 32.75 347 GLY A C 1
ATOM 2656 O O . GLY A 1 347 ? 29.969 -28.639 59.240 1.00 32.75 347 GLY A O 1
ATOM 2657 N N . SER A 1 348 ? 30.201 -26.801 60.531 1.00 33.72 348 SER A N 1
ATOM 2658 C CA . SER A 1 348 ? 31.581 -26.817 61.072 1.00 33.72 348 SER A CA 1
ATOM 2659 C C . SER A 1 348 ? 32.729 -27.594 60.379 1.00 33.72 348 SER A C 1
ATOM 2661 O O . SER A 1 348 ? 32.826 -28.805 60.514 1.00 33.72 348 SER A O 1
ATOM 2663 N N . GLY A 1 349 ? 33.691 -26.830 59.834 1.00 35.97 349 GLY A N 1
ATOM 2664 C CA . GLY A 1 349 ? 35.131 -26.840 60.182 1.00 35.97 349 GLY A CA 1
ATOM 2665 C C . GLY A 1 349 ? 36.002 -28.092 59.969 1.00 35.97 349 GLY A C 1
ATOM 2666 O O . GLY A 1 349 ? 35.873 -29.053 60.712 1.00 35.97 349 GLY A O 1
ATOM 2667 N N . HIS A 1 350 ? 36.990 -28.005 59.064 1.00 36.19 350 HIS A N 1
ATOM 2668 C CA . HIS A 1 350 ? 38.437 -28.050 59.374 1.00 36.19 350 HIS A CA 1
ATOM 2669 C C . HIS A 1 350 ? 39.304 -27.961 58.096 1.00 36.19 350 HIS A C 1
ATOM 2671 O O . HIS A 1 350 ? 39.123 -28.710 57.146 1.00 36.19 350 HIS A O 1
ATOM 2677 N N . ASP A 1 351 ? 40.200 -26.974 58.112 1.00 37.28 351 ASP A N 1
ATOM 2678 C CA . ASP A 1 351 ? 41.619 -26.943 57.723 1.00 37.28 351 ASP A CA 1
ATOM 2679 C C . ASP A 1 351 ? 42.266 -27.816 56.616 1.00 37.28 351 ASP A C 1
ATOM 2681 O O . ASP A 1 351 ? 42.109 -29.028 56.536 1.00 37.28 351 ASP A O 1
ATOM 2685 N N . LEU A 1 352 ? 43.204 -27.123 55.936 1.00 39.84 352 LEU A N 1
ATOM 2686 C CA . LEU A 1 352 ? 44.367 -27.550 55.128 1.00 39.84 352 LEU A CA 1
ATOM 2687 C C . LEU A 1 352 ? 44.135 -27.968 53.661 1.00 39.84 352 LEU A C 1
ATOM 2689 O O . LEU A 1 352 ? 43.826 -29.110 53.357 1.00 39.84 352 LEU A O 1
ATOM 2693 N N . ALA A 1 353 ? 44.494 -27.086 52.718 1.00 39.94 353 ALA A N 1
ATOM 2694 C CA . ALA A 1 353 ? 45.810 -27.135 52.056 1.00 39.94 353 ALA A CA 1
ATOM 2695 C C . ALA A 1 353 ? 45.923 -26.141 50.879 1.00 39.94 353 ALA A C 1
ATOM 2697 O O . ALA A 1 353 ? 45.008 -25.932 50.088 1.00 39.94 353 ALA A O 1
ATOM 2698 N N . LYS A 1 354 ? 47.116 -25.550 50.781 1.00 41.19 354 LYS A N 1
ATOM 2699 C CA . LYS A 1 354 ? 47.640 -24.698 49.706 1.00 41.19 354 LYS A CA 1
ATOM 2700 C C . LYS A 1 354 ? 47.472 -25.319 48.312 1.00 41.19 354 LYS A C 1
ATOM 2702 O O . LYS A 1 354 ? 48.048 -26.372 48.078 1.00 41.19 354 LYS A O 1
ATOM 2707 N N . VAL A 1 355 ? 46.923 -24.563 47.356 1.00 41.59 355 VAL A N 1
ATOM 2708 C CA . VAL A 1 355 ? 47.437 -24.516 45.971 1.00 41.59 355 VAL A CA 1
ATOM 2709 C C . VAL A 1 355 ? 47.291 -23.092 45.435 1.00 41.59 355 VAL A C 1
ATOM 2711 O O . VAL A 1 355 ? 46.211 -22.507 45.412 1.00 41.59 355 VAL A O 1
ATOM 2714 N N . SER A 1 356 ? 48.421 -22.523 45.030 1.00 40.59 356 SER A N 1
ATOM 2715 C CA . SER A 1 356 ? 48.548 -21.214 44.407 1.00 40.59 356 SER A CA 1
ATOM 2716 C C . SER A 1 356 ? 48.199 -21.277 42.921 1.00 40.59 356 SER A C 1
ATOM 2718 O O . SER A 1 356 ? 48.891 -21.962 42.174 1.00 40.59 356 SER A O 1
ATOM 2720 N N . HIS A 1 357 ? 47.241 -20.469 42.466 1.00 43.75 357 HIS A N 1
ATOM 2721 C CA . HIS A 1 357 ? 47.229 -19.983 41.086 1.00 43.75 357 HIS A CA 1
ATOM 2722 C C . HIS A 1 357 ? 46.839 -18.505 41.050 1.00 43.75 357 HIS A C 1
ATOM 2724 O O . HIS A 1 357 ? 45.758 -18.088 41.462 1.00 43.75 357 HIS A O 1
ATOM 2730 N N . SER A 1 358 ? 47.776 -17.699 40.565 1.00 39.53 358 SER A N 1
ATOM 2731 C CA . SER A 1 358 ? 47.661 -16.269 40.323 1.00 39.53 358 SER A CA 1
ATOM 2732 C C . SER A 1 358 ? 46.759 -16.002 39.114 1.00 39.53 358 SER A C 1
ATOM 2734 O O . SER A 1 358 ? 47.212 -15.919 37.975 1.00 39.53 358 SER A O 1
ATOM 2736 N N . VAL A 1 359 ? 45.460 -15.814 39.354 1.00 43.59 359 VAL A N 1
ATOM 2737 C CA . VAL A 1 359 ? 44.548 -15.270 38.339 1.00 43.59 359 VAL A CA 1
ATOM 2738 C C . VAL A 1 359 ? 44.607 -13.744 38.383 1.00 43.59 359 VAL A C 1
ATOM 2740 O O . VAL A 1 359 ? 44.188 -13.077 39.330 1.00 43.59 359 VAL A O 1
ATOM 2743 N N . ARG A 1 360 ? 45.191 -13.199 37.319 1.00 43.03 360 ARG A N 1
ATOM 2744 C CA . ARG A 1 360 ? 45.385 -11.783 37.008 1.00 43.03 360 ARG A CA 1
ATOM 2745 C C . ARG A 1 360 ? 44.042 -11.034 37.049 1.00 43.03 360 ARG A C 1
ATOM 2747 O O . ARG A 1 360 ? 43.257 -11.105 36.106 1.00 43.03 360 ARG A O 1
ATOM 2754 N N . LYS A 1 361 ? 43.787 -10.281 38.126 1.00 41.12 361 LYS A N 1
ATOM 2755 C CA . LYS A 1 361 ? 42.652 -9.348 38.234 1.00 41.12 361 LYS A CA 1
ATOM 2756 C C . LYS A 1 361 ? 42.775 -8.264 37.155 1.00 41.12 361 LYS A C 1
ATOM 2758 O O . LYS A 1 361 ? 43.603 -7.360 37.264 1.00 41.12 361 LYS A O 1
ATOM 2763 N N . ARG A 1 362 ? 41.953 -8.344 36.105 1.00 45.97 362 ARG A N 1
ATOM 2764 C CA . ARG A 1 362 ? 41.704 -7.209 35.206 1.00 45.97 362 ARG A CA 1
ATOM 2765 C C . ARG A 1 362 ? 40.819 -6.207 35.946 1.00 45.97 362 ARG A C 1
ATOM 2767 O O . ARG A 1 362 ? 39.733 -6.548 36.400 1.00 45.97 362 ARG A O 1
ATOM 2774 N N . LYS A 1 363 ? 41.329 -4.984 36.096 1.00 48.53 363 LYS A N 1
ATOM 2775 C CA . LYS A 1 363 ? 40.607 -3.835 36.654 1.00 48.53 363 LYS A CA 1
ATOM 2776 C C . LYS A 1 363 ? 39.343 -3.564 35.817 1.00 48.53 363 LYS A C 1
ATOM 2778 O O . LYS A 1 363 ? 39.452 -3.581 34.588 1.00 48.53 363 LYS A O 1
ATOM 2783 N N . PRO A 1 364 ? 38.185 -3.265 36.428 1.00 47.16 364 PRO A N 1
ATOM 2784 C CA . PRO A 1 364 ? 37.053 -2.726 35.692 1.00 47.16 364 PRO A CA 1
ATOM 2785 C C . PRO A 1 364 ? 37.429 -1.328 35.193 1.00 47.16 364 PRO A C 1
ATOM 2787 O O . PRO A 1 364 ? 37.795 -0.440 35.965 1.00 47.16 364 PRO A O 1
ATOM 2790 N N . ARG A 1 365 ? 37.402 -1.155 33.872 1.00 42.75 365 ARG A N 1
ATOM 2791 C CA . ARG A 1 365 ? 37.593 0.132 33.210 1.00 42.75 365 ARG A CA 1
ATOM 2792 C C . ARG A 1 365 ? 36.306 0.928 33.422 1.00 42.75 365 ARG A C 1
ATOM 2794 O O . ARG A 1 365 ? 35.321 0.710 32.729 1.00 42.75 365 ARG A O 1
ATOM 2801 N N . VAL A 1 366 ? 36.313 1.801 34.424 1.00 42.72 366 VAL A N 1
ATOM 2802 C CA . VAL A 1 366 ? 35.289 2.831 34.610 1.00 42.72 366 VAL A CA 1
ATOM 2803 C C . VAL A 1 366 ? 35.368 3.758 33.398 1.00 42.72 366 VAL A C 1
ATOM 2805 O O . VAL A 1 366 ? 36.315 4.534 33.269 1.00 42.72 366 VAL A O 1
ATOM 2808 N N . PHE A 1 367 ? 34.406 3.646 32.483 1.00 43.62 367 PHE A N 1
ATOM 2809 C CA . PHE A 1 367 ? 34.145 4.698 31.511 1.00 43.62 367 PHE A CA 1
ATOM 2810 C C . PHE A 1 367 ? 33.501 5.859 32.271 1.00 43.62 367 PHE A C 1
ATOM 2812 O O . PHE A 1 367 ? 32.330 5.811 32.636 1.00 43.62 367 PHE A O 1
ATOM 2819 N N . ARG A 1 368 ? 34.299 6.893 32.552 1.00 37.53 368 ARG A N 1
ATOM 2820 C CA . ARG A 1 368 ? 33.775 8.229 32.835 1.00 37.53 368 ARG A CA 1
ATOM 2821 C C . ARG A 1 368 ? 33.167 8.745 31.532 1.00 37.53 368 ARG A C 1
ATOM 2823 O O . ARG A 1 368 ? 33.906 9.105 30.621 1.00 37.53 368 ARG A O 1
ATOM 2830 N N . LEU A 1 369 ? 31.841 8.739 31.450 1.00 45.09 369 LEU A N 1
ATOM 2831 C CA . LEU A 1 369 ? 31.110 9.613 30.540 1.00 45.09 369 LEU A CA 1
ATOM 2832 C C . LEU A 1 369 ? 31.331 11.042 31.040 1.00 45.09 369 LEU A C 1
ATOM 2834 O O . LEU A 1 369 ? 30.940 11.383 32.157 1.00 45.09 369 LEU A O 1
ATOM 2838 N N . ALA A 1 370 ? 32.044 11.836 30.247 1.00 47.41 370 ALA A N 1
ATOM 2839 C CA . ALA A 1 370 ? 32.016 13.280 30.384 1.00 47.41 370 ALA A CA 1
ATOM 2840 C C . ALA A 1 370 ? 30.609 13.771 29.987 1.00 47.41 370 ALA A C 1
ATOM 2842 O O . ALA A 1 370 ? 30.019 13.204 29.065 1.00 47.41 370 ALA A O 1
ATOM 2843 N N . PRO A 1 371 ? 30.044 14.774 30.674 1.00 47.97 371 PRO A N 1
ATOM 2844 C CA . PRO A 1 371 ? 28.853 15.450 30.193 1.00 47.97 371 PRO A CA 1
ATOM 2845 C C . PRO A 1 371 ? 29.249 16.352 29.021 1.00 47.97 371 PRO A C 1
ATOM 2847 O O . PRO A 1 371 ? 29.964 17.336 29.213 1.00 47.97 371 PRO A O 1
ATOM 2850 N N . ASP A 1 372 ? 28.788 16.018 27.817 1.00 41.91 372 ASP A N 1
ATOM 2851 C CA . ASP A 1 372 ? 28.842 16.941 26.689 1.00 41.91 372 ASP A CA 1
ATOM 2852 C C . ASP A 1 372 ? 27.875 18.095 26.975 1.00 41.91 372 ASP A C 1
ATOM 2854 O O . ASP A 1 372 ? 26.651 17.944 27.013 1.00 41.91 372 ASP A O 1
ATOM 2858 N N . SER A 1 373 ? 28.450 19.262 27.247 1.00 45.53 373 SER A N 1
ATOM 2859 C CA . SER A 1 373 ? 27.744 20.531 27.316 1.00 45.53 373 SER A CA 1
ATOM 2860 C C . SER A 1 373 ? 27.150 20.845 25.944 1.00 45.53 373 SER A C 1
ATOM 2862 O O . SER A 1 373 ? 27.885 21.147 25.001 1.00 45.53 373 SER A O 1
ATOM 2864 N N . ILE A 1 374 ? 25.821 20.804 25.847 1.00 41.91 374 ILE A N 1
ATOM 2865 C CA . ILE A 1 374 ? 25.061 21.326 24.710 1.00 41.91 374 ILE A CA 1
ATOM 2866 C C . ILE A 1 374 ? 25.309 22.834 24.655 1.00 41.91 374 ILE A C 1
ATOM 2868 O O . ILE A 1 374 ? 24.700 23.615 25.383 1.00 41.91 374 ILE A O 1
ATOM 2872 N N . THR A 1 375 ? 26.245 23.237 23.802 1.00 43.12 375 THR A N 1
ATOM 2873 C CA . THR A 1 375 ? 26.381 24.624 23.371 1.00 43.12 375 THR A CA 1
ATOM 2874 C C . THR A 1 375 ? 25.534 24.746 22.114 1.00 43.12 375 THR A C 1
ATOM 2876 O O . THR A 1 375 ? 25.917 24.249 21.060 1.00 43.12 375 THR A O 1
ATOM 2879 N N . ASN A 1 376 ? 24.355 25.357 22.244 1.00 48.41 376 ASN A N 1
ATOM 2880 C CA . ASN A 1 376 ? 23.564 25.818 21.106 1.00 48.41 376 ASN A CA 1
ATOM 2881 C C . ASN A 1 376 ? 24.387 26.872 20.355 1.00 48.41 376 ASN A C 1
ATOM 2883 O O . ASN A 1 376 ? 24.381 28.047 20.724 1.00 48.41 376 ASN A O 1
ATOM 2887 N N . GLN A 1 377 ? 25.113 26.455 19.323 1.00 41.97 377 GLN A N 1
ATOM 2888 C CA . GLN A 1 377 ? 25.554 27.359 18.274 1.00 41.97 377 GLN A CA 1
ATOM 2889 C C . GLN A 1 377 ? 24.535 27.268 17.142 1.00 41.97 377 GLN A C 1
ATOM 2891 O O . GLN A 1 377 ? 24.411 26.248 16.472 1.00 41.97 377 GLN A O 1
ATOM 2896 N N . ASN A 1 378 ? 23.767 28.348 16.992 1.00 53.88 378 ASN A N 1
ATOM 2897 C CA . ASN A 1 378 ? 23.026 28.656 15.778 1.00 53.88 378 ASN A CA 1
ATOM 2898 C C . ASN A 1 378 ? 24.029 28.740 14.620 1.00 53.88 378 ASN A C 1
ATOM 2900 O O . ASN A 1 378 ? 24.658 29.780 14.418 1.00 53.88 378 ASN A O 1
ATOM 2904 N N . GLU A 1 379 ? 24.170 27.663 13.857 1.00 47.62 379 GLU A N 1
ATOM 2905 C CA . GLU A 1 379 ? 24.717 27.728 12.504 1.00 47.62 379 GLU A CA 1
ATOM 2906 C C . GLU A 1 379 ? 23.603 28.215 11.571 1.00 47.62 379 GLU A C 1
ATOM 2908 O O . GLU A 1 379 ? 22.924 27.450 10.891 1.00 47.62 379 GLU A O 1
ATOM 2913 N N . GLU A 1 380 ? 23.369 29.526 11.609 1.00 55.12 380 GLU A N 1
ATOM 2914 C CA . GLU A 1 380 ? 22.603 30.228 10.584 1.00 55.12 380 GLU A CA 1
ATOM 2915 C C . GLU A 1 380 ? 23.416 30.179 9.282 1.00 55.12 380 GLU A C 1
ATOM 2917 O O . GLU A 1 380 ? 24.575 30.604 9.244 1.00 55.12 380 GLU A O 1
ATOM 2922 N N . SER A 1 381 ? 22.829 29.602 8.234 1.00 65.62 381 SER A N 1
ATOM 2923 C CA . SER A 1 381 ? 23.483 29.374 6.945 1.00 65.62 381 SER A CA 1
ATOM 2924 C C . SER A 1 381 ? 23.872 30.702 6.289 1.00 65.62 381 SER A C 1
ATOM 2926 O O . SER A 1 381 ? 23.062 31.627 6.229 1.00 65.62 381 SER A O 1
ATOM 2928 N N . ASP A 1 382 ? 25.081 30.804 5.729 1.00 75.94 382 ASP A N 1
ATOM 2929 C CA . ASP A 1 382 ? 25.546 32.020 5.035 1.00 75.94 382 ASP A CA 1
ATOM 2930 C C . ASP A 1 382 ? 24.623 32.442 3.867 1.00 75.94 382 ASP A C 1
ATOM 2932 O O . ASP A 1 382 ? 24.548 33.622 3.522 1.00 75.94 382 ASP A O 1
ATOM 2936 N N . LEU A 1 383 ? 23.830 31.506 3.327 1.00 69.31 383 LEU A N 1
ATOM 2937 C CA . LEU A 1 383 ? 22.781 31.773 2.336 1.00 69.31 383 LEU A CA 1
ATOM 2938 C C . LEU A 1 383 ? 21.577 32.552 2.899 1.00 69.31 383 LEU A C 1
ATOM 2940 O O . LEU A 1 383 ? 20.980 33.356 2.181 1.00 69.31 383 LEU A O 1
ATOM 2944 N N . GLU A 1 384 ? 21.220 32.366 4.172 1.00 73.19 384 GLU A N 1
ATOM 2945 C CA . GLU A 1 384 ? 20.144 33.133 4.821 1.00 73.19 384 GLU A CA 1
ATOM 2946 C C . GLU A 1 384 ? 20.579 34.567 5.145 1.00 73.19 384 GLU A C 1
ATOM 2948 O O . GLU A 1 384 ? 19.773 35.499 5.045 1.00 73.19 384 GLU A O 1
ATOM 2953 N N . LYS A 1 385 ? 21.870 34.782 5.433 1.00 78.44 385 LYS A N 1
ATOM 2954 C CA . LYS A 1 385 ? 22.424 36.130 5.641 1.00 78.44 385 LYS A CA 1
ATOM 2955 C C . LYS A 1 385 ? 22.383 36.980 4.369 1.00 78.44 385 LYS A C 1
ATOM 2957 O O . LYS A 1 385 ? 22.026 38.157 4.451 1.00 78.44 385 LYS A O 1
ATOM 2962 N N . GLU A 1 386 ? 22.670 36.409 3.197 1.00 77.00 386 GLU A N 1
ATOM 2963 C CA . GLU A 1 386 ? 22.554 37.142 1.923 1.00 77.00 386 GLU A CA 1
ATOM 2964 C C . GLU A 1 386 ? 21.098 37.459 1.549 1.00 77.00 386 GLU A C 1
ATOM 2966 O O . GLU A 1 386 ? 20.803 38.545 1.039 1.00 77.00 386 GLU A O 1
ATOM 2971 N N . LEU A 1 387 ? 20.161 36.553 1.843 1.00 71.56 387 LEU A N 1
ATOM 2972 C CA . LEU A 1 387 ? 18.740 36.752 1.546 1.00 71.56 387 LEU A CA 1
ATOM 2973 C C . LEU A 1 387 ? 18.098 37.836 2.423 1.00 71.56 387 LEU A C 1
ATOM 2975 O O . LEU A 1 387 ? 17.296 38.630 1.925 1.00 71.56 387 LEU A O 1
ATOM 2979 N N . ASN A 1 388 ? 18.495 37.935 3.692 1.00 72.81 388 ASN A N 1
ATOM 2980 C CA . ASN A 1 388 ? 17.982 38.963 4.599 1.00 72.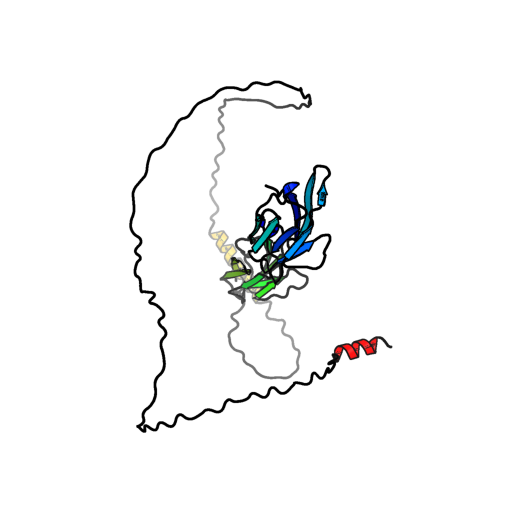81 388 ASN A CA 1
ATOM 2981 C C . ASN A 1 388 ? 18.591 40.353 4.349 1.00 72.81 388 ASN A C 1
ATOM 2983 O O . ASN A 1 388 ? 17.900 41.357 4.529 1.00 72.81 388 ASN A O 1
ATOM 2987 N N . GLN A 1 389 ? 19.828 40.453 3.848 1.00 72.44 389 GLN A N 1
ATOM 2988 C CA . GLN A 1 389 ? 20.404 41.753 3.468 1.00 72.44 389 GLN A CA 1
ATOM 2989 C C . GLN A 1 389 ? 19.725 42.380 2.245 1.00 72.44 389 GLN A C 1
ATOM 2991 O O . GLN A 1 389 ? 19.662 43.605 2.135 1.00 72.44 389 GLN A O 1
ATOM 2996 N N . LYS A 1 390 ? 19.165 41.567 1.344 1.00 64.44 390 LYS A N 1
ATOM 2997 C CA . LYS A 1 390 ? 18.502 42.060 0.128 1.00 64.44 390 LYS A CA 1
ATOM 2998 C C . LYS A 1 390 ? 17.080 42.576 0.361 1.00 64.44 390 LYS A C 1
ATOM 3000 O O . LYS A 1 390 ? 16.521 43.201 -0.530 1.00 64.44 390 LYS A O 1
ATOM 3005 N N . LYS A 1 391 ? 16.499 42.316 1.536 1.00 60.38 391 LYS A N 1
ATOM 3006 C CA . LYS A 1 391 ? 15.129 42.718 1.895 1.00 60.38 391 LYS A CA 1
ATOM 3007 C C . LYS A 1 391 ? 15.054 44.068 2.625 1.00 60.38 391 LYS A C 1
ATOM 3009 O O . LYS A 1 391 ? 13.964 44.603 2.777 1.00 60.38 391 LYS A O 1
ATOM 3014 N N . ASN A 1 392 ? 16.203 44.604 3.047 1.00 50.22 392 ASN A N 1
ATOM 3015 C CA . ASN A 1 392 ? 16.333 45.876 3.772 1.00 50.22 392 ASN A CA 1
ATOM 3016 C C . ASN A 1 392 ? 17.031 46.983 2.951 1.00 50.22 392 ASN A C 1
ATOM 3018 O O . ASN A 1 392 ? 17.525 47.961 3.513 1.00 50.22 392 ASN A O 1
ATOM 3022 N N . ARG A 1 393 ? 17.073 46.835 1.625 1.00 47.19 393 ARG A N 1
ATOM 3023 C CA . ARG A 1 393 ? 17.299 47.916 0.659 1.00 47.19 393 ARG A CA 1
ATOM 3024 C C . ARG A 1 393 ? 16.086 47.989 -0.247 1.00 47.19 393 ARG A C 1
ATOM 3026 O O . ARG A 1 393 ? 15.731 49.126 -0.618 1.00 47.19 393 ARG A O 1
#

pLDDT: mean 72.42, std 24.33, range [32.75, 98.62]

Foldseek 3Di:
DQWPPDPAQEAELLCDDVQKHKTKTKGKAALVLDFWKKKKAKDPQKWKAWPVGRDTHRIDIFTWDQDPVNMTMTITMIMIGGDDQKDDWIWMWIQDSVRDIRIRTYDQDKDKDKPDQAAEDEEAAAQDKDKDKIWIAIGSMQHKKKKAKPDLVFKWKFFPDDDTDTHRMDIDGADNVTGIMMIMGHHNDFAKDKMWIWIDDPVDIGIYIYIYGYDHPPVVVDDDPDPDDDDDDDDDDDDDDDPDDPVVVVVVVVVVVVVVVVVVVVVDDDDDDDDDDDDDDDDDDDDDDDDDDDDDDDDDDDDDDDDDDDDDDDDDDDDDDDDDDDDDDDDDDDDDDDDDDDDDDDDDDDDDDDDDDDDDDDDPPPPPDDDDPPDPDPPPDPVVVVVVVVVVD

Radius of gyration: 43.19 Å; chains: 1; bounding box: 101×93×136 Å

InterPro domains:
  IPR013783 Immunoglobulin-like fold [G3DSA:2.60.40.10] (109-215)

Organism: NCBI:txid1597977

Secondary structure (DSSP, 8-state):
--EEE---SEEEGGG-BTTEEEEEEEEEE-GGG-S-EEEEEE-TTEEEEESS--S-BSEEEEE-EE-TTS-EEEEEEEEEEE-SSS---EEEEEE-TT--EEEEEEE---EEEES-SSEEPPPB-TT--EEEEEEEEEES----EEEEES-TTTEEEEESSSS---BSEEEE---TT-EEEEEEE--SSSEEEEEEEEEE-SS-EEEEEEEEEE--GGGGSS----S-----------------THHHHHHHHHHHHHHHHHHHHHHS---------------------------------------------------------------------------------------------PPP-----------------HHHHHHHHTT--

Sequence (393 aa):
MPFRYPSATIIRSYHFRDREYTFPVESTVGPEEGAGQLLIDVSPGYLLVTSAETTPKSSQTLHYVLQSDGSYLARATLTLVATGSGLINGRVTLRDPTNEVLILNVAIETQLFTSHSAITFPQTEPQESGSINLTIIQQGAHTPIVLSIDNPQQFSLATAGKNPHHTANLTLIPAFEGSTICVRYTPGRAGQHTARLLIQTPYTTRTLPLRGQASGWLGWVGLSEWPGRRILNDSSVGQSSSRVSQKLGLLLLFTLAGLAGIAYLYWNPLGASRQPLPSAVDSEIASSASRTVSDSVSASRVPPGGHLHTPTERNRTQQQADQRTDLTRRPTPQDSEQKSVTEMRKGSGHDLAKVSHSVRKRKPRVFRLAPDSITNQNEESDLEKELNQKKNR